Protein AF-A0A2H0KQW6-F1 (afdb_monomer)

Secondary structure (DSSP, 8-state):
--HHHHHHHHHHHS---GGG--EEEES-HHHHHHHHHHHHTTT--EEEE-----SSSSSSS--SEEEBTTSSEEEHHHH-SEEETTTB-SGGGPPP-----GGGPPPGGG-B--EEEE-TTS-EEEESSSEEEPTTS--HHHHTSSS---TT--EEEPPPB-SS-B--SPSP-EEEETTEEEE-----B--HHHIIIIIHHHHHTTSSEEEEEE--SSHHHHHHHHHHHHHTT--EEEEETTSEETTTTTEEGGG-HHHHHHHHHHHHHH-TTSEEEEEEPTT-SSHHHHHHHHHHTT-SEEEE--PEEE--EETTTTEESSTTSSEEEESGGGHHHHHHHHHHHHTT-SSEEEEESS--SHHHHHHHHHTT-SEEEE-THHHH-TTHHHHHHHHHHHHHHHTT-SBGGGTTT----

Organism: NCBI:txid1974818

Sequence (417 aa):
MFATDLLNREMALSNYHGVNTEIIACGPNAMLEKVAQIADERGIPCQVIMETLMACGVGSCKGCAIPKKSGGYFHLCQDGPALPADLVDWEKLKRPSVIVTEERRVPVEKINMGVVLVGQSGKQLILPSPIILESGCLDEGAVIDGPVDLTYVGAIKSKGLTLEPRAGNPPPRVCETPSGMLNSIGLENVGLTKFISEQLPLRKSLGVEVIVNFSGATVHEFVEMAVKLAEAGVRVMELNLSCPNTEKGGQMFAVSYGDTEEVVAAVHRAVSEAFLLVKLSPMAPNVVDIAQAAAYSGADALSLFNTYLGMKIDLVTRRPAIGNIYGGMSGPEVRPMALRMVHLVCQKVSISVVASTGITCGEDAAEYLIVGAQAVAVGAGIFSNPNAGPEIFHGLRKIVSDYGMSDIKELVGSLIL

InterPro domains:
  IPR001295 Dihydroorotate dehydrogenase, conserved site [PS00911] (154-173)
  IPR005720 Dihydroorotate dehydrogenase, catalytic [PF01180] (127-399)
  IPR013785 Aldolase-type TIM barrel [G3DSA:3.20.20.70] (121-416)
  IPR019480 Dihydroorotate dehydrogenase, electron transfer subunit, iron-sulphur cluster binding domain [PF10418] (51-88)
  IPR024920 Dihydroorotate dehydrogenase, class 1 [MF_00224] (113-415)
  IPR033888 Dihydroorotate dehydrogenase, class 1B [cd04740] (127-415)
  IPR037117 Dihydroorotate dehydrogenase, electron transfer subunit, Fe-S binding domain superfamily [G3DSA:2.10.240.10] (51-89)
  IPR039261 Ferredoxin-NADP reductase (FNR), nucleotide-binding domain [SSF52343] (10-88)
  IPR050074 Dihydroorotate dehydrogenase [PTHR48109] (126-414)

Structure (mmCIF, N/CA/C/O backbone):
data_AF-A0A2H0KQW6-F1
#
_entry.id   AF-A0A2H0KQW6-F1
#
loop_
_atom_site.group_PDB
_atom_site.id
_atom_site.type_symbol
_atom_site.label_atom_id
_atom_site.label_alt_id
_atom_site.label_comp_id
_atom_site.label_asym_id
_atom_site.label_entity_id
_atom_site.label_seq_id
_atom_site.pdbx_PDB_ins_code
_atom_site.Cartn_x
_atom_site.Cartn_y
_atom_site.Cartn_z
_atom_site.occupancy
_atom_site.B_iso_or_equiv
_atom_site.auth_seq_id
_atom_site.auth_comp_id
_atom_site.auth_asym_id
_atom_site.auth_atom_id
_atom_site.pdbx_PDB_model_num
ATOM 1 N N . MET A 1 1 ? -11.501 1.414 40.974 1.00 68.06 1 MET A N 1
ATOM 2 C CA . MET A 1 1 ? -12.431 2.475 41.407 1.00 68.06 1 MET A CA 1
ATOM 3 C C . MET A 1 1 ? -12.393 3.553 40.344 1.00 68.06 1 MET A C 1
ATOM 5 O O . MET A 1 1 ? -11.333 4.126 40.123 1.00 68.06 1 MET A O 1
ATOM 9 N N . PHE A 1 2 ? -13.492 3.738 39.625 1.00 86.75 2 PHE A N 1
ATOM 10 C CA . PHE A 1 2 ? -13.645 4.752 38.586 1.00 86.75 2 PHE A CA 1
ATOM 11 C C . PHE A 1 2 ? -14.105 6.085 39.189 1.00 86.75 2 PHE A C 1
ATOM 13 O O . PHE A 1 2 ? -14.666 6.123 40.284 1.00 86.75 2 PHE A O 1
ATOM 20 N N . ALA A 1 3 ? -13.916 7.189 38.461 1.00 86.31 3 ALA A N 1
ATOM 21 C CA . ALA A 1 3 ? -14.376 8.512 38.895 1.00 86.31 3 ALA A CA 1
ATOM 22 C C . ALA A 1 3 ? -15.900 8.556 39.149 1.00 86.31 3 ALA A C 1
ATOM 24 O O . ALA A 1 3 ? -16.365 9.229 40.065 1.00 86.31 3 ALA A O 1
ATOM 25 N N . THR A 1 4 ? -16.678 7.771 38.400 1.00 90.25 4 THR A N 1
ATOM 26 C CA . THR A 1 4 ? -18.130 7.619 38.590 1.00 90.25 4 THR A CA 1
ATOM 27 C C . THR A 1 4 ? -18.496 6.888 39.883 1.00 90.25 4 THR A C 1
ATOM 29 O O . THR A 1 4 ? -19.563 7.140 40.439 1.00 90.25 4 THR A O 1
ATOM 32 N N . ASP A 1 5 ? -17.621 6.017 40.400 1.00 90.94 5 ASP A N 1
ATOM 33 C CA . ASP A 1 5 ? -17.827 5.346 41.692 1.00 90.94 5 ASP A CA 1
ATOM 34 C C . ASP A 1 5 ? -17.673 6.347 42.843 1.00 90.94 5 ASP A C 1
ATOM 36 O O . ASP A 1 5 ? -18.447 6.329 43.800 1.00 90.94 5 ASP A O 1
ATOM 40 N N . LEU A 1 6 ? -16.696 7.256 42.727 1.00 89.94 6 LEU A N 1
ATOM 41 C CA . LEU A 1 6 ? -16.493 8.348 43.679 1.00 89.94 6 LEU A CA 1
ATOM 42 C C . LEU A 1 6 ? -17.673 9.320 43.669 1.00 89.94 6 LEU A C 1
ATOM 44 O O . LEU A 1 6 ? -18.154 9.680 44.739 1.00 89.94 6 LEU A O 1
ATOM 48 N N . LEU A 1 7 ? -18.178 9.684 42.485 1.00 89.50 7 LEU A N 1
ATOM 49 C CA . LEU A 1 7 ? -19.371 10.523 42.362 1.00 89.50 7 LEU A CA 1
ATOM 50 C C . LEU A 1 7 ? -20.579 9.875 43.048 1.00 89.50 7 LEU A C 1
ATOM 52 O O . LEU A 1 7 ? -21.233 10.516 43.861 1.00 89.50 7 LEU A O 1
ATOM 56 N N . ASN A 1 8 ? -20.853 8.595 42.778 1.00 88.19 8 ASN A N 1
ATOM 57 C CA . ASN A 1 8 ? -21.951 7.881 43.435 1.00 88.19 8 ASN A CA 1
ATOM 58 C C . ASN A 1 8 ? -21.792 7.833 44.958 1.00 88.19 8 ASN A C 1
ATOM 60 O O . ASN A 1 8 ? -22.775 8.000 45.678 1.00 88.19 8 ASN A O 1
ATOM 64 N N . ARG A 1 9 ? -20.565 7.622 45.450 1.00 87.94 9 ARG A N 1
ATOM 65 C CA . ARG A 1 9 ? -20.271 7.638 46.885 1.00 87.94 9 ARG A CA 1
ATOM 66 C C . ARG A 1 9 ? -20.532 9.012 47.496 1.00 87.94 9 ARG A C 1
ATOM 68 O O . ARG A 1 9 ? -21.173 9.081 48.536 1.00 87.94 9 ARG A O 1
ATOM 75 N N . GLU A 1 10 ? -20.065 10.080 46.859 1.00 86.12 10 GLU A N 1
ATOM 76 C CA . GLU A 1 10 ? -20.269 11.452 47.331 1.00 86.12 10 GLU A CA 1
ATOM 77 C C . GLU A 1 10 ? -21.758 11.819 47.345 1.00 86.12 10 GLU A C 1
ATOM 79 O O . GLU A 1 10 ? -22.278 12.297 48.348 1.00 86.12 10 GLU A O 1
ATOM 84 N N . MET A 1 11 ? -22.482 11.490 46.273 1.00 81.75 11 MET A N 1
ATOM 85 C CA . MET A 1 11 ? -23.928 11.712 46.187 1.00 81.75 11 MET A CA 1
ATOM 86 C C . MET A 1 11 ? -24.726 10.895 47.215 1.00 81.75 11 MET A C 1
ATOM 88 O O . MET A 1 11 ? -25.844 11.273 47.545 1.00 81.75 11 MET A O 1
ATOM 92 N N . ALA A 1 12 ? -24.186 9.781 47.720 1.00 81.62 12 ALA A N 1
ATOM 93 C CA . ALA A 1 12 ? -24.822 8.973 48.763 1.00 81.62 12 ALA A CA 1
ATOM 94 C C . ALA A 1 12 ? -24.554 9.486 50.189 1.00 81.62 12 ALA A C 1
ATOM 96 O O . ALA A 1 12 ? -25.301 9.151 51.106 1.00 81.62 12 ALA A O 1
ATOM 97 N N . LEU A 1 13 ? -23.482 10.259 50.393 1.00 78.38 13 LEU A N 1
ATOM 98 C CA . LEU A 1 13 ? -23.077 10.786 51.703 1.00 78.38 13 LEU A CA 1
ATOM 99 C C . LEU A 1 13 ? -23.650 12.179 51.999 1.00 78.38 13 LEU A C 1
ATOM 101 O O . LEU A 1 13 ? -23.597 12.634 53.142 1.00 78.38 13 LEU A O 1
ATOM 105 N N . SER A 1 14 ? -24.210 12.835 50.987 1.00 68.62 14 SER A N 1
ATOM 106 C CA . SER A 1 14 ? -24.538 14.258 51.001 1.00 68.62 14 SER A CA 1
ATOM 107 C C . SER A 1 14 ? -26.008 14.494 50.620 1.00 68.62 14 SER A C 1
ATOM 109 O O . SER A 1 14 ? -26.587 13.726 49.861 1.00 68.62 14 SER A O 1
ATOM 111 N N . ASN A 1 15 ? -26.624 15.584 51.098 1.00 69.44 15 ASN A N 1
ATOM 112 C CA . ASN A 1 15 ? -28.022 15.959 50.786 1.00 69.44 15 ASN A CA 1
ATOM 113 C C . ASN A 1 15 ? -28.181 16.612 49.387 1.00 69.44 15 ASN A C 1
ATOM 115 O O . ASN A 1 15 ? -28.954 17.558 49.217 1.00 69.44 15 ASN A O 1
ATOM 119 N N . TYR A 1 16 ? -27.427 16.157 48.384 1.00 69.44 16 TYR A N 1
ATOM 120 C CA . TYR A 1 16 ? -27.481 16.692 47.020 1.00 69.44 16 TYR A CA 1
ATOM 121 C C . TYR A 1 16 ? -28.699 16.129 46.276 1.00 69.44 16 TYR A C 1
ATOM 123 O O . TYR A 1 16 ? -28.642 15.055 45.677 1.00 69.44 16 TYR A O 1
ATOM 131 N N . HIS A 1 17 ? -29.824 16.845 46.330 1.00 63.41 17 HIS A N 1
ATOM 132 C CA . HIS A 1 17 ? -31.069 16.443 45.671 1.00 63.41 17 HIS A CA 1
ATOM 133 C C . HIS A 1 17 ? -31.725 17.609 44.919 1.00 63.41 17 HIS A C 1
ATOM 135 O O . HIS A 1 17 ? -31.822 18.725 45.437 1.00 63.41 17 HIS A O 1
ATOM 141 N N . GLY A 1 18 ? -32.240 17.320 43.720 1.00 61.91 18 GLY A N 1
ATOM 142 C CA . GLY A 1 18 ? -33.020 18.256 42.906 1.00 61.91 18 GLY A CA 1
ATOM 143 C C . GLY A 1 18 ? -32.241 19.488 42.426 1.00 61.91 18 GLY A C 1
ATOM 144 O O . GLY A 1 18 ? -31.024 19.468 42.277 1.00 61.91 18 GLY A O 1
ATOM 145 N N . VAL A 1 19 ? -32.962 20.588 42.188 1.00 61.16 19 VAL A N 1
ATOM 146 C CA . VAL A 1 19 ? -32.470 21.815 41.521 1.00 61.16 19 VAL A CA 1
ATOM 147 C C . VAL A 1 19 ? -31.515 22.696 42.349 1.00 61.16 19 VAL A C 1
ATOM 149 O O . VAL A 1 19 ? -31.088 23.741 41.869 1.00 61.16 19 VAL A O 1
ATOM 152 N N . ASN A 1 20 ? -31.160 22.302 43.577 1.00 75.38 20 ASN A N 1
ATOM 153 C CA . ASN A 1 20 ? -30.200 23.037 44.421 1.00 75.38 20 ASN A CA 1
ATOM 154 C C . ASN A 1 20 ? -28.744 22.599 44.191 1.00 75.38 20 ASN A C 1
ATOM 156 O O . ASN A 1 20 ? -27.837 23.018 44.910 1.00 75.38 20 ASN A O 1
ATOM 160 N N . THR A 1 21 ? -28.509 21.696 43.245 1.00 84.19 21 THR A N 1
ATOM 161 C CA . THR A 1 21 ? -27.192 21.153 42.918 1.00 84.19 21 THR A CA 1
ATOM 162 C C . THR A 1 21 ? -27.082 21.041 41.404 1.00 84.19 21 THR A C 1
ATOM 164 O O . THR A 1 21 ? -28.061 20.719 40.742 1.00 84.19 21 THR A O 1
ATOM 167 N N . GLU A 1 22 ? -25.901 21.309 40.857 1.00 89.00 22 GLU A N 1
ATOM 168 C CA . GLU A 1 22 ? -25.581 21.102 39.445 1.00 89.00 22 GLU A CA 1
ATOM 169 C C . GLU A 1 22 ? -24.291 20.286 39.362 1.00 89.00 22 GLU A C 1
ATOM 171 O O . GLU A 1 22 ? -23.342 20.525 40.113 1.00 89.00 22 GLU A O 1
ATOM 176 N N . ILE A 1 23 ? -24.264 19.305 38.463 1.00 93.06 23 ILE A N 1
ATOM 177 C CA . ILE A 1 23 ? -23.073 18.507 38.181 1.00 93.06 23 ILE A CA 1
ATOM 178 C C . ILE A 1 23 ? -22.397 19.080 36.941 1.00 93.06 23 ILE A C 1
ATOM 180 O O . ILE A 1 23 ? -22.966 19.062 35.855 1.00 93.06 23 ILE A O 1
ATOM 184 N N . ILE A 1 24 ? -21.152 19.523 37.083 1.00 95.00 24 ILE A N 1
ATOM 185 C CA . ILE A 1 24 ? -20.309 19.928 35.956 1.00 95.00 24 ILE A CA 1
ATOM 186 C C . ILE A 1 24 ? -19.174 18.916 35.844 1.00 95.00 24 ILE A C 1
ATOM 188 O O . ILE A 1 24 ? -18.449 18.690 36.814 1.00 95.00 24 ILE A O 1
ATOM 192 N N . ALA A 1 25 ? -19.020 18.291 34.678 1.00 96.00 25 ALA A N 1
ATOM 193 C CA . ALA A 1 25 ? -18.023 17.246 34.471 1.00 96.00 25 ALA A CA 1
ATOM 194 C C . ALA A 1 25 ? -17.223 17.446 33.182 1.00 96.00 25 ALA A C 1
ATOM 196 O O . ALA A 1 25 ? -17.761 17.851 32.156 1.00 96.00 25 ALA A O 1
ATOM 197 N N . CYS A 1 26 ? -15.938 17.104 33.225 1.00 94.88 26 CYS A N 1
ATOM 198 C CA . CYS A 1 26 ? -15.062 16.974 32.063 1.00 94.88 26 CYS A CA 1
ATOM 199 C C . CYS A 1 26 ? -14.404 15.586 32.074 1.00 94.88 26 CYS A C 1
ATOM 201 O O . CYS A 1 26 ? -14.282 14.956 33.128 1.00 94.88 26 CYS A O 1
ATOM 203 N N . GLY A 1 27 ? -14.010 15.086 30.903 1.00 90.81 27 GLY A N 1
ATOM 204 C CA . GLY A 1 27 ? -13.348 13.788 30.782 1.00 90.81 27 GLY A CA 1
ATOM 205 C C . GLY A 1 27 ? -13.737 13.015 29.521 1.00 90.81 27 GLY A C 1
ATOM 206 O O . GLY A 1 27 ? -14.359 13.567 28.615 1.00 90.81 27 GLY A O 1
ATOM 207 N N . PRO A 1 28 ? -13.369 11.725 29.438 1.00 89.06 28 PRO A N 1
ATOM 208 C CA . PRO A 1 28 ? -13.698 10.886 28.290 1.00 89.06 28 PRO A CA 1
ATOM 209 C C . PRO A 1 28 ? -15.213 10.753 28.086 1.00 89.06 28 PRO A C 1
ATOM 211 O O . PRO A 1 28 ? -15.952 10.589 29.055 1.00 89.06 28 PRO A O 1
ATOM 214 N N . ASN A 1 29 ? -15.672 10.711 26.829 1.00 90.12 29 ASN A N 1
ATOM 215 C CA . ASN A 1 29 ? -17.104 10.644 26.493 1.00 90.12 29 ASN A CA 1
ATOM 216 C C . ASN A 1 29 ? -17.863 9.526 27.230 1.00 90.12 29 ASN A C 1
ATOM 218 O O . ASN A 1 29 ? -18.963 9.768 27.707 1.00 90.12 29 ASN A O 1
ATOM 222 N N . ALA A 1 30 ? -17.272 8.334 27.381 1.00 88.62 30 ALA A N 1
ATOM 223 C CA . ALA A 1 30 ? -17.900 7.222 28.103 1.00 88.62 30 ALA A CA 1
ATOM 224 C C . ALA A 1 30 ? -18.097 7.512 29.606 1.00 88.62 30 ALA A C 1
ATOM 226 O O . ALA A 1 30 ? -19.093 7.109 30.203 1.00 88.62 30 ALA A O 1
ATOM 227 N N . MET A 1 31 ? -17.162 8.239 30.228 1.00 92.12 31 MET A N 1
ATOM 228 C CA . MET A 1 31 ? -17.319 8.706 31.607 1.00 92.12 31 MET A CA 1
ATOM 229 C C . MET A 1 31 ? -18.406 9.782 31.684 1.00 92.12 31 MET A C 1
ATOM 231 O O . MET A 1 31 ? -19.254 9.710 32.568 1.00 92.12 31 MET A O 1
ATOM 235 N N . LEU A 1 32 ? -18.390 10.756 30.768 1.00 94.44 32 LEU A N 1
ATOM 236 C CA . LEU A 1 32 ? -19.370 11.846 30.731 1.00 94.44 32 LEU A CA 1
ATOM 237 C C . LEU A 1 32 ? -20.798 11.332 30.516 1.00 94.44 32 LEU A C 1
ATOM 239 O O . LEU A 1 32 ? -21.703 11.777 31.213 1.00 94.44 32 LEU A O 1
ATOM 243 N N . GLU A 1 33 ? -20.987 10.341 29.641 1.00 93.81 33 GLU A N 1
ATOM 244 C CA . GLU A 1 33 ? -22.265 9.642 29.462 1.00 93.81 33 GLU A CA 1
ATOM 245 C C . GLU A 1 33 ? -22.738 9.025 30.783 1.00 93.81 33 GLU A C 1
ATOM 247 O O . GLU A 1 33 ? -23.895 9.178 31.175 1.00 93.81 33 GLU A O 1
ATOM 252 N N . LYS A 1 34 ? -21.838 8.359 31.520 1.00 94.50 34 LYS A N 1
ATOM 253 C CA . LYS A 1 34 ? -22.206 7.737 32.792 1.00 94.50 34 LYS A CA 1
ATOM 254 C C . LYS A 1 34 ? -22.516 8.763 33.884 1.00 94.50 34 LYS A C 1
ATOM 256 O O . LYS A 1 34 ? -23.426 8.537 34.677 1.00 94.50 34 LYS A O 1
ATOM 261 N N . VAL A 1 35 ? -21.803 9.890 33.920 1.00 95.50 35 VAL A N 1
ATOM 262 C CA . VAL A 1 35 ? -22.131 11.020 34.805 1.00 95.50 35 VAL A CA 1
ATOM 263 C C . VAL A 1 35 ? -23.507 11.594 34.459 1.00 95.50 35 VAL A C 1
ATOM 265 O O . VAL A 1 35 ? -24.309 11.806 35.365 1.00 95.50 35 VAL A O 1
ATOM 268 N N . ALA A 1 36 ? -23.810 11.766 33.169 1.00 95.12 36 ALA A N 1
ATOM 269 C CA . ALA A 1 36 ? -25.114 12.232 32.703 1.00 95.12 36 ALA A CA 1
ATOM 270 C C . ALA A 1 36 ? -26.249 11.296 33.155 1.00 95.12 36 ALA A C 1
ATOM 272 O O . ALA A 1 36 ? -27.263 11.771 33.654 1.00 95.12 36 ALA A O 1
ATOM 273 N N . GLN A 1 37 ? -26.053 9.973 33.065 1.00 94.38 37 GLN A N 1
ATOM 274 C CA . GLN A 1 37 ? -27.008 8.974 33.572 1.00 94.38 37 GLN A CA 1
ATOM 275 C C . GLN A 1 37 ? -27.215 9.085 35.092 1.00 94.38 37 GLN A C 1
ATOM 277 O O . GLN A 1 37 ? -28.349 9.097 35.557 1.00 94.38 37 GLN A O 1
ATOM 282 N N . ILE A 1 38 ? -26.130 9.203 35.871 1.00 92.94 38 ILE A N 1
ATOM 283 C CA . ILE A 1 38 ? -26.193 9.351 37.340 1.00 92.94 38 ILE A CA 1
ATOM 284 C C . ILE A 1 38 ? -26.988 10.603 37.735 1.00 92.94 38 ILE A C 1
ATOM 286 O O . ILE A 1 38 ? -27.742 10.566 38.714 1.00 92.94 38 ILE A O 1
ATOM 290 N N . ALA A 1 39 ? -26.793 11.698 36.996 1.00 92.31 39 ALA A N 1
ATOM 291 C CA . ALA A 1 39 ? -27.474 12.967 37.210 1.00 92.31 39 ALA A CA 1
ATOM 292 C C . ALA A 1 39 ? -28.970 12.884 36.857 1.00 92.31 39 ALA A C 1
ATOM 294 O O . ALA A 1 39 ? -29.807 13.292 37.663 1.00 92.31 39 ALA A O 1
ATOM 295 N N . ASP A 1 40 ? -29.299 12.282 35.709 1.00 91.19 40 ASP A N 1
ATOM 296 C CA . ASP A 1 40 ? -30.672 12.078 35.228 1.00 91.19 40 ASP A CA 1
ATOM 297 C C . ASP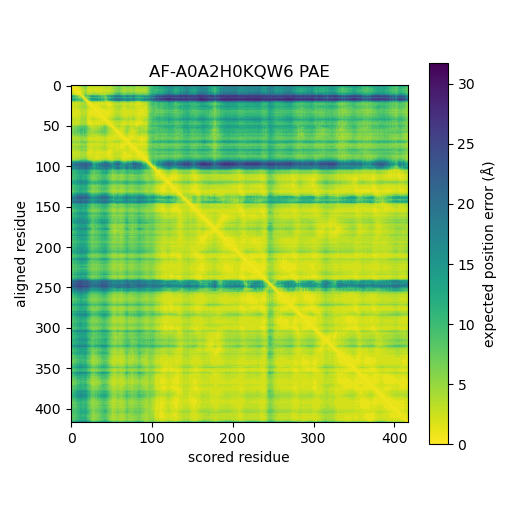 A 1 40 ? -31.494 11.208 36.194 1.00 91.19 40 ASP A C 1
ATOM 299 O O . ASP A 1 40 ? -32.573 11.610 36.628 1.00 91.19 40 ASP A O 1
ATOM 303 N N . GLU A 1 41 ? -30.928 10.088 36.667 1.00 90.44 41 GLU A N 1
ATOM 304 C CA . GLU A 1 41 ? -31.533 9.207 37.685 1.00 90.44 41 GLU A CA 1
ATOM 305 C C . GLU A 1 41 ? -31.914 9.942 38.985 1.00 90.44 41 GLU A C 1
ATOM 307 O O . GLU A 1 41 ? -32.776 9.482 39.736 1.00 90.44 41 GLU A O 1
ATOM 312 N N . ARG A 1 42 ? -31.257 11.071 39.277 1.00 87.50 42 ARG A N 1
ATOM 313 C CA . ARG A 1 42 ? -31.433 11.865 40.505 1.00 87.50 42 ARG A CA 1
ATOM 314 C C . ARG A 1 42 ? -32.149 13.196 40.268 1.00 87.50 42 ARG A C 1
ATOM 316 O O . ARG A 1 42 ? -32.347 13.944 41.226 1.00 87.50 42 ARG A O 1
ATOM 323 N N . GLY A 1 43 ? -32.527 13.502 39.025 1.00 88.31 43 GLY A N 1
ATOM 324 C CA . GLY A 1 43 ? -33.128 14.783 38.651 1.00 88.31 43 GLY A CA 1
ATOM 325 C C . GLY A 1 43 ? -32.214 15.986 38.917 1.00 88.31 43 GLY A C 1
ATOM 326 O O . GLY A 1 43 ? -32.705 17.055 39.282 1.00 88.31 43 GLY A O 1
ATOM 327 N N . ILE A 1 44 ? -30.895 15.804 38.796 1.00 90.75 44 ILE A N 1
ATOM 328 C CA . ILE A 1 44 ? -29.885 16.850 38.998 1.00 90.75 44 ILE A CA 1
ATOM 329 C C . ILE A 1 44 ? -29.452 17.385 37.621 1.00 90.75 44 ILE A C 1
ATOM 331 O O . ILE A 1 44 ? -29.046 16.590 36.773 1.00 90.75 44 ILE A O 1
ATOM 335 N N . PRO A 1 45 ? -29.497 18.708 37.372 1.00 92.56 45 PRO A N 1
ATOM 336 C CA . PRO A 1 45 ? -28.938 19.306 36.162 1.00 92.56 45 PRO A CA 1
ATOM 337 C C . PRO A 1 45 ? -27.467 18.931 35.962 1.00 92.56 45 PRO A C 1
ATOM 339 O O . PRO A 1 45 ? -26.677 18.949 36.910 1.00 92.56 45 PRO A O 1
ATOM 342 N N . CYS A 1 46 ? -27.089 18.610 34.725 1.00 95.50 46 CYS A N 1
ATOM 343 C CA . CYS A 1 46 ? -25.721 18.235 34.395 1.00 95.50 46 CYS A CA 1
ATOM 344 C C . CYS A 1 46 ? -25.210 18.966 33.154 1.00 95.50 46 CYS A C 1
ATOM 346 O O . CYS A 1 46 ? -25.835 18.918 32.093 1.00 95.50 46 CYS A O 1
ATOM 348 N N . GLN A 1 47 ? -24.042 19.592 33.286 1.00 96.81 47 GLN A N 1
ATOM 349 C CA . GLN A 1 47 ? -23.264 20.123 32.175 1.00 96.81 47 GLN A CA 1
ATOM 350 C C . GLN A 1 47 ? -22.018 19.273 31.949 1.00 96.81 47 GLN A C 1
ATOM 352 O O . GLN A 1 47 ? -21.285 18.932 32.880 1.00 96.81 47 GLN A O 1
ATOM 357 N N . VAL A 1 48 ? -21.752 18.969 30.685 1.00 97.19 48 VAL A N 1
ATOM 358 C CA . VAL A 1 48 ? -20.563 18.239 30.253 1.00 97.19 48 VAL A CA 1
ATOM 359 C C . VAL A 1 48 ? -19.667 19.156 29.433 1.00 97.19 48 VAL A C 1
ATOM 361 O O . VAL A 1 48 ? -20.111 19.794 28.482 1.00 97.19 48 VAL A O 1
ATOM 364 N N . ILE A 1 49 ? -18.395 19.225 29.811 1.00 96.94 49 ILE A N 1
ATOM 365 C CA . ILE A 1 49 ? -17.353 19.935 29.075 1.00 96.94 49 ILE A CA 1
ATOM 366 C C . ILE A 1 49 ? -16.753 18.937 28.094 1.00 96.94 49 ILE A C 1
ATOM 368 O O . ILE A 1 49 ? -16.082 17.983 28.497 1.00 96.94 49 ILE A O 1
ATOM 372 N N . MET A 1 50 ? -17.046 19.139 26.814 1.00 93.75 50 MET A N 1
ATOM 373 C CA . MET A 1 50 ? -16.671 18.220 25.746 1.00 93.75 50 MET A CA 1
ATOM 374 C C . MET A 1 50 ? -15.562 18.800 24.875 1.00 93.75 50 MET A C 1
ATOM 376 O O . MET A 1 50 ? -15.413 20.014 24.744 1.00 93.75 50 MET A O 1
ATOM 380 N N . GLU A 1 51 ? -14.811 17.912 24.229 1.00 88.31 51 GLU A N 1
ATOM 381 C CA . GLU A 1 51 ? -13.750 18.259 23.289 1.00 88.31 51 GLU A CA 1
ATOM 382 C C . GLU A 1 51 ? -13.901 17.437 22.005 1.00 88.31 51 GLU A C 1
ATOM 384 O O . GLU A 1 51 ? -14.325 16.280 22.019 1.00 88.31 51 GLU A O 1
ATOM 389 N N . THR A 1 52 ? -13.556 18.037 20.870 1.00 88.62 52 THR A N 1
ATOM 390 C CA . THR A 1 52 ? -13.473 17.360 19.571 1.00 88.62 52 THR A CA 1
ATOM 391 C C . THR A 1 52 ? -12.500 18.118 18.669 1.00 88.62 52 THR A C 1
ATOM 393 O O . THR A 1 52 ? -12.117 19.249 18.976 1.00 88.62 52 THR A O 1
ATOM 396 N N . LEU A 1 53 ? -12.083 17.507 17.560 1.00 88.19 53 LEU A N 1
ATOM 397 C CA . LEU A 1 53 ? -11.150 18.126 16.622 1.00 88.19 53 LEU A CA 1
ATOM 398 C C . LEU A 1 53 ? -11.730 19.438 16.076 1.00 88.19 53 LEU A C 1
ATOM 400 O O . LEU A 1 53 ? -12.832 19.483 15.524 1.00 88.19 53 LEU A O 1
ATOM 404 N N . MET A 1 54 ? -10.966 20.521 16.222 1.00 90.56 54 MET A N 1
ATOM 405 C CA . MET A 1 54 ? -11.333 21.844 15.728 1.00 90.56 54 MET A CA 1
ATOM 406 C C . MET A 1 54 ? -10.339 22.282 14.660 1.00 90.56 54 MET A C 1
ATOM 408 O O . MET A 1 54 ? -9.166 22.478 14.954 1.00 90.56 54 MET A O 1
ATOM 412 N N . ALA A 1 55 ? -10.813 22.475 13.428 1.00 92.12 55 ALA A N 1
ATOM 413 C CA . ALA A 1 55 ? -9.961 22.998 12.362 1.00 92.12 55 ALA A CA 1
ATOM 414 C C . ALA A 1 55 ? -9.863 24.532 12.415 1.00 92.12 55 ALA A C 1
ATOM 416 O O . ALA A 1 55 ? -8.771 25.084 12.457 1.00 92.12 55 ALA A O 1
ATOM 417 N N . CYS A 1 56 ? -11.004 25.235 12.420 1.00 93.38 56 CYS A N 1
ATOM 418 C CA . CYS A 1 56 ? -11.013 26.701 12.318 1.00 93.38 56 CYS A CA 1
ATOM 419 C C . CYS A 1 56 ? -11.217 27.448 13.644 1.00 93.38 56 CYS A C 1
ATOM 421 O O . CYS A 1 56 ? -10.963 28.642 13.693 1.00 93.38 56 CYS A O 1
ATOM 423 N N . GLY A 1 57 ? -11.801 26.812 14.667 1.00 92.69 57 GLY A N 1
ATOM 424 C CA . GLY A 1 57 ? -12.142 27.464 15.946 1.00 92.69 57 GLY A CA 1
ATOM 425 C C . GLY A 1 57 ? -13.195 28.588 15.890 1.00 92.69 57 GLY A C 1
ATOM 426 O O . GLY A 1 57 ? -13.519 29.152 16.924 1.00 92.69 57 GLY A O 1
ATOM 427 N N . VAL A 1 58 ? -13.743 28.914 14.713 1.00 94.19 58 VAL A N 1
ATOM 428 C CA . VAL A 1 58 ? -14.681 30.044 14.513 1.00 94.19 58 VAL A CA 1
ATOM 429 C C . VAL A 1 58 ? -16.025 29.646 13.883 1.00 94.19 58 VAL A C 1
ATOM 431 O O . VAL A 1 58 ? -16.805 30.491 13.456 1.00 94.19 58 VAL A O 1
ATOM 434 N N . GLY A 1 59 ? -16.304 28.347 13.770 1.00 92.06 59 GLY A N 1
ATOM 435 C CA . GLY A 1 59 ? -17.565 27.819 13.238 1.00 92.06 59 GLY A CA 1
ATOM 436 C C . GLY A 1 59 ? -17.630 27.634 11.724 1.00 92.06 59 GLY A C 1
ATOM 437 O O . GLY A 1 59 ? -18.549 26.971 11.251 1.00 92.06 59 GLY A O 1
ATOM 438 N N . SER A 1 60 ? -16.659 28.136 10.959 1.00 94.88 60 SER A N 1
ATOM 439 C CA . SER A 1 60 ? -16.653 28.043 9.490 1.00 94.88 60 SER A CA 1
ATOM 440 C C . SER A 1 60 ? -16.593 26.605 8.968 1.00 94.88 60 SER A C 1
ATOM 442 O O . SER A 1 60 ? -17.314 26.261 8.040 1.00 94.88 60 SER A O 1
ATOM 444 N N . CYS A 1 61 ? -15.759 25.749 9.569 1.00 94.00 61 CYS A N 1
ATOM 445 C CA . CYS A 1 61 ? -15.582 24.364 9.111 1.00 94.00 61 CYS A CA 1
ATOM 446 C C . CYS A 1 61 ? -16.687 23.409 9.578 1.00 94.00 61 CYS A C 1
ATOM 448 O O . CYS A 1 61 ? -16.796 22.310 9.047 1.00 94.00 61 CYS A O 1
ATOM 450 N N . LYS A 1 62 ? -17.443 23.790 10.621 1.00 94.06 62 LYS A N 1
ATOM 451 C CA . LYS A 1 62 ? -18.446 22.949 11.303 1.00 94.06 62 LYS A CA 1
ATOM 452 C C . LYS A 1 62 ? -17.929 21.601 11.847 1.00 94.06 62 LYS A C 1
ATOM 454 O O . LYS A 1 62 ? -18.728 20.803 12.320 1.00 94.06 62 LYS A O 1
ATOM 459 N N . GLY A 1 63 ? -16.610 21.379 11.872 1.00 92.50 63 GLY A N 1
ATOM 460 C CA . GLY A 1 63 ? -15.981 20.117 12.287 1.00 92.50 63 GLY A CA 1
ATOM 461 C C . GLY A 1 63 ? -16.047 19.808 13.784 1.00 92.50 63 GLY A C 1
ATOM 462 O O . GLY A 1 63 ? -16.038 18.641 14.157 1.00 92.50 63 GLY A O 1
ATOM 463 N N . CYS A 1 64 ? -16.197 20.817 14.650 1.00 93.88 64 CYS A N 1
ATOM 464 C CA . CYS A 1 64 ? -16.308 20.621 16.100 1.00 93.88 64 CYS A CA 1
ATOM 465 C C . CYS A 1 64 ? -17.721 20.164 16.534 1.00 93.88 64 CYS A C 1
ATOM 467 O O . CYS A 1 64 ? -18.316 20.727 17.457 1.00 93.88 64 CYS A O 1
ATOM 469 N N . ALA A 1 65 ? -18.293 19.219 15.790 1.00 95.19 65 ALA A N 1
ATOM 470 C CA . ALA A 1 65 ? -19.681 18.799 15.885 1.00 95.19 65 ALA A CA 1
ATOM 471 C C . ALA A 1 65 ? -19.908 17.780 17.014 1.00 95.19 65 ALA A C 1
ATOM 473 O O . ALA A 1 65 ? -19.212 16.769 17.083 1.00 95.19 65 ALA A O 1
ATOM 474 N N . ILE A 1 66 ? -20.922 18.019 17.849 1.00 95.75 66 ILE A N 1
ATOM 475 C CA . ILE A 1 66 ? -21.441 17.078 18.854 1.00 95.75 66 ILE A CA 1
ATOM 476 C C . ILE A 1 66 ? -22.923 16.828 18.557 1.00 95.75 66 ILE A C 1
ATOM 478 O O . ILE A 1 66 ? -23.676 17.792 18.429 1.00 95.75 66 ILE A O 1
ATOM 482 N N . PRO A 1 67 ? -23.373 15.577 18.395 1.00 95.69 67 PRO A N 1
ATOM 483 C CA . PRO A 1 67 ? -24.739 15.291 17.974 1.00 95.69 67 PRO A CA 1
ATOM 484 C C . PRO A 1 67 ? -25.761 15.653 19.066 1.00 95.69 67 PRO A C 1
ATOM 486 O O . PRO A 1 67 ? -25.541 15.411 20.253 1.00 95.69 67 PRO A O 1
ATOM 489 N N . LYS A 1 68 ? -26.889 16.238 18.649 1.00 96.94 68 LYS A N 1
ATOM 490 C CA . LYS A 1 68 ? -28.029 16.605 19.508 1.00 96.94 68 LYS A CA 1
ATOM 491 C C . LYS A 1 68 ? -29.092 15.509 19.497 1.00 96.94 68 LYS A C 1
ATOM 493 O O . LYS A 1 68 ? -29.412 14.994 18.424 1.00 96.94 68 LYS A O 1
ATOM 498 N N . LYS A 1 69 ? -29.739 15.240 20.640 1.00 95.56 69 LYS A N 1
ATOM 499 C CA . LYS A 1 69 ? -30.907 14.332 20.700 1.00 95.56 69 LYS A CA 1
ATOM 500 C C . LYS A 1 69 ? -32.074 14.820 19.838 1.00 95.56 69 LYS A C 1
ATOM 502 O O . LYS A 1 69 ? -32.776 14.011 19.243 1.00 95.56 69 LYS A O 1
ATOM 507 N N . SER A 1 70 ? -32.260 16.137 19.732 1.00 95.62 70 SER A N 1
ATOM 508 C CA . SER A 1 70 ? -33.293 16.760 18.889 1.00 95.62 70 SER A CA 1
ATOM 509 C C . SER A 1 70 ? -32.985 16.719 17.385 1.00 95.62 70 SER A C 1
ATOM 511 O O . SER A 1 70 ? -33.796 17.177 16.582 1.00 95.62 70 SER A O 1
ATOM 513 N N . GLY A 1 71 ? -31.831 16.173 16.990 1.00 94.25 71 GLY A N 1
ATOM 514 C CA . GLY A 1 71 ? -31.320 16.226 15.625 1.00 94.25 71 GLY A CA 1
ATOM 515 C C . GLY A 1 71 ? -30.381 17.414 15.387 1.00 94.25 71 GLY A C 1
ATOM 516 O O . GLY A 1 71 ? -30.413 18.432 16.080 1.00 94.25 71 GLY A O 1
ATOM 517 N N . GLY A 1 72 ? -29.503 17.272 14.393 1.00 95.31 72 GLY A N 1
ATOM 518 C CA . GLY A 1 72 ? -28.426 18.228 14.129 1.00 95.31 72 GLY A CA 1
ATOM 519 C C . GLY A 1 72 ? -27.270 18.117 15.129 1.00 95.31 72 GLY A C 1
ATOM 520 O O . GLY A 1 72 ? -27.082 17.086 15.779 1.00 95.31 72 GLY A O 1
ATOM 521 N N . TYR A 1 73 ? -26.478 19.186 15.225 1.00 96.62 73 TYR A N 1
ATOM 522 C CA . TYR A 1 73 ? -25.238 19.209 16.000 1.00 96.62 73 TYR A CA 1
ATOM 523 C C . TYR A 1 73 ? -25.111 20.4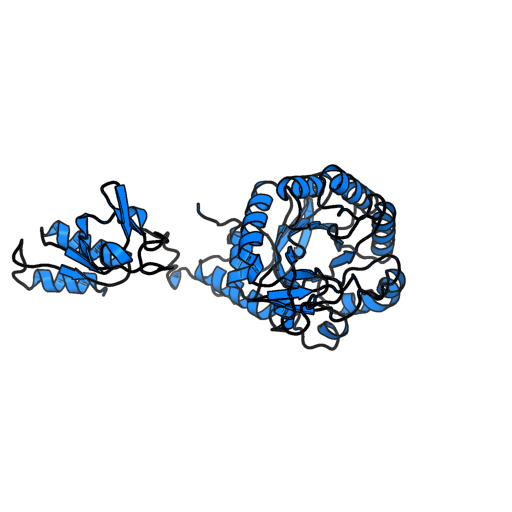94 16.822 1.00 96.62 73 TYR A C 1
ATOM 525 O O . TYR A 1 73 ? -25.599 21.557 16.425 1.00 96.62 73 TYR A O 1
ATOM 533 N N . PHE A 1 74 ? -24.464 20.395 17.979 1.00 96.50 74 PHE A N 1
ATOM 534 C CA . PHE A 1 74 ? -23.734 21.504 18.579 1.00 96.50 74 PHE A CA 1
ATOM 535 C C . PHE A 1 74 ? -22.412 21.681 17.840 1.00 96.50 74 PHE A C 1
ATOM 537 O O . PHE A 1 74 ? -21.808 20.700 17.411 1.00 96.50 74 PHE A O 1
ATOM 544 N N . HIS A 1 75 ? -21.933 22.909 17.735 1.00 96.50 75 HIS A N 1
ATOM 545 C CA . HIS A 1 75 ? -20.592 23.235 17.292 1.00 96.50 75 HIS A CA 1
ATOM 546 C C . HIS A 1 75 ? -19.860 23.906 18.442 1.00 96.50 75 HIS A C 1
ATOM 548 O O . HIS A 1 75 ? -20.059 25.091 18.677 1.00 96.50 75 HIS A O 1
ATOM 554 N N . LEU A 1 76 ? -18.986 23.168 19.130 1.00 95.56 76 LEU A N 1
ATOM 555 C CA . LEU A 1 76 ? -18.374 23.617 20.389 1.00 95.56 76 LEU A CA 1
ATOM 556 C C . LEU A 1 76 ? -17.672 24.980 20.309 1.00 95.56 76 LEU A C 1
ATOM 558 O O . LEU A 1 76 ? -17.663 25.730 21.278 1.00 95.56 76 LEU A O 1
ATOM 562 N N . CYS A 1 77 ? -17.113 25.339 19.151 1.00 94.38 77 CYS A N 1
ATOM 563 C CA . CYS A 1 77 ? -16.485 26.650 18.965 1.00 94.38 77 CYS A CA 1
ATOM 564 C C . CYS A 1 77 ? -17.470 27.832 18.844 1.00 94.38 77 CYS A C 1
ATOM 566 O O . CYS A 1 77 ? -17.044 28.978 18.935 1.00 94.38 77 CYS A O 1
ATOM 568 N N . GLN A 1 78 ? -18.763 27.575 18.619 1.00 95.19 78 GLN A N 1
ATOM 569 C CA . GLN A 1 78 ? -19.824 28.592 18.555 1.00 95.19 78 GLN A CA 1
ATOM 570 C C . GLN A 1 78 ? -20.793 28.479 19.733 1.00 95.19 78 GLN A C 1
ATOM 572 O O . GLN A 1 78 ? -21.124 29.485 20.349 1.00 95.19 78 GLN A O 1
ATOM 577 N N . ASP A 1 79 ? -21.227 27.257 20.040 1.00 95.19 79 ASP A N 1
ATOM 578 C CA . ASP A 1 79 ? -22.196 26.965 21.100 1.00 95.19 79 ASP A CA 1
ATOM 579 C C . ASP A 1 79 ? -21.540 26.899 22.493 1.00 95.19 79 ASP A C 1
ATOM 581 O O . ASP A 1 79 ? -22.237 26.909 23.503 1.00 95.19 79 ASP A O 1
ATOM 585 N N . GLY A 1 80 ? -20.203 26.862 22.550 1.00 94.75 80 GLY A N 1
ATOM 586 C CA . GLY A 1 80 ? -19.422 26.696 23.773 1.00 94.75 80 GLY A CA 1
ATOM 587 C C . GLY A 1 80 ? -19.097 25.224 24.078 1.00 94.75 80 GLY A C 1
ATOM 588 O O . GLY A 1 80 ? -19.784 24.317 23.606 1.00 94.75 80 GLY A O 1
ATOM 589 N N . PRO A 1 81 ? -18.028 24.957 24.852 1.00 94.25 81 PRO A N 1
ATOM 590 C CA . PRO A 1 81 ? -17.605 23.594 25.182 1.00 94.25 81 PRO A CA 1
ATOM 591 C C . PRO A 1 81 ? -18.462 22.933 26.271 1.00 94.25 81 PRO A C 1
ATOM 593 O O . PRO A 1 81 ? -18.445 21.710 26.388 1.00 94.25 81 PRO A O 1
ATOM 596 N N . ALA A 1 82 ? -19.186 23.724 27.071 1.00 96.62 82 ALA A N 1
ATOM 597 C CA . ALA A 1 82 ? -20.077 23.244 28.122 1.00 96.62 82 ALA A CA 1
ATOM 598 C C . ALA A 1 82 ? -21.489 23.056 27.556 1.00 96.62 82 ALA A C 1
ATOM 600 O O . ALA A 1 82 ? -22.152 24.025 27.188 1.00 96.62 82 ALA A O 1
ATOM 601 N N . LEU A 1 83 ? -21.933 21.803 27.472 1.00 97.06 83 LEU A N 1
ATOM 602 C CA . LEU A 1 83 ? -23.230 21.433 26.917 1.00 97.06 83 LEU A CA 1
ATOM 603 C C . LEU A 1 83 ? -24.135 20.833 28.000 1.00 97.06 83 LEU A C 1
ATOM 605 O O . LEU A 1 83 ? -23.643 20.073 28.838 1.00 97.06 83 LEU A O 1
ATOM 609 N N . PRO A 1 84 ? -25.455 21.089 27.969 1.00 96.56 84 PRO A N 1
ATOM 610 C CA . PRO A 1 84 ? -26.411 20.341 28.779 1.00 96.56 84 PRO A CA 1
ATOM 611 C C . PRO A 1 84 ? -26.374 18.857 28.398 1.00 96.56 84 PRO A C 1
ATOM 613 O O . PRO A 1 84 ? -26.570 18.493 27.233 1.00 96.56 84 PRO A O 1
ATOM 616 N N . ALA A 1 85 ? -26.081 17.995 29.369 1.00 96.56 85 ALA A N 1
ATOM 617 C CA . ALA A 1 85 ? -25.821 16.576 29.137 1.00 96.56 85 ALA A CA 1
ATOM 618 C C . ALA A 1 85 ? -27.051 15.817 28.609 1.00 96.56 85 ALA A C 1
ATOM 620 O O . ALA A 1 85 ? -26.925 14.823 27.891 1.00 96.56 85 ALA A O 1
ATOM 621 N N . ASP A 1 86 ? -28.247 16.297 28.942 1.00 95.25 86 ASP A N 1
ATOM 622 C CA . ASP A 1 86 ? -29.535 15.761 28.514 1.00 95.25 86 ASP A CA 1
ATOM 623 C C . ASP A 1 86 ? -29.824 16.017 27.027 1.00 95.25 86 ASP A C 1
ATOM 625 O O . ASP A 1 86 ? -30.562 15.239 26.419 1.00 95.25 86 ASP A O 1
ATOM 629 N N . LEU A 1 87 ? -29.205 17.037 26.424 1.00 96.69 87 LEU A N 1
ATOM 630 C CA . LEU A 1 87 ? -29.357 17.380 25.006 1.00 96.69 87 LEU A CA 1
ATOM 631 C C . LEU A 1 87 ? -28.367 16.654 24.084 1.00 96.69 87 LEU A C 1
ATOM 633 O O . LEU A 1 87 ? -28.565 16.649 22.864 1.00 96.69 87 LEU A O 1
ATOM 637 N N . VAL A 1 88 ? -27.316 16.042 24.635 1.00 96.56 88 VAL A N 1
ATOM 638 C CA . VAL A 1 88 ? -26.293 15.307 23.875 1.00 96.56 88 VAL A CA 1
ATOM 639 C C . VAL A 1 88 ? -26.812 13.927 23.465 1.00 96.56 88 VAL A C 1
ATOM 641 O O . VAL A 1 88 ? -27.357 13.175 24.274 1.00 96.56 88 VAL A O 1
ATOM 644 N N . ASP A 1 89 ? -26.636 13.574 22.192 1.00 95.56 89 ASP A N 1
ATOM 645 C CA . ASP A 1 89 ? -26.925 12.236 21.671 1.00 95.56 89 ASP A CA 1
ATOM 646 C C . ASP A 1 89 ? -25.727 11.307 21.922 1.00 95.56 89 ASP A C 1
ATOM 648 O O . ASP A 1 89 ? -24.813 11.179 21.103 1.00 95.56 89 ASP A O 1
ATOM 652 N N . TRP A 1 90 ? -25.719 10.697 23.106 1.00 93.62 90 TRP A N 1
ATOM 653 C CA . TRP A 1 90 ? -24.636 9.830 23.566 1.00 93.62 90 TRP A CA 1
ATOM 654 C C . TRP A 1 90 ? -24.461 8.571 22.715 1.00 93.62 90 TRP A C 1
ATOM 656 O O . TRP A 1 90 ? -23.326 8.156 22.492 1.00 93.62 90 TRP A O 1
ATOM 666 N N . GLU A 1 91 ? -25.540 8.011 22.157 1.00 90.56 91 GLU A N 1
ATOM 667 C CA . GLU A 1 91 ? -25.468 6.822 21.296 1.00 90.56 91 GLU A CA 1
ATOM 668 C C . GLU A 1 91 ? -24.612 7.079 20.054 1.00 90.56 91 GLU A C 1
ATOM 670 O O . GLU A 1 91 ? -23.752 6.270 19.711 1.00 90.56 91 GLU A O 1
ATOM 675 N N . LYS A 1 92 ? -24.767 8.248 19.420 1.00 88.94 92 LYS A N 1
ATOM 676 C CA . LYS A 1 92 ? -23.956 8.637 18.252 1.00 88.94 92 LYS A CA 1
ATOM 677 C C . LYS A 1 92 ? -22.503 8.982 18.587 1.00 88.94 92 LYS A C 1
ATOM 679 O O . LYS A 1 92 ? -21.695 9.146 17.675 1.00 88.94 92 LYS A O 1
ATOM 684 N N . LEU A 1 93 ? -22.164 9.122 19.868 1.00 87.38 93 LEU A N 1
ATOM 685 C CA . LEU A 1 93 ? -20.801 9.373 20.343 1.00 87.38 93 LEU A CA 1
ATOM 686 C C . LEU A 1 93 ? -20.079 8.109 20.807 1.00 87.38 93 LEU A C 1
ATOM 688 O O . LEU A 1 93 ? -18.870 8.166 21.068 1.00 87.38 93 LEU A O 1
ATOM 692 N N . LYS A 1 94 ? -20.785 6.978 20.913 1.00 79.56 94 LYS A N 1
ATOM 693 C CA . LYS A 1 94 ? -20.175 5.700 21.267 1.00 79.56 94 LYS A CA 1
ATOM 694 C C . LYS A 1 94 ? -19.198 5.293 20.175 1.00 79.56 94 LYS A C 1
ATOM 696 O O . LYS A 1 94 ? -19.567 5.049 19.031 1.00 79.56 94 LYS A O 1
ATOM 701 N N . ARG A 1 95 ? -17.922 5.209 20.543 1.00 67.06 95 ARG A N 1
ATOM 702 C CA . ARG A 1 95 ? -16.911 4.555 19.713 1.00 67.06 95 ARG A CA 1
ATOM 703 C C . ARG A 1 95 ? -16.982 3.052 19.979 1.00 67.06 95 ARG A C 1
ATOM 705 O O . ARG A 1 95 ? -17.090 2.683 21.152 1.00 67.06 95 ARG A O 1
ATOM 712 N N . PRO A 1 96 ? -16.867 2.188 18.955 1.00 60.62 96 PRO A N 1
ATOM 713 C CA . PRO A 1 96 ? -16.589 0.777 19.181 1.00 60.62 96 PRO A CA 1
ATOM 714 C C . PRO A 1 96 ? -15.370 0.671 20.104 1.00 60.62 96 PRO A C 1
ATOM 716 O O . PRO A 1 96 ? -14.305 1.219 19.811 1.00 60.62 96 PRO A O 1
ATOM 719 N N . SER A 1 97 ? -15.535 0.056 21.272 1.00 54.66 97 SER A N 1
ATOM 720 C CA . SER A 1 97 ? -14.448 -0.058 22.238 1.00 54.66 97 SER A CA 1
ATOM 721 C C . SER A 1 97 ? -13.468 -1.124 21.757 1.00 54.66 97 SER A C 1
ATOM 723 O O . SER A 1 97 ? -13.697 -2.310 21.971 1.00 54.66 97 SER A O 1
ATOM 725 N N . VAL A 1 98 ? -12.354 -0.701 21.159 1.00 53.34 98 VAL A N 1
ATOM 726 C CA . VAL A 1 98 ? -11.193 -1.574 20.880 1.00 53.34 98 VAL A CA 1
ATOM 727 C C . VAL A 1 98 ? -10.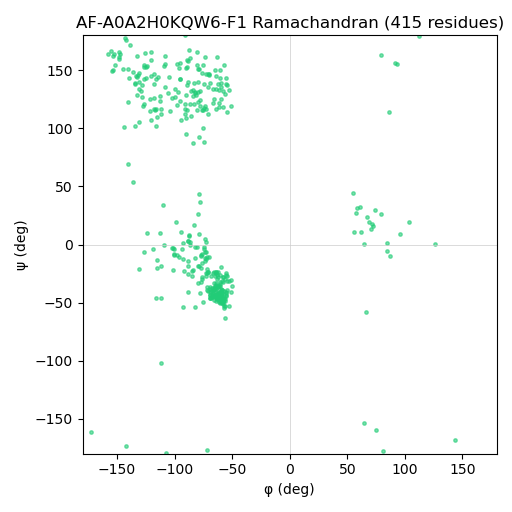292 -1.701 22.119 1.00 53.34 98 VAL A C 1
ATOM 729 O O . VAL A 1 98 ? -9.136 -2.092 22.028 1.00 53.34 98 VAL A O 1
ATOM 732 N N . ILE A 1 99 ? -10.786 -1.342 23.313 1.00 52.69 99 ILE A N 1
ATOM 733 C CA . ILE A 1 99 ? -10.035 -1.549 24.555 1.00 52.69 99 ILE A CA 1
ATOM 734 C C . ILE A 1 99 ? -10.086 -3.039 24.875 1.00 52.69 99 ILE A C 1
ATOM 736 O O . ILE A 1 99 ? -10.968 -3.534 25.575 1.00 52.69 99 ILE A O 1
ATOM 740 N N . VAL A 1 100 ? -9.123 -3.756 24.320 1.00 57.41 100 VAL A N 1
ATOM 741 C CA . VAL A 1 100 ? -8.799 -5.115 24.710 1.00 57.41 100 VAL A CA 1
ATOM 742 C C . VAL A 1 100 ? -8.114 -5.015 26.070 1.00 57.41 100 VAL A C 1
ATOM 744 O O . VAL A 1 100 ? -7.084 -4.352 26.215 1.00 57.41 100 VAL A O 1
ATOM 747 N N . THR A 1 101 ? -8.732 -5.599 27.097 1.00 62.06 101 THR A N 1
ATOM 748 C CA . THR A 1 101 ? -8.120 -5.720 28.427 1.00 62.06 101 THR A CA 1
ATOM 749 C C . THR A 1 101 ? -6.784 -6.459 28.309 1.00 62.06 101 THR A C 1
ATOM 751 O O . THR A 1 101 ? -6.607 -7.248 27.382 1.00 62.06 101 THR A O 1
ATOM 754 N N . GLU A 1 102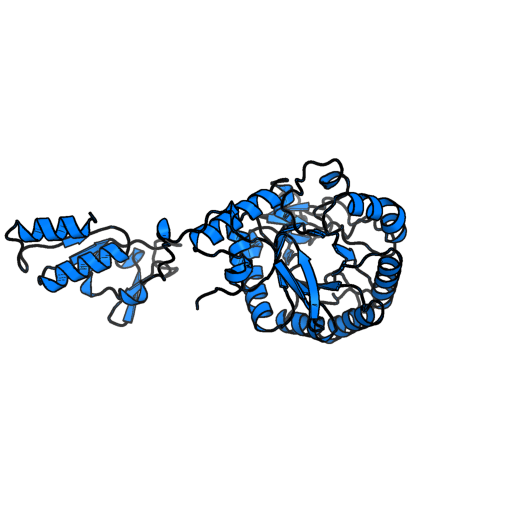 ? -5.837 -6.244 29.231 1.00 63.53 102 GLU A N 1
ATOM 755 C CA . GLU A 1 102 ? -4.550 -6.973 29.220 1.00 63.53 102 GLU A CA 1
ATOM 756 C C . GLU A 1 102 ? -4.740 -8.494 29.100 1.00 63.53 102 GLU A C 1
ATOM 758 O O . GLU A 1 102 ? -3.999 -9.153 28.378 1.00 63.53 102 GLU A O 1
ATOM 763 N N . GLU A 1 103 ? -5.794 -9.031 29.718 1.00 64.50 103 GLU A N 1
ATOM 764 C CA . GLU A 1 103 ? -6.173 -10.449 29.674 1.00 64.50 103 GLU A CA 1
ATOM 765 C C . GLU A 1 103 ? -6.528 -10.973 28.274 1.00 64.50 103 GLU A C 1
ATOM 767 O O . GLU A 1 103 ? -6.463 -12.177 28.034 1.00 64.50 103 GLU A O 1
ATOM 772 N N . ARG A 1 104 ? -6.928 -10.093 27.352 1.00 73.56 104 ARG A N 1
ATOM 773 C CA . ARG A 1 104 ? -7.306 -10.449 25.978 1.00 73.56 104 ARG A CA 1
ATOM 774 C C . ARG A 1 104 ? -6.199 -10.165 24.957 1.00 73.56 104 ARG A C 1
ATOM 776 O O . ARG A 1 104 ? -6.378 -10.497 23.789 1.00 73.56 104 ARG A O 1
ATOM 783 N N . ARG A 1 105 ? -5.070 -9.568 25.359 1.00 82.81 105 ARG A N 1
ATOM 784 C CA . ARG A 1 105 ? -3.934 -9.334 24.453 1.00 82.81 105 ARG A CA 1
ATOM 785 C C . ARG A 1 105 ? -3.180 -10.629 24.183 1.00 82.81 105 ARG A C 1
ATOM 787 O O . ARG A 1 105 ? -2.887 -11.403 25.094 1.00 82.81 105 ARG A O 1
ATOM 794 N N . VAL A 1 106 ? -2.795 -10.831 22.928 1.00 88.38 106 VAL A N 1
ATOM 795 C CA . VAL A 1 106 ? -1.930 -11.948 22.531 1.00 88.38 106 VAL A CA 1
ATOM 796 C C . VAL A 1 106 ? -0.469 -11.493 22.619 1.00 88.38 106 VAL A C 1
ATOM 798 O O . VAL A 1 106 ? -0.148 -10.459 22.040 1.00 88.38 106 VAL A O 1
ATOM 801 N N . PRO A 1 107 ? 0.444 -12.213 23.303 1.00 92.31 107 PRO A N 1
ATOM 802 C CA . PRO A 1 107 ? 1.868 -11.860 23.323 1.00 92.31 107 PRO A CA 1
ATOM 803 C C . PRO A 1 107 ? 2.436 -11.706 21.906 1.00 92.31 107 PRO A C 1
ATOM 805 O O . PRO A 1 107 ? 2.203 -12.576 21.066 1.00 92.31 107 PRO A O 1
ATOM 808 N N . VAL A 1 108 ? 3.186 -10.631 21.638 1.00 92.19 108 VAL A N 1
ATOM 809 C CA . VAL A 1 108 ? 3.587 -10.249 20.268 1.00 92.19 108 VAL A CA 1
ATOM 810 C C . VAL A 1 108 ? 4.422 -11.327 19.555 1.00 92.19 108 VAL A C 1
ATOM 812 O O . VAL A 1 108 ? 4.381 -11.452 18.340 1.00 92.19 108 VAL A O 1
ATOM 815 N N . GLU A 1 109 ? 5.128 -12.163 20.304 1.00 92.69 109 GLU A N 1
ATOM 816 C CA . GLU A 1 109 ? 5.972 -13.283 19.873 1.00 92.69 109 GLU A CA 1
ATOM 817 C C . GLU A 1 109 ? 5.152 -14.467 19.354 1.00 92.69 109 GLU A C 1
ATOM 819 O O . GLU A 1 109 ? 5.678 -15.314 18.637 1.00 92.69 109 GLU A O 1
ATOM 824 N N . LYS A 1 110 ? 3.872 -14.542 19.736 1.00 94.56 110 LYS A N 1
ATOM 825 C CA . LYS A 1 110 ? 2.935 -15.578 19.291 1.00 94.56 110 LYS A CA 1
ATOM 826 C C . LYS A 1 110 ? 2.127 -15.157 18.066 1.00 94.56 110 LYS A C 1
ATOM 828 O O . LYS A 1 110 ? 1.343 -15.962 17.575 1.00 94.56 110 LYS A O 1
ATOM 833 N N . ILE A 1 111 ? 2.288 -13.919 17.599 1.00 97.06 111 ILE A N 1
ATOM 834 C CA . ILE A 1 111 ? 1.520 -13.400 16.470 1.00 97.06 111 ILE A CA 1
ATOM 835 C C . ILE A 1 111 ? 2.094 -13.941 15.169 1.00 97.06 111 ILE A C 1
ATOM 837 O O . ILE A 1 111 ? 3.272 -13.744 14.862 1.00 97.06 111 ILE A O 1
ATOM 841 N N . ASN A 1 112 ? 1.238 -14.590 14.385 1.00 98.00 112 ASN A N 1
ATOM 842 C CA . ASN A 1 112 ? 1.572 -14.976 13.028 1.00 98.00 112 ASN A CA 1
ATOM 843 C C . ASN A 1 112 ? 1.553 -13.741 12.121 1.00 98.00 112 ASN A C 1
ATOM 845 O O . ASN A 1 112 ? 0.515 -13.111 11.931 1.00 98.00 112 ASN A O 1
ATOM 849 N N . MET A 1 113 ? 2.708 -13.423 11.543 1.00 98.31 113 MET A N 1
ATOM 850 C CA . MET A 1 113 ? 2.868 -12.312 10.603 1.00 98.31 113 MET A CA 1
ATOM 851 C C . MET A 1 113 ? 2.926 -12.776 9.141 1.00 98.31 113 MET A C 1
ATOM 853 O O . MET A 1 113 ? 3.008 -11.947 8.243 1.00 98.31 113 MET A O 1
ATOM 857 N N . GLY A 1 114 ? 2.883 -14.084 8.875 1.00 98.31 114 GLY A N 1
ATOM 858 C CA . GLY A 1 114 ? 2.940 -14.608 7.515 1.00 98.31 114 GLY A CA 1
ATOM 859 C C . GLY A 1 114 ? 1.663 -14.323 6.727 1.00 98.31 114 GLY A C 1
ATOM 860 O O . GLY A 1 114 ? 0.555 -14.570 7.207 1.00 98.31 114 GLY A O 1
ATOM 861 N N . VAL A 1 115 ? 1.808 -13.879 5.480 1.00 98.31 115 VAL A N 1
ATOM 862 C CA . VAL A 1 115 ? 0.690 -13.621 4.561 1.00 98.31 115 VAL A CA 1
ATOM 863 C C . VAL A 1 115 ? 0.806 -14.466 3.300 1.00 98.31 115 VAL A C 1
ATOM 865 O O . VAL A 1 115 ? 1.875 -14.957 2.947 1.00 98.31 115 VAL A O 1
ATOM 868 N N . VAL A 1 116 ? -0.322 -14.662 2.621 1.00 98.12 116 VAL A N 1
ATOM 869 C CA . VAL A 1 116 ? -0.377 -15.376 1.344 1.00 98.12 116 VAL A CA 1
ATOM 870 C C . VAL A 1 116 ? -1.094 -14.478 0.351 1.00 98.12 116 VAL A C 1
ATOM 872 O O . VAL A 1 116 ? -2.250 -14.125 0.577 1.00 98.12 116 VAL A O 1
ATOM 875 N N . LEU A 1 117 ? -0.408 -14.101 -0.725 1.00 98.56 117 LEU A N 1
ATOM 876 C CA . LEU A 1 117 ? -1.034 -1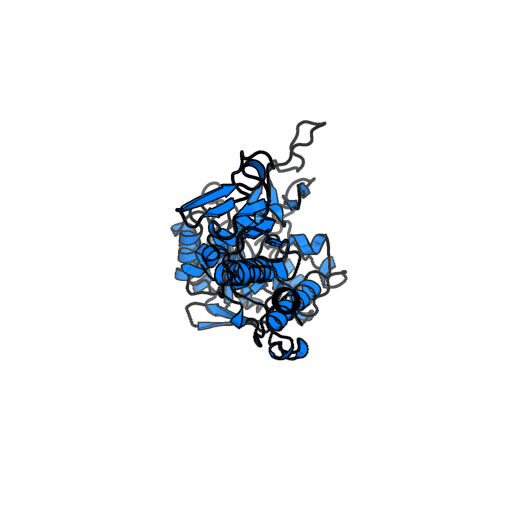3.438 -1.863 1.00 98.56 117 LEU A CA 1
ATOM 877 C C . LEU A 1 117 ? -1.591 -14.511 -2.794 1.00 98.56 117 LEU A C 1
ATOM 879 O O . LEU A 1 117 ? -0.893 -15.477 -3.100 1.00 98.56 117 LEU A O 1
ATOM 883 N N . VAL A 1 118 ? -2.837 -14.355 -3.229 1.00 97.50 118 VAL A N 1
ATOM 884 C CA . VAL A 1 118 ? -3.577 -15.362 -3.994 1.00 97.50 118 VAL A CA 1
ATOM 885 C C . VAL A 1 118 ? -4.150 -14.739 -5.263 1.00 97.50 118 VAL A C 1
ATOM 887 O O . VAL A 1 118 ? -4.870 -13.738 -5.203 1.00 97.50 118 VAL A O 1
ATOM 890 N N . GLY A 1 119 ? -3.846 -15.370 -6.398 1.00 95.88 119 GLY A N 1
ATOM 891 C CA . GLY A 1 119 ? -4.419 -15.055 -7.704 1.00 95.88 119 GLY A CA 1
ATOM 892 C C . GLY A 1 119 ? -5.722 -15.799 -7.982 1.00 95.88 119 GLY A C 1
ATOM 893 O O . GLY A 1 119 ? -6.066 -16.770 -7.310 1.00 95.88 119 GLY A O 1
ATOM 894 N N . GLN A 1 120 ? -6.444 -15.385 -9.028 1.00 90.38 120 GLN A N 1
ATOM 895 C CA . GLN A 1 120 ? -7.729 -15.994 -9.412 1.00 90.38 120 GLN A CA 1
ATOM 896 C C . GLN A 1 120 ? -7.615 -17.483 -9.760 1.00 90.38 120 GLN A C 1
ATOM 898 O O . GLN A 1 120 ? -8.539 -18.249 -9.501 1.00 90.38 120 GLN A O 1
ATOM 903 N N . SER A 1 121 ? -6.473 -17.900 -10.309 1.00 90.06 121 SER A N 1
ATOM 904 C CA . SER A 1 121 ? -6.168 -19.298 -10.635 1.00 90.06 121 SER A CA 1
ATOM 905 C C . SER A 1 121 ? -5.874 -20.168 -9.403 1.00 90.06 121 SER A C 1
ATOM 907 O O . SER A 1 121 ? -5.689 -21.376 -9.534 1.00 90.06 121 SER A O 1
ATOM 909 N N . GLY A 1 122 ? -5.794 -19.567 -8.210 1.00 93.38 122 GLY A N 1
ATOM 910 C CA . GLY A 1 122 ? -5.344 -20.217 -6.982 1.00 93.38 122 GLY A CA 1
ATOM 911 C C . GLY A 1 122 ? -3.824 -20.234 -6.804 1.00 93.38 122 GLY A C 1
ATOM 912 O O . GLY A 1 122 ? -3.358 -20.763 -5.797 1.00 93.38 122 GLY A O 1
ATOM 913 N N . LYS A 1 123 ? -3.045 -19.651 -7.731 1.00 96.00 123 LYS A N 1
ATOM 914 C CA . LYS A 1 123 ? -1.593 -19.470 -7.569 1.00 96.00 123 LYS A CA 1
ATOM 915 C C . LYS A 1 123 ? -1.306 -18.619 -6.333 1.00 96.00 123 LYS A C 1
ATOM 917 O O . LYS A 1 123 ? -2.010 -17.640 -6.076 1.00 96.00 123 LYS A O 1
ATOM 922 N N . GLN A 1 124 ? -0.280 -18.997 -5.573 1.00 97.44 124 GLN A N 1
ATOM 923 C CA . GLN A 1 124 ? 0.037 -18.379 -4.288 1.00 97.44 124 GLN A CA 1
ATOM 924 C C . GLN A 1 124 ? 1.473 -17.873 -4.239 1.00 97.44 124 GLN A C 1
ATOM 926 O O . GLN A 1 124 ? 2.388 -18.540 -4.721 1.00 97.44 124 GLN A O 1
ATOM 931 N N . LEU A 1 125 ? 1.657 -16.735 -3.577 1.00 98.31 125 LEU A N 1
ATOM 932 C CA . LEU A 1 125 ? 2.945 -16.265 -3.087 1.00 98.31 125 LEU A CA 1
ATOM 933 C C . LEU A 1 125 ? 2.882 -16.184 -1.562 1.00 98.31 125 LEU A C 1
ATOM 935 O O . LEU A 1 125 ? 2.102 -15.410 -1.008 1.00 98.31 125 LEU A O 1
ATOM 939 N N . ILE A 1 126 ? 3.687 -17.000 -0.886 1.00 98.12 126 ILE A N 1
ATOM 940 C CA . ILE A 1 126 ? 3.736 -17.065 0.576 1.00 98.12 126 ILE A CA 1
ATOM 941 C C . ILE A 1 126 ? 4.872 -16.167 1.052 1.00 98.12 126 ILE A C 1
ATOM 943 O O . ILE A 1 126 ? 6.019 -16.370 0.663 1.00 98.12 126 ILE A O 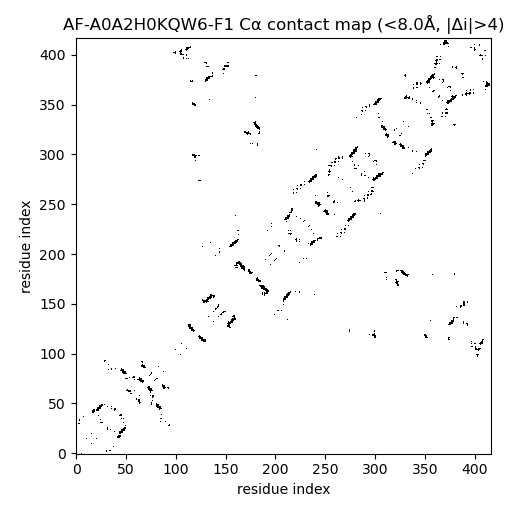1
ATOM 947 N N . LEU A 1 127 ? 4.556 -15.202 1.912 1.00 98.31 127 LEU A N 1
ATOM 948 C CA . LEU A 1 127 ? 5.528 -14.280 2.488 1.00 98.31 127 LEU A CA 1
ATOM 949 C C . LEU A 1 127 ? 5.564 -14.452 4.012 1.00 98.31 127 LEU A C 1
ATOM 951 O O . LEU A 1 127 ? 4.506 -14.540 4.640 1.00 98.31 127 LEU A O 1
ATOM 955 N N . PRO A 1 128 ? 6.749 -14.454 4.647 1.00 97.25 128 PRO A N 1
ATOM 956 C CA . PRO A 1 128 ? 6.866 -14.570 6.104 1.00 97.25 128 PRO A CA 1
ATOM 957 C C . PRO A 1 128 ? 6.385 -13.314 6.857 1.00 97.25 128 PRO A C 1
ATOM 959 O O . PRO A 1 128 ? 6.254 -13.335 8.078 1.00 97.25 128 PRO A O 1
ATOM 962 N N . SER A 1 129 ? 6.141 -12.220 6.133 1.00 97.88 129 SER A N 1
ATOM 963 C CA . SER A 1 129 ? 5.751 -10.904 6.638 1.00 97.88 129 SER A CA 1
ATOM 964 C C . SER A 1 129 ? 4.968 -10.150 5.553 1.00 97.88 129 SER A C 1
ATOM 966 O O . SER A 1 129 ? 5.259 -10.352 4.370 1.00 97.88 129 SER A O 1
ATOM 968 N N . PRO A 1 130 ? 4.016 -9.257 5.900 1.00 98.44 130 PRO A N 1
ATOM 969 C CA . PRO A 1 130 ? 3.303 -8.431 4.923 1.00 98.44 130 PRO A CA 1
ATOM 970 C C . PRO A 1 130 ? 4.153 -7.285 4.362 1.00 98.44 130 PRO A C 1
ATOM 972 O O . PRO A 1 130 ? 3.663 -6.528 3.528 1.00 98.44 130 PRO A O 1
ATOM 975 N N . ILE A 1 131 ? 5.386 -7.099 4.843 1.00 98.50 131 ILE A N 1
ATOM 976 C CA . ILE A 1 131 ? 6.230 -5.966 4.465 1.00 98.50 131 ILE A CA 1
ATOM 977 C C . ILE A 1 131 ? 7.012 -6.284 3.197 1.00 98.50 131 ILE A C 1
ATOM 979 O O . ILE A 1 131 ? 7.815 -7.212 3.159 1.00 98.50 131 ILE A O 1
ATOM 983 N N . ILE A 1 132 ? 6.813 -5.470 2.170 1.00 98.44 132 ILE A N 1
ATOM 984 C CA . ILE A 1 132 ? 7.562 -5.491 0.920 1.00 98.44 132 ILE A CA 1
ATOM 985 C C . ILE A 1 132 ? 8.318 -4.167 0.808 1.00 98.44 132 ILE A C 1
ATOM 987 O O . ILE A 1 132 ? 7.797 -3.118 1.179 1.00 98.44 132 ILE A O 1
ATOM 991 N N . LEU A 1 133 ? 9.543 -4.174 0.295 1.00 96.94 133 LEU A N 1
ATOM 992 C CA . LEU A 1 133 ? 10.252 -2.930 -0.011 1.00 96.94 133 LEU A CA 1
ATOM 993 C C . LEU A 1 133 ? 10.097 -2.581 -1.497 1.00 96.94 133 LEU A C 1
ATOM 995 O O . LEU A 1 133 ? 10.242 -3.434 -2.375 1.00 96.94 133 LEU A O 1
ATOM 999 N N . GLU A 1 134 ? 9.724 -1.333 -1.770 1.00 95.88 134 GLU A N 1
ATOM 1000 C CA . GLU A 1 134 ? 9.168 -0.897 -3.051 1.00 95.88 134 GLU A CA 1
ATOM 1001 C C . GLU A 1 134 ? 10.227 -0.693 -4.148 1.00 95.88 134 GLU A C 1
ATOM 1003 O O . GLU A 1 134 ? 11.379 -0.323 -3.901 1.00 95.88 134 GLU A O 1
ATOM 1008 N N . SER A 1 135 ? 9.803 -0.897 -5.399 1.00 93.12 135 SER A N 1
ATOM 1009 C CA . SER A 1 135 ? 10.659 -0.743 -6.574 1.00 93.12 135 SER A CA 1
ATOM 1010 C C . SER A 1 135 ? 11.164 0.693 -6.711 1.00 93.12 135 SER A C 1
ATOM 1012 O O . SER A 1 135 ? 10.405 1.651 -6.568 1.00 93.12 135 SER A O 1
ATOM 1014 N N . GLY A 1 136 ? 12.446 0.842 -7.056 1.00 88.38 136 GLY A N 1
ATOM 1015 C CA . GLY A 1 136 ? 13.077 2.145 -7.287 1.00 88.38 136 GLY A CA 1
ATOM 1016 C C . GLY A 1 136 ? 13.580 2.841 -6.022 1.00 88.38 136 GLY A C 1
ATOM 1017 O O . GLY A 1 136 ? 14.257 3.859 -6.144 1.00 88.38 136 GLY A O 1
ATOM 1018 N N . CYS A 1 137 ? 13.310 2.275 -4.842 1.00 88.75 137 CYS A N 1
ATOM 1019 C CA . CYS A 1 137 ? 13.815 2.760 -3.556 1.00 88.75 137 CYS A CA 1
ATOM 1020 C C . CYS A 1 137 ? 15.017 1.961 -3.031 1.00 88.75 137 CYS A C 1
ATOM 1022 O O . CYS A 1 137 ? 15.637 2.372 -2.057 1.00 88.75 137 CYS A O 1
ATOM 1024 N N . LEU A 1 138 ? 15.348 0.845 -3.686 1.00 84.25 138 LEU A N 1
ATOM 1025 C CA . LEU A 1 138 ? 16.418 -0.069 -3.300 1.00 84.25 138 LEU A CA 1
ATOM 1026 C C . LEU A 1 138 ? 17.302 -0.392 -4.504 1.00 84.25 138 LEU A C 1
ATOM 1028 O O . LEU A 1 138 ? 16.910 -1.151 -5.397 1.00 84.25 138 LEU A O 1
ATOM 1032 N N . ASP A 1 139 ? 18.498 0.180 -4.546 1.00 79.75 139 ASP A N 1
ATOM 1033 C CA . ASP A 1 139 ? 19.544 -0.277 -5.454 1.00 79.75 139 ASP A CA 1
ATOM 1034 C C . ASP A 1 139 ? 20.427 -1.335 -4.776 1.00 79.75 139 ASP A C 1
ATOM 1036 O O . ASP A 1 139 ? 20.155 -1.793 -3.670 1.00 79.75 139 ASP A O 1
ATOM 1040 N N . GLU A 1 140 ? 21.423 -1.837 -5.498 1.00 75.19 140 GLU A N 1
ATOM 1041 C CA . GLU A 1 140 ? 22.351 -2.853 -4.985 1.00 75.19 140 GLU A CA 1
ATOM 1042 C C . GLU A 1 140 ? 23.158 -2.337 -3.796 1.00 75.19 140 GLU A C 1
ATOM 1044 O O . GLU A 1 140 ? 23.255 -3.022 -2.780 1.00 75.19 140 GLU A O 1
ATOM 1049 N N . GLY A 1 141 ? 23.655 -1.102 -3.903 1.00 76.69 141 GLY A N 1
ATOM 1050 C CA . GLY A 1 141 ? 24.429 -0.449 -2.854 1.00 76.69 141 GLY A CA 1
ATOM 1051 C C . GLY A 1 141 ? 23.633 -0.206 -1.575 1.00 76.69 141 GLY A C 1
ATOM 1052 O O . GLY A 1 141 ? 24.240 -0.120 -0.519 1.00 76.69 141 GLY A O 1
ATOM 1053 N N . ALA A 1 142 ? 22.300 -0.131 -1.641 1.00 78.69 142 ALA A N 1
ATOM 1054 C CA . ALA A 1 142 ? 21.441 0.022 -0.471 1.00 78.69 142 ALA A CA 1
ATOM 1055 C C . ALA A 1 142 ? 21.188 -1.288 0.299 1.00 78.69 142 ALA A C 1
ATOM 1057 O O . ALA A 1 142 ? 21.037 -1.227 1.517 1.00 78.69 142 ALA A O 1
ATOM 1058 N N . VAL A 1 143 ? 21.126 -2.444 -0.381 1.00 78.44 143 VAL A N 1
ATOM 1059 C CA . VAL A 1 143 ? 20.685 -3.721 0.236 1.00 78.44 143 VAL A CA 1
ATOM 1060 C C . VAL A 1 143 ? 21.746 -4.814 0.323 1.00 78.44 143 VAL A C 1
ATOM 1062 O O . VAL A 1 143 ? 21.561 -5.749 1.091 1.00 78.44 143 VAL A O 1
ATOM 1065 N N . ILE A 1 144 ? 22.819 -4.748 -0.470 1.00 78.81 144 ILE A N 1
ATOM 1066 C CA . ILE A 1 144 ? 23.912 -5.734 -0.403 1.00 78.81 144 ILE A CA 1
ATOM 1067 C C . ILE A 1 144 ? 24.992 -5.230 0.553 1.00 78.81 144 ILE A C 1
ATOM 1069 O O . ILE A 1 144 ? 25.318 -5.904 1.523 1.00 78.81 144 ILE A O 1
ATOM 1073 N N . ASP A 1 145 ? 25.478 -4.013 0.309 1.00 77.62 145 ASP A N 1
ATOM 1074 C CA . ASP A 1 145 ? 26.549 -3.377 1.093 1.00 77.62 145 ASP A CA 1
ATOM 1075 C C . ASP A 1 145 ? 26.051 -2.153 1.883 1.00 77.62 145 ASP A C 1
ATOM 1077 O O . ASP A 1 145 ? 26.840 -1.357 2.398 1.00 77.62 145 ASP A O 1
ATOM 1081 N N . GLY A 1 146 ? 24.731 -1.963 1.927 1.00 82.75 146 GLY A N 1
ATOM 1082 C CA . GLY A 1 146 ? 24.105 -0.729 2.381 1.00 82.75 146 GLY A CA 1
ATOM 1083 C C . GLY A 1 146 ? 23.427 -0.809 3.742 1.00 82.75 146 GLY A C 1
ATOM 1084 O O . GLY A 1 146 ? 23.436 -1.843 4.405 1.00 82.75 146 GLY A O 1
ATOM 1085 N N . PRO A 1 147 ? 22.830 0.312 4.175 1.00 88.38 147 PRO A N 1
ATOM 1086 C CA . PRO A 1 147 ? 22.274 0.449 5.515 1.00 88.38 147 PRO A CA 1
ATOM 1087 C C . PRO A 1 147 ? 20.866 -0.142 5.670 1.00 88.38 147 PRO A C 1
ATOM 1089 O O . PRO A 1 147 ? 20.306 -0.036 6.757 1.00 88.38 147 PRO A O 1
ATOM 1092 N N . VAL A 1 148 ? 20.249 -0.677 4.608 1.00 91.50 148 VAL A N 1
ATOM 1093 C CA . VAL A 1 148 ? 18.860 -1.154 4.669 1.00 91.50 148 VAL A CA 1
ATOM 1094 C C . VAL A 1 148 ? 18.801 -2.517 5.349 1.00 91.50 148 VAL A C 1
ATOM 1096 O O . VAL A 1 148 ? 19.348 -3.496 4.845 1.00 91.50 148 VAL A O 1
ATOM 1099 N N . ASP A 1 149 ? 18.079 -2.584 6.465 1.00 91.75 149 ASP A N 1
ATOM 1100 C CA . ASP A 1 149 ? 17.845 -3.829 7.189 1.00 91.75 149 ASP A CA 1
ATOM 1101 C C . ASP A 1 149 ? 16.678 -4.611 6.564 1.00 91.75 149 ASP A C 1
ATOM 1103 O O . ASP A 1 149 ? 15.545 -4.131 6.474 1.00 91.75 149 ASP A O 1
ATOM 1107 N N . LEU A 1 150 ? 16.967 -5.838 6.126 1.00 94.44 150 LEU A N 1
ATOM 1108 C CA . LEU A 1 150 ? 15.989 -6.754 5.534 1.00 94.44 150 LEU A CA 1
ATOM 1109 C C . LEU A 1 150 ? 15.348 -7.698 6.562 1.00 94.44 150 LEU A C 1
ATOM 1111 O O . LEU A 1 150 ? 14.521 -8.540 6.204 1.00 94.44 150 LEU A O 1
ATOM 1115 N N . THR A 1 151 ? 15.698 -7.576 7.841 1.00 93.94 151 THR A N 1
ATOM 1116 C CA . THR A 1 151 ? 15.093 -8.368 8.911 1.00 93.94 151 THR A CA 1
ATOM 1117 C C . THR A 1 151 ? 13.576 -8.153 8.928 1.00 93.94 151 THR A C 1
ATOM 1119 O O . THR A 1 151 ? 13.080 -7.030 8.866 1.00 93.94 151 THR A O 1
ATOM 1122 N N . TYR A 1 152 ? 12.817 -9.250 8.993 1.00 95.88 152 TYR A N 1
ATOM 1123 C CA . TYR A 1 152 ? 11.346 -9.254 8.957 1.00 95.88 152 TYR A CA 1
ATOM 1124 C C . TYR A 1 152 ? 10.701 -8.695 7.673 1.00 95.88 152 TYR A C 1
ATOM 1126 O O . TYR A 1 152 ? 9.480 -8.520 7.629 1.00 95.88 152 TYR A O 1
ATOM 1134 N N . VAL A 1 153 ? 11.474 -8.453 6.613 1.00 97.06 153 VAL A N 1
ATOM 1135 C CA . VAL A 1 153 ? 10.942 -8.115 5.288 1.00 97.06 153 VAL A CA 1
ATOM 1136 C C . VAL A 1 153 ? 10.482 -9.395 4.585 1.00 97.06 153 VAL A C 1
ATOM 1138 O O . VAL A 1 153 ? 11.192 -10.396 4.550 1.00 97.06 153 VAL A O 1
ATOM 1141 N N . GLY A 1 154 ? 9.270 -9.373 4.031 1.00 97.38 154 GLY A N 1
ATOM 1142 C CA . GLY A 1 154 ? 8.687 -10.487 3.286 1.00 97.38 154 GLY A CA 1
ATOM 1143 C C . GLY A 1 154 ? 9.229 -10.606 1.863 1.00 97.38 154 GLY A C 1
ATOM 1144 O O . GLY A 1 154 ? 9.514 -11.712 1.414 1.00 97.38 154 GLY A O 1
ATOM 1145 N N . ALA A 1 155 ? 9.390 -9.478 1.163 1.00 97.69 155 ALA A N 1
ATOM 1146 C CA . ALA A 1 155 ? 9.978 -9.433 -0.176 1.00 97.69 155 ALA A CA 1
ATOM 1147 C C . ALA A 1 155 ? 10.624 -8.073 -0.489 1.00 97.69 155 ALA A C 1
ATOM 1149 O O . ALA A 1 155 ? 10.290 -7.049 0.108 1.00 97.69 155 ALA A O 1
ATOM 1150 N N . ILE A 1 156 ? 11.491 -8.039 -1.497 1.00 96.75 156 ILE A N 1
ATOM 1151 C CA . ILE A 1 156 ? 12.011 -6.802 -2.090 1.00 96.75 156 ILE A CA 1
ATOM 1152 C C . ILE A 1 156 ? 11.656 -6.731 -3.572 1.00 96.75 156 ILE A C 1
ATOM 1154 O O . ILE A 1 156 ? 11.654 -7.744 -4.274 1.00 96.75 156 ILE A O 1
ATOM 1158 N N . LYS A 1 157 ? 11.391 -5.526 -4.075 1.00 96.31 157 LYS A N 1
ATOM 1159 C CA . LYS A 1 157 ? 11.204 -5.286 -5.507 1.00 96.31 157 LYS A CA 1
ATOM 1160 C C . LYS A 1 157 ? 12.480 -4.725 -6.127 1.00 96.31 157 LYS A C 1
ATOM 1162 O O . LYS A 1 157 ? 13.072 -3.785 -5.596 1.00 96.31 157 LYS A O 1
ATOM 1167 N N . SER A 1 158 ? 12.896 -5.255 -7.277 1.00 94.44 158 SER A N 1
ATOM 1168 C CA . SER A 1 158 ? 14.017 -4.676 -8.029 1.00 94.44 158 SER A CA 1
ATOM 1169 C C . SER A 1 158 ? 13.692 -3.255 -8.495 1.00 94.44 158 SER A C 1
ATOM 1171 O O . SER A 1 158 ? 12.526 -2.867 -8.616 1.00 94.44 158 SER A O 1
ATOM 1173 N N . LYS A 1 159 ? 14.718 -2.471 -8.842 1.00 92.06 159 LYS A N 1
ATOM 1174 C CA . LYS A 1 159 ? 14.519 -1.265 -9.657 1.00 92.06 159 LYS A CA 1
ATOM 1175 C C . LYS A 1 159 ? 13.806 -1.641 -10.960 1.00 92.06 159 LYS A C 1
ATOM 1177 O O . LYS A 1 1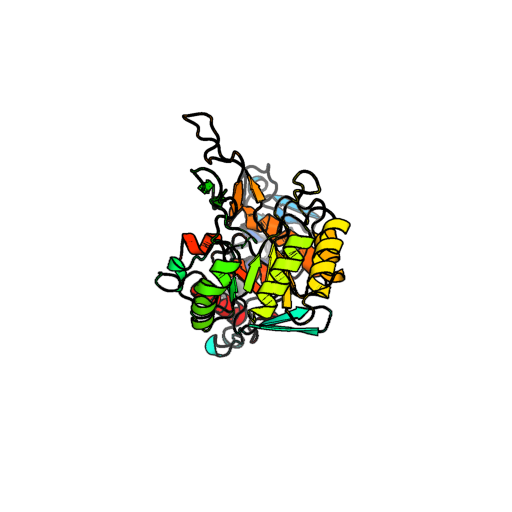59 ? 14.061 -2.717 -11.498 1.00 92.06 159 LYS A O 1
ATOM 1182 N N . GLY A 1 160 ? 12.922 -0.767 -11.440 1.00 93.25 160 GLY A N 1
ATOM 1183 C CA . GLY A 1 160 ? 12.197 -0.996 -12.686 1.00 93.25 160 GLY A CA 1
ATOM 1184 C C . GLY A 1 160 ? 13.138 -1.106 -13.880 1.00 93.25 160 GLY A C 1
ATOM 1185 O O . GLY A 1 160 ? 13.866 -0.160 -14.190 1.00 93.25 160 GLY A O 1
ATOM 1186 N N . LEU A 1 161 ? 13.124 -2.272 -14.520 1.00 95.56 161 LEU A N 1
ATOM 1187 C CA . LEU A 1 161 ? 13.963 -2.598 -15.667 1.00 95.56 161 LEU A CA 1
ATOM 1188 C C . LEU A 1 161 ? 13.278 -2.229 -16.979 1.00 95.56 161 LEU A C 1
ATOM 1190 O O . LEU A 1 161 ? 12.054 -2.286 -17.092 1.00 95.56 161 LEU A O 1
ATOM 1194 N N . THR A 1 162 ? 14.086 -1.937 -17.988 1.00 96.56 162 THR A N 1
ATOM 1195 C CA . THR A 1 162 ? 13.672 -1.900 -19.394 1.00 96.56 162 THR A CA 1
ATOM 1196 C C . THR A 1 162 ? 14.495 -2.909 -20.188 1.00 96.56 162 THR A C 1
ATOM 1198 O O . THR A 1 162 ? 15.490 -3.427 -19.677 1.00 96.56 162 THR A O 1
ATOM 1201 N N . LEU A 1 163 ? 14.070 -3.232 -21.413 1.00 95.94 163 LEU A N 1
ATOM 1202 C CA . LEU A 1 163 ? 14.786 -4.194 -22.252 1.00 95.94 163 LEU A CA 1
ATOM 1203 C C . LEU A 1 163 ? 16.240 -3.740 -22.453 1.00 95.94 163 LEU A C 1
ATOM 1205 O O . LEU A 1 163 ? 17.176 -4.439 -22.060 1.00 95.94 163 LEU A O 1
ATOM 1209 N N . GLU A 1 164 ? 16.392 -2.508 -22.935 1.00 96.69 164 GLU A N 1
ATOM 1210 C CA . GLU A 1 164 ? 17.676 -1.830 -23.092 1.00 96.69 164 GLU A CA 1
ATOM 1211 C C . GLU A 1 164 ? 18.008 -0.925 -21.892 1.00 96.69 164 GLU A C 1
ATOM 1213 O O . GLU A 1 164 ? 17.092 -0.470 -21.198 1.00 96.69 164 GLU A O 1
ATOM 1218 N N . PRO A 1 165 ? 19.294 -0.618 -21.638 1.00 96.69 165 PRO A N 1
ATOM 1219 C CA . PRO A 1 165 ? 19.700 0.307 -20.583 1.00 96.69 165 PRO A CA 1
ATOM 1220 C C . PRO A 1 165 ? 19.131 1.717 -20.774 1.00 96.69 165 PRO A C 1
ATOM 1222 O O . PRO A 1 165 ? 18.964 2.205 -21.893 1.00 96.69 165 PRO A O 1
ATOM 1225 N N . ARG A 1 166 ? 18.903 2.426 -19.665 1.00 94.88 166 ARG A N 1
ATOM 1226 C CA . ARG A 1 166 ? 18.437 3.822 -19.673 1.00 94.88 166 ARG A CA 1
ATOM 1227 C C . ARG A 1 166 ? 19.285 4.679 -18.753 1.00 94.88 166 ARG A C 1
ATOM 1229 O O . ARG A 1 166 ? 19.481 4.336 -17.593 1.00 94.88 166 ARG A O 1
ATOM 1236 N N . ALA A 1 167 ? 19.692 5.847 -19.246 1.00 94.12 167 ALA A N 1
ATOM 1237 C CA . ALA A 1 167 ? 20.440 6.838 -18.468 1.00 94.12 167 ALA A CA 1
ATOM 1238 C C . ALA A 1 167 ? 19.565 7.640 -17.481 1.00 94.12 167 ALA A C 1
ATOM 1240 O O . ALA A 1 167 ? 20.089 8.289 -16.579 1.00 94.12 167 ALA A O 1
ATOM 1241 N N . GLY A 1 168 ? 18.237 7.614 -17.644 1.00 93.25 168 GLY A N 1
ATOM 1242 C CA . GLY A 1 168 ? 17.298 8.423 -16.862 1.00 93.25 168 GLY A CA 1
ATOM 1243 C C . GLY A 1 168 ? 17.152 9.868 -17.354 1.00 93.25 168 GLY A C 1
ATOM 1244 O O . GLY A 1 168 ? 17.742 10.273 -18.353 1.00 93.25 168 GLY A O 1
ATOM 1245 N N . ASN A 1 169 ? 16.348 10.659 -16.642 1.00 93.25 169 ASN A N 1
ATOM 1246 C CA . ASN A 1 169 ? 16.039 12.053 -16.994 1.00 93.25 169 ASN A CA 1
ATOM 1247 C C . ASN A 1 169 ? 17.167 13.021 -16.568 1.00 93.25 169 ASN A C 1
ATOM 1249 O O . ASN A 1 169 ? 18.014 12.653 -15.759 1.00 93.25 169 ASN A O 1
ATOM 1253 N N . PRO A 1 170 ? 17.219 14.274 -17.045 1.00 90.00 170 PRO A N 1
ATOM 1254 C CA . PRO A 1 170 ? 18.198 15.251 -16.558 1.00 90.00 170 PRO A CA 1
ATOM 1255 C C . PRO A 1 170 ? 18.005 15.616 -15.067 1.00 90.00 170 PRO A C 1
ATOM 1257 O O . PRO A 1 170 ? 16.863 15.677 -14.602 1.00 90.00 170 PRO A O 1
ATOM 1260 N N . PRO A 1 171 ? 19.083 15.878 -14.301 1.00 94.12 171 PRO A N 1
ATOM 1261 C CA . PRO A 1 171 ? 18.987 16.381 -12.928 1.00 94.12 171 PRO A CA 1
ATOM 1262 C C . PRO A 1 171 ? 18.577 17.871 -12.867 1.00 94.12 171 PRO A C 1
ATOM 1264 O O . PRO A 1 171 ? 18.761 18.586 -13.852 1.00 94.12 171 PRO A O 1
ATOM 1267 N N . PRO A 1 172 ? 18.075 18.375 -11.717 1.00 95.44 172 PRO A N 1
ATOM 1268 C CA . PRO A 1 172 ? 17.762 17.647 -10.482 1.00 95.44 172 PRO A CA 1
ATOM 1269 C C . PRO A 1 172 ? 16.606 16.658 -10.671 1.00 95.44 172 PRO A C 1
ATOM 1271 O O . PRO A 1 172 ? 15.588 16.989 -11.277 1.00 95.44 172 PRO A O 1
ATOM 1274 N N . ARG A 1 173 ? 16.770 15.429 -10.168 1.00 95.44 173 ARG A N 1
ATOM 1275 C CA . ARG A 1 173 ? 15.779 14.349 -10.337 1.00 95.44 173 ARG A CA 1
ATOM 1276 C C . ARG A 1 173 ? 14.831 14.206 -9.157 1.00 95.44 173 ARG A C 1
ATOM 1278 O O . ARG A 1 173 ? 13.864 13.464 -9.268 1.00 95.44 173 ARG A O 1
ATOM 1285 N N . VAL A 1 174 ? 15.105 14.872 -8.043 1.00 96.62 174 VAL A N 1
ATOM 1286 C CA . VAL A 1 174 ? 14.296 14.800 -6.829 1.00 96.62 174 VAL A CA 1
ATOM 1287 C C . VAL A 1 174 ? 14.184 16.174 -6.190 1.00 96.62 174 VAL A C 1
ATOM 1289 O O . VAL A 1 174 ? 15.094 16.993 -6.319 1.00 96.62 174 VAL A O 1
ATOM 1292 N N . CYS A 1 175 ? 13.086 16.415 -5.486 1.00 95.88 175 CYS A N 1
ATOM 1293 C CA . CYS A 1 175 ? 12.974 17.526 -4.551 1.00 95.88 175 CYS A CA 1
ATOM 1294 C C . CYS A 1 175 ? 11.946 17.204 -3.462 1.00 95.88 175 CYS A C 1
ATOM 1296 O O . CYS A 1 175 ? 10.970 16.505 -3.719 1.00 95.88 175 CYS A O 1
ATOM 1298 N N . GLU A 1 176 ? 12.130 17.754 -2.268 1.00 96.19 176 GLU A N 1
ATOM 1299 C CA . GLU A 1 176 ? 11.184 17.600 -1.157 1.00 96.19 176 GLU A CA 1
ATOM 1300 C C . GLU A 1 176 ? 9.874 18.372 -1.401 1.00 96.19 176 GLU A C 1
ATOM 1302 O O . GLU A 1 176 ? 9.882 19.468 -1.975 1.00 96.19 176 GLU A O 1
ATOM 1307 N N . THR A 1 177 ? 8.759 17.826 -0.928 1.00 95.25 177 THR A N 1
ATOM 1308 C CA . THR A 1 177 ? 7.427 18.452 -0.846 1.00 95.25 177 THR A CA 1
ATOM 1309 C C . THR A 1 177 ? 6.920 18.369 0.600 1.00 95.25 177 THR A C 1
ATOM 1311 O O . THR A 1 177 ? 7.507 17.651 1.411 1.00 95.25 177 THR A O 1
ATOM 1314 N N . PRO A 1 178 ? 5.879 19.127 0.993 1.00 94.31 178 PRO A N 1
ATOM 1315 C CA . PRO A 1 178 ? 5.326 19.017 2.341 1.00 94.31 178 PRO A CA 1
ATOM 1316 C C . PRO A 1 178 ? 4.937 17.568 2.660 1.00 94.31 178 PRO A C 1
ATOM 1318 O O . PRO A 1 178 ? 4.035 17.026 2.039 1.00 94.31 178 PRO A O 1
ATOM 1321 N N . SER A 1 179 ? 5.620 16.942 3.623 1.00 94.12 179 SER A N 1
ATOM 1322 C CA . SER A 1 179 ? 5.389 15.539 4.006 1.00 94.12 179 SER A CA 1
ATOM 1323 C C . SER A 1 179 ? 5.571 14.528 2.861 1.00 94.12 179 SER A C 1
ATOM 1325 O O . SER A 1 179 ? 4.913 13.485 2.846 1.00 94.12 179 SER A O 1
ATOM 1327 N N . GLY A 1 180 ? 6.461 14.812 1.907 1.00 95.44 180 GLY A N 1
ATOM 1328 C CA . GLY A 1 180 ? 6.728 13.920 0.785 1.00 95.44 180 GLY A CA 1
ATOM 1329 C C . GLY A 1 180 ? 7.902 14.347 -0.090 1.00 95.44 180 GLY A C 1
ATOM 1330 O O . GLY A 1 180 ? 8.776 15.120 0.309 1.00 95.44 180 GLY A O 1
ATOM 1331 N N . MET A 1 181 ? 7.937 13.810 -1.306 1.00 96.19 181 MET A N 1
ATOM 1332 C CA . MET A 1 181 ? 8.911 14.192 -2.323 1.00 96.19 181 MET A CA 1
ATOM 1333 C C . MET A 1 181 ? 8.375 14.008 -3.742 1.00 96.19 181 MET A C 1
ATOM 1335 O O . MET A 1 181 ? 7.569 13.114 -4.014 1.00 96.19 181 MET A O 1
ATOM 1339 N N . LEU A 1 182 ? 8.929 14.790 -4.671 1.00 96.25 182 LEU A N 1
ATOM 1340 C CA . LEU A 1 182 ? 8.848 14.549 -6.108 1.00 96.25 182 LEU A CA 1
ATOM 1341 C C . LEU A 1 182 ? 10.084 13.798 -6.593 1.00 96.25 182 LEU A C 1
ATOM 1343 O O . LEU A 1 182 ? 11.207 14.103 -6.186 1.00 96.25 182 LEU A O 1
ATOM 1347 N N . ASN A 1 183 ? 9.883 12.883 -7.539 1.00 95.12 183 ASN A N 1
ATOM 1348 C CA . ASN A 1 183 ? 10.959 12.250 -8.289 1.00 95.12 183 ASN A CA 1
ATOM 1349 C C . ASN A 1 183 ? 10.677 12.228 -9.798 1.00 95.12 183 ASN A C 1
ATOM 1351 O O . ASN A 1 183 ? 9.553 12.057 -10.250 1.00 95.12 183 ASN A O 1
ATOM 1355 N N . SER A 1 184 ? 11.726 12.368 -10.592 1.00 94.44 184 SER A N 1
ATOM 1356 C CA . SER A 1 184 ? 11.713 12.192 -12.037 1.00 94.44 184 SER A CA 1
ATOM 1357 C C . SER A 1 184 ? 13.004 11.479 -12.431 1.00 94.44 184 SER A C 1
ATOM 1359 O O . SER A 1 184 ? 13.909 12.060 -13.031 1.00 94.44 184 SER A O 1
ATOM 1361 N N . ILE A 1 185 ? 13.108 10.205 -12.055 1.00 94.38 185 ILE A N 1
ATOM 1362 C CA . ILE A 1 185 ? 14.308 9.411 -12.337 1.00 94.38 185 ILE A CA 1
ATOM 1363 C C . ILE A 1 185 ? 14.418 9.073 -13.830 1.00 94.38 185 ILE A C 1
ATOM 1365 O O . ILE A 1 185 ? 15.514 9.079 -14.380 1.00 94.38 185 ILE A O 1
ATOM 1369 N N . GLY A 1 186 ? 13.294 8.808 -14.506 1.00 90.38 186 GLY A N 1
ATOM 1370 C CA . GLY A 1 186 ? 13.277 8.423 -15.926 1.00 90.38 186 GLY A CA 1
ATOM 1371 C C . GLY A 1 186 ? 13.624 6.953 -16.190 1.00 90.38 186 GLY A C 1
ATOM 1372 O O . GLY A 1 186 ? 14.127 6.634 -17.271 1.00 90.38 186 GLY A O 1
ATOM 1373 N N . LEU A 1 187 ? 13.367 6.080 -15.204 1.00 91.38 187 LEU A N 1
ATOM 1374 C CA . LEU A 1 187 ? 13.702 4.649 -15.223 1.00 91.38 187 LEU A CA 1
ATOM 1375 C C . LEU A 1 187 ? 15.187 4.384 -15.505 1.00 91.38 187 LEU A C 1
ATOM 1377 O O . LEU A 1 187 ? 15.507 3.533 -16.322 1.00 91.38 187 LEU A O 1
ATOM 1381 N N . GLU A 1 188 ? 16.109 5.113 -14.876 1.00 93.88 188 GLU A N 1
ATOM 1382 C CA . GLU A 1 188 ? 17.539 4.807 -15.012 1.00 93.88 188 GLU A CA 1
ATOM 1383 C C . GLU A 1 188 ? 17.833 3.367 -14.569 1.00 93.88 188 GLU A C 1
ATOM 1385 O O . GLU A 1 188 ? 17.610 3.027 -13.406 1.00 93.88 188 GLU A O 1
ATOM 1390 N N . ASN A 1 189 ? 18.333 2.527 -15.472 1.00 94.88 189 ASN A N 1
ATOM 1391 C CA . ASN A 1 189 ? 18.591 1.117 -15.194 1.00 94.88 189 ASN A CA 1
ATOM 1392 C C . ASN A 1 189 ? 19.637 0.527 -16.152 1.00 94.88 189 ASN A C 1
ATOM 1394 O O . ASN A 1 189 ? 19.938 1.098 -17.201 1.00 94.88 189 ASN A O 1
ATOM 1398 N N . VAL A 1 190 ? 20.176 -0.633 -15.775 1.00 95.25 190 VAL A N 1
ATOM 1399 C CA . VAL A 1 190 ? 21.267 -1.321 -16.484 1.00 95.25 190 VAL A CA 1
ATOM 1400 C C . VAL A 1 190 ? 20.822 -2.136 -17.704 1.00 95.25 190 VAL A C 1
ATOM 1402 O O . VAL A 1 190 ? 21.671 -2.711 -18.379 1.00 95.25 190 VAL A O 1
ATOM 1405 N N . GLY A 1 191 ? 19.520 -2.190 -17.993 1.00 96.81 191 GLY A N 1
ATOM 1406 C CA . GLY A 1 191 ? 18.937 -3.062 -19.007 1.00 96.81 191 GLY A CA 1
ATOM 1407 C C . GLY A 1 191 ? 18.776 -4.504 -18.525 1.00 96.81 191 GLY A C 1
ATOM 1408 O O . GLY A 1 191 ? 19.381 -4.938 -17.538 1.00 96.81 191 GLY A O 1
ATOM 1409 N N . LEU A 1 192 ? 17.950 -5.268 -19.236 1.00 97.75 192 LEU A N 1
ATOM 1410 C CA . LEU A 1 192 ? 17.555 -6.608 -18.811 1.00 97.75 192 LEU A CA 1
ATOM 1411 C C . LEU A 1 192 ? 18.722 -7.602 -18.812 1.00 97.75 192 LEU A C 1
ATOM 1413 O O . LEU A 1 192 ? 18.891 -8.360 -17.858 1.00 97.75 192 LEU A O 1
ATOM 1417 N N . THR A 1 193 ? 19.545 -7.581 -19.862 1.00 97.81 193 THR A N 1
ATOM 1418 C CA . THR A 1 193 ? 20.664 -8.520 -20.030 1.00 97.81 193 THR A CA 1
ATOM 1419 C C . THR A 1 193 ? 21.645 -8.430 -18.865 1.00 97.81 193 THR A C 1
ATOM 1421 O O . THR A 1 193 ? 21.947 -9.442 -18.236 1.00 97.81 193 THR A O 1
ATOM 1424 N N . LYS A 1 194 ? 22.085 -7.209 -18.530 1.00 97.00 194 LYS A N 1
ATOM 1425 C CA . LYS A 1 194 ? 23.031 -6.976 -17.434 1.00 97.00 194 LYS A CA 1
ATOM 1426 C C . LYS A 1 194 ? 22.408 -7.277 -16.071 1.00 97.00 194 LYS A C 1
ATOM 1428 O O . LYS A 1 194 ? 23.072 -7.839 -15.205 1.00 97.00 194 LYS A O 1
ATOM 1433 N N . PHE A 1 195 ? 21.124 -6.959 -15.886 1.00 96.44 195 PHE A N 1
ATOM 1434 C CA . PHE A 1 195 ? 20.407 -7.337 -14.670 1.00 96.44 195 PHE A CA 1
ATOM 1435 C C . PHE A 1 195 ? 20.420 -8.853 -14.449 1.00 96.44 195 PHE A C 1
ATOM 1437 O O . PHE A 1 195 ? 20.769 -9.303 -13.362 1.00 96.44 195 PHE A O 1
ATOM 1444 N N . ILE A 1 196 ? 20.079 -9.641 -15.474 1.00 97.50 196 ILE A N 1
ATOM 1445 C CA . ILE A 1 196 ? 20.035 -11.105 -15.375 1.00 97.50 196 ILE A CA 1
ATOM 1446 C C . ILE A 1 196 ? 21.420 -11.682 -15.063 1.00 97.50 196 ILE A C 1
ATOM 1448 O O . ILE A 1 196 ? 21.527 -12.558 -14.206 1.00 97.50 196 ILE A O 1
ATOM 1452 N N . SER A 1 197 ? 22.471 -11.208 -15.740 1.00 97.12 197 SER A N 1
ATOM 1453 C CA . SER A 1 197 ? 23.813 -11.782 -15.597 1.00 97.12 197 SER A CA 1
ATOM 1454 C C . SER A 1 197 ? 24.541 -11.359 -14.322 1.00 97.12 197 SER A C 1
ATOM 1456 O O . SER A 1 197 ? 25.334 -12.140 -13.804 1.00 97.12 197 SER A O 1
ATOM 1458 N N . GLU A 1 198 ? 24.305 -10.141 -13.823 1.00 94.12 198 GLU A N 1
ATOM 1459 C CA . GLU A 1 198 ? 25.098 -9.558 -12.729 1.00 94.12 198 GLU A CA 1
ATOM 1460 C C . GLU A 1 198 ? 24.275 -9.296 -11.462 1.00 94.12 198 GLU A C 1
ATOM 1462 O O . GLU A 1 198 ? 24.702 -9.658 -10.368 1.00 94.12 198 GLU A O 1
ATOM 1467 N N . GLN A 1 199 ? 23.083 -8.707 -11.590 1.00 93.56 199 GLN A N 1
ATOM 1468 C CA . GLN A 1 199 ? 22.323 -8.197 -10.440 1.00 93.56 199 GLN A CA 1
ATOM 1469 C C . GLN A 1 199 ? 21.407 -9.253 -9.809 1.00 93.56 199 GLN A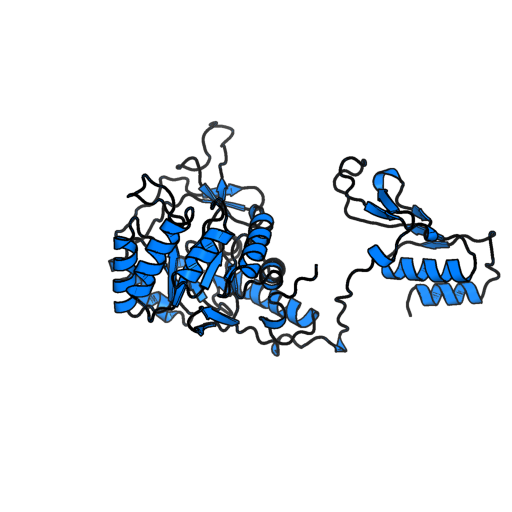 C 1
ATOM 1471 O O . GLN A 1 199 ? 21.280 -9.352 -8.588 1.00 93.56 199 GLN A O 1
ATOM 1476 N N . LEU A 1 200 ? 20.747 -10.069 -10.635 1.00 94.19 200 LEU A N 1
ATOM 1477 C CA . LEU A 1 200 ? 19.799 -11.083 -10.179 1.00 94.19 200 LEU A CA 1
ATOM 1478 C C . LEU A 1 200 ? 20.440 -12.131 -9.244 1.00 94.19 200 LEU A C 1
ATOM 1480 O O . LEU A 1 200 ? 19.820 -12.430 -8.218 1.00 94.19 200 LEU A O 1
ATOM 1484 N N . PRO A 1 201 ? 21.650 -12.671 -9.514 1.00 93.50 201 PRO A N 1
ATOM 1485 C CA . PRO A 1 201 ? 22.304 -13.612 -8.602 1.00 93.50 201 PRO A CA 1
ATOM 1486 C C . PRO A 1 201 ? 22.566 -13.016 -7.215 1.00 93.50 201 PRO A C 1
ATOM 1488 O O . PRO A 1 201 ? 22.283 -13.669 -6.211 1.00 93.50 201 PRO A O 1
ATOM 1491 N N . LEU A 1 202 ? 23.027 -11.760 -7.154 1.00 92.00 202 LEU A N 1
ATOM 1492 C CA . LEU A 1 202 ? 23.298 -11.058 -5.896 1.00 92.00 202 LEU A CA 1
ATOM 1493 C C . LEU A 1 202 ? 22.022 -10.856 -5.071 1.00 92.00 202 LEU A C 1
ATOM 1495 O O . LEU A 1 202 ? 22.017 -11.019 -3.853 1.00 92.00 202 LEU A O 1
ATOM 1499 N N . ARG A 1 203 ? 20.899 -10.557 -5.732 1.00 91.00 203 ARG A N 1
ATOM 1500 C CA . ARG A 1 203 ? 19.608 -10.412 -5.046 1.00 91.00 203 ARG A CA 1
ATOM 1501 C C . ARG A 1 203 ? 19.090 -11.739 -4.515 1.00 91.00 203 ARG A C 1
ATOM 1503 O O . ARG A 1 203 ? 18.612 -11.793 -3.388 1.00 91.00 203 ARG A O 1
ATOM 1510 N N . LYS A 1 204 ? 19.241 -12.817 -5.289 1.00 91.06 204 LYS A N 1
ATOM 1511 C CA . LYS A 1 204 ? 18.878 -14.172 -4.849 1.00 91.06 204 LYS A CA 1
ATOM 1512 C C . LYS A 1 204 ? 19.697 -14.631 -3.634 1.00 91.06 204 LYS A C 1
ATOM 1514 O O . LYS A 1 204 ? 19.183 -15.411 -2.839 1.00 91.06 204 LYS A O 1
ATOM 1519 N N . SER A 1 205 ? 20.925 -14.133 -3.443 1.00 91.44 205 SER A N 1
ATOM 1520 C CA . SER A 1 205 ? 21.732 -14.462 -2.257 1.00 91.44 205 SER A CA 1
ATOM 1521 C C . SER A 1 205 ? 21.311 -13.753 -0.964 1.00 91.44 205 SER A C 1
ATOM 1523 O O . SER A 1 205 ? 21.804 -14.127 0.095 1.00 91.44 205 SER A O 1
ATOM 1525 N N . LEU A 1 206 ? 20.387 -12.782 -1.010 1.00 90.81 206 LEU A N 1
ATOM 1526 C CA . LEU A 1 206 ? 19.927 -12.052 0.184 1.00 90.81 206 LEU A CA 1
ATOM 1527 C C . LEU A 1 206 ? 19.004 -12.881 1.094 1.00 90.81 206 LEU A C 1
ATOM 1529 O O . LEU A 1 206 ? 18.712 -12.463 2.209 1.00 90.81 206 LEU A O 1
ATOM 1533 N N . GLY A 1 207 ? 18.519 -14.039 0.631 1.00 89.56 207 GLY A N 1
ATOM 1534 C CA . GLY A 1 207 ? 17.616 -14.894 1.412 1.00 89.56 207 GLY A CA 1
ATOM 1535 C C . GLY A 1 207 ? 16.198 -14.331 1.593 1.00 89.56 207 GLY A C 1
ATOM 1536 O O . GLY A 1 207 ? 15.441 -14.852 2.406 1.00 89.56 207 GLY A O 1
ATOM 1537 N N . VAL A 1 208 ? 15.836 -13.294 0.831 1.00 93.19 208 VAL A N 1
ATOM 1538 C CA . VAL A 1 208 ? 14.507 -12.663 0.798 1.00 93.19 208 VAL A CA 1
ATOM 1539 C C . VAL A 1 208 ? 13.915 -12.824 -0.603 1.00 93.19 208 VAL A C 1
ATOM 1541 O O . VAL A 1 208 ? 14.654 -12.826 -1.588 1.00 93.19 208 VAL A O 1
ATOM 1544 N N . GLU A 1 209 ? 12.591 -12.965 -0.706 1.00 96.44 209 GLU A N 1
ATOM 1545 C CA . GLU A 1 209 ? 11.899 -13.087 -1.994 1.00 96.44 209 GLU A CA 1
ATOM 1546 C C . GLU A 1 209 ? 12.142 -11.848 -2.874 1.00 96.44 209 GLU A C 1
ATOM 1548 O O . GLU A 1 209 ? 12.064 -10.709 -2.403 1.00 96.44 209 GLU A O 1
ATOM 1553 N N . VAL A 1 210 ? 12.425 -12.062 -4.163 1.00 95.62 210 VAL A N 1
ATOM 1554 C CA . VAL A 1 210 ? 12.776 -10.989 -5.105 1.00 95.62 210 VAL A CA 1
ATOM 1555 C C . VAL A 1 210 ? 11.708 -10.884 -6.183 1.00 95.62 210 VAL A C 1
ATOM 1557 O O . VAL A 1 210 ? 11.629 -11.710 -7.090 1.00 95.62 210 VAL A O 1
ATOM 1560 N N . ILE A 1 211 ? 10.942 -9.800 -6.129 1.00 97.88 211 ILE A N 1
ATOM 1561 C CA . ILE A 1 211 ? 9.952 -9.447 -7.143 1.00 97.88 211 ILE A CA 1
ATOM 1562 C C . ILE A 1 211 ? 10.642 -8.589 -8.205 1.00 97.88 211 ILE A C 1
ATOM 1564 O O . ILE A 1 211 ? 11.092 -7.474 -7.926 1.00 97.88 211 ILE A O 1
ATOM 1568 N N . VAL A 1 212 ? 10.739 -9.078 -9.440 1.00 97.75 212 VAL A N 1
ATOM 1569 C CA . VAL A 1 212 ? 11.402 -8.311 -10.506 1.00 97.75 212 VAL A CA 1
ATOM 1570 C C . VAL A 1 212 ? 10.413 -7.344 -11.153 1.00 97.75 212 VAL A C 1
ATOM 1572 O O . VAL A 1 212 ? 9.490 -7.767 -11.845 1.00 97.75 212 VAL A O 1
ATOM 1575 N N . ASN A 1 213 ? 10.612 -6.042 -10.928 1.00 97.62 213 ASN A N 1
ATOM 1576 C CA . ASN A 1 213 ? 9.829 -4.976 -11.553 1.00 97.62 213 ASN A CA 1
ATOM 1577 C C . ASN A 1 213 ? 10.386 -4.636 -12.940 1.00 97.62 213 ASN A C 1
ATOM 1579 O O . ASN A 1 213 ? 11.589 -4.408 -13.094 1.00 97.62 213 ASN A O 1
ATOM 1583 N N . PHE A 1 214 ? 9.513 -4.540 -13.940 1.00 97.31 214 PHE A N 1
ATOM 1584 C CA . PHE A 1 214 ? 9.911 -4.166 -15.293 1.00 97.31 214 PHE A CA 1
ATOM 1585 C C . PHE A 1 214 ? 8.822 -3.395 -16.044 1.00 97.31 214 PHE A C 1
ATOM 1587 O O . PHE A 1 214 ? 7.639 -3.435 -15.698 1.00 97.31 214 PHE A O 1
ATOM 1594 N N . SER A 1 215 ? 9.243 -2.668 -17.077 1.00 94.75 215 SER A N 1
ATOM 1595 C CA . SER A 1 215 ? 8.381 -1.875 -17.946 1.00 94.75 215 SER A CA 1
ATOM 1596 C C . SER A 1 215 ? 8.832 -1.988 -19.398 1.00 94.75 215 SER A C 1
ATOM 1598 O O . SER A 1 215 ? 9.950 -1.599 -19.728 1.00 94.75 215 SER A O 1
ATOM 1600 N N . GLY A 1 216 ? 7.936 -2.439 -20.273 1.00 91.81 216 GLY A N 1
ATOM 1601 C CA . GLY A 1 216 ? 8.079 -2.296 -21.721 1.00 91.81 216 GLY A CA 1
ATOM 1602 C C . GLY A 1 216 ? 7.493 -0.973 -22.221 1.00 91.81 216 GLY A C 1
ATOM 1603 O O . GLY A 1 216 ? 6.651 -0.361 -21.558 1.00 91.81 216 GLY A O 1
ATOM 1604 N N . ALA A 1 217 ? 7.939 -0.524 -23.391 1.00 89.31 217 ALA A N 1
ATOM 1605 C CA . ALA A 1 217 ? 7.312 0.560 -24.145 1.00 89.31 217 ALA A CA 1
ATOM 1606 C C . ALA A 1 217 ? 6.160 0.058 -25.037 1.00 89.31 217 ALA A C 1
ATOM 1608 O O . ALA A 1 217 ? 5.262 0.833 -25.367 1.00 89.31 217 ALA A O 1
ATOM 1609 N N . THR A 1 218 ? 6.176 -1.234 -25.382 1.00 91.62 218 THR A N 1
ATOM 1610 C CA . THR A 1 218 ? 5.180 -1.934 -26.210 1.00 91.62 218 THR A CA 1
ATOM 1611 C C . THR A 1 218 ? 4.775 -3.257 -25.560 1.00 91.62 218 THR A C 1
ATOM 1613 O O . THR A 1 218 ? 5.496 -3.789 -24.709 1.00 91.62 218 THR A O 1
ATOM 1616 N N . VAL A 1 219 ? 3.644 -3.834 -25.981 1.00 94.00 219 VAL A N 1
ATOM 1617 C CA . VAL A 1 219 ? 3.208 -5.165 -25.509 1.00 94.00 219 VAL A CA 1
ATOM 1618 C C . VAL A 1 219 ? 4.261 -6.235 -25.820 1.00 94.00 219 VAL A C 1
ATOM 1620 O O . VAL A 1 219 ? 4.537 -7.093 -24.982 1.00 94.00 219 VAL A O 1
ATOM 1623 N N . HIS A 1 220 ? 4.894 -6.155 -26.995 1.00 95.50 220 HIS A N 1
ATOM 1624 C CA . HIS A 1 220 ? 5.966 -7.069 -27.388 1.00 95.50 220 HIS A CA 1
ATOM 1625 C C . HIS A 1 220 ? 7.152 -7.002 -26.422 1.00 95.50 220 HIS A C 1
ATOM 1627 O O . HIS A 1 220 ? 7.625 -8.042 -25.972 1.00 95.50 220 HIS A O 1
ATOM 1633 N N . GLU A 1 221 ? 7.610 -5.798 -26.063 1.00 95.94 221 GLU A N 1
ATOM 1634 C CA . GLU A 1 221 ? 8.702 -5.645 -25.097 1.00 95.94 221 GLU A CA 1
ATOM 1635 C C . GLU A 1 221 ? 8.335 -6.236 -23.733 1.00 95.94 221 GLU A C 1
ATOM 1637 O O . GLU A 1 221 ? 9.149 -6.939 -23.140 1.00 95.94 221 GLU A O 1
ATOM 1642 N N . PHE A 1 222 ? 7.106 -6.025 -23.245 1.00 97.44 222 PHE A N 1
ATOM 1643 C CA . PHE A 1 222 ? 6.655 -6.651 -21.998 1.00 97.44 222 PHE A CA 1
ATOM 1644 C C . PHE A 1 222 ? 6.736 -8.184 -22.058 1.00 97.44 222 PHE A C 1
ATOM 1646 O O . PHE A 1 222 ? 7.251 -8.808 -21.129 1.00 97.44 222 PHE A O 1
ATOM 1653 N N . VAL A 1 223 ? 6.261 -8.791 -23.148 1.00 98.44 223 VAL A N 1
ATOM 1654 C CA . VAL A 1 223 ? 6.308 -10.248 -23.343 1.00 98.44 223 VAL A CA 1
ATOM 1655 C C . VAL A 1 223 ? 7.749 -10.751 -23.430 1.00 98.44 223 VAL A C 1
ATOM 1657 O O . VAL A 1 223 ? 8.107 -11.695 -22.728 1.00 98.44 223 VAL A O 1
ATOM 1660 N N . GLU A 1 224 ? 8.591 -10.109 -24.240 1.00 98.44 224 GLU A N 1
ATOM 1661 C CA . GLU A 1 224 ? 9.994 -10.494 -24.415 1.00 98.44 224 GLU A CA 1
ATOM 1662 C C . GLU A 1 224 ? 10.759 -10.447 -23.088 1.00 98.44 224 GLU A C 1
ATOM 1664 O O . GLU A 1 224 ? 11.483 -11.385 -22.741 1.00 98.44 224 GLU A O 1
ATOM 1669 N N . MET A 1 225 ? 10.575 -9.370 -22.320 1.00 98.44 225 MET A N 1
ATOM 1670 C CA . MET A 1 225 ? 11.210 -9.224 -21.017 1.00 98.44 225 MET A CA 1
ATOM 1671 C C . MET A 1 225 ? 10.744 -10.304 -20.038 1.00 98.44 225 MET A C 1
ATOM 1673 O O . MET A 1 225 ? 11.577 -10.913 -19.367 1.00 98.44 225 MET A O 1
ATOM 1677 N N . ALA A 1 226 ? 9.437 -10.574 -19.975 1.00 98.62 226 ALA A N 1
ATOM 1678 C CA . ALA A 1 226 ? 8.882 -11.596 -19.092 1.00 98.62 226 ALA A CA 1
ATOM 1679 C C . ALA A 1 226 ? 9.428 -12.995 -19.417 1.00 98.62 226 ALA A C 1
ATOM 1681 O O . ALA A 1 226 ? 9.845 -13.712 -18.508 1.00 98.62 226 ALA A O 1
ATOM 1682 N N . VAL A 1 227 ? 9.498 -13.366 -20.701 1.00 98.62 227 VAL A N 1
ATOM 1683 C CA . VAL A 1 227 ? 10.049 -14.660 -21.142 1.00 98.62 227 VAL A CA 1
ATOM 1684 C C . VAL A 1 227 ? 11.515 -14.797 -20.731 1.00 98.62 227 VAL A C 1
ATOM 1686 O O . VAL A 1 227 ? 11.867 -15.765 -20.059 1.00 98.62 227 VAL A O 1
ATOM 1689 N N . LYS A 1 228 ? 12.354 -13.797 -21.028 1.00 98.56 228 LYS A N 1
ATOM 1690 C CA . LYS A 1 228 ? 13.778 -13.802 -20.644 1.00 98.56 228 LYS A CA 1
ATOM 1691 C C . LYS A 1 228 ? 13.977 -13.896 -19.126 1.00 98.56 228 LYS A C 1
ATOM 1693 O O . LYS A 1 228 ? 14.875 -14.592 -18.656 1.00 98.56 228 LYS A O 1
ATOM 1698 N N . LEU A 1 229 ? 13.134 -13.222 -18.340 1.00 98.44 229 LEU A N 1
ATOM 1699 C CA . LEU A 1 229 ? 13.152 -13.323 -16.877 1.00 98.44 229 LEU A CA 1
ATOM 1700 C C . LEU A 1 229 ? 12.746 -14.725 -16.398 1.00 98.44 229 LEU A C 1
ATOM 1702 O O . LEU A 1 229 ? 13.393 -15.276 -15.505 1.00 98.44 229 LEU A O 1
ATOM 1706 N N . ALA A 1 230 ? 11.711 -15.321 -16.993 1.00 98.31 230 ALA A N 1
ATOM 1707 C CA . ALA A 1 230 ? 11.269 -16.673 -16.657 1.00 98.31 230 ALA A CA 1
ATOM 1708 C C . ALA A 1 230 ? 12.348 -17.720 -16.979 1.00 98.31 230 ALA A C 1
ATOM 1710 O O . ALA A 1 230 ? 12.615 -18.594 -16.152 1.00 98.31 230 ALA A O 1
ATOM 1711 N N . GLU A 1 231 ? 13.017 -17.599 -18.130 1.00 98.12 231 GLU A N 1
ATOM 1712 C CA . GLU A 1 231 ? 14.159 -18.435 -18.530 1.00 98.12 231 GLU A CA 1
ATOM 1713 C C . GLU A 1 231 ? 15.347 -18.292 -17.565 1.00 98.12 231 GLU A C 1
ATOM 1715 O O . GLU A 1 231 ? 15.995 -19.281 -17.225 1.00 98.12 231 GLU A O 1
ATOM 1720 N N . ALA A 1 232 ? 15.577 -17.088 -17.029 1.00 97.19 232 ALA A N 1
ATOM 1721 C CA . ALA A 1 232 ? 16.548 -16.827 -15.960 1.00 97.19 232 ALA A CA 1
ATOM 1722 C C . ALA A 1 232 ? 16.098 -17.325 -14.564 1.00 97.19 232 ALA A C 1
ATOM 1724 O O . ALA A 1 232 ? 16.764 -17.094 -13.544 1.00 97.19 232 ALA A O 1
ATOM 1725 N N . GLY A 1 233 ? 14.952 -18.005 -14.486 1.00 96.06 233 GLY A N 1
ATOM 1726 C CA . GLY A 1 233 ? 14.413 -18.581 -13.260 1.00 96.06 233 GLY A CA 1
ATOM 1727 C C . GLY A 1 233 ? 13.821 -17.547 -12.305 1.00 96.06 233 GLY A C 1
ATOM 1728 O O . GLY A 1 233 ? 13.892 -17.741 -11.090 1.00 96.06 233 GLY A O 1
ATOM 1729 N N . VAL A 1 234 ? 13.299 -16.430 -12.813 1.00 97.50 234 VAL A N 1
ATOM 1730 C CA . VAL A 1 234 ? 12.454 -15.510 -12.039 1.00 97.50 234 VAL A CA 1
ATOM 1731 C C . VAL A 1 234 ? 11.030 -16.055 -12.022 1.00 97.50 234 VAL A C 1
ATOM 1733 O O . VAL A 1 234 ? 10.472 -16.392 -13.064 1.00 97.50 234 VAL A O 1
ATOM 1736 N N . ARG A 1 235 ? 10.444 -16.161 -10.826 1.00 95.81 235 ARG A N 1
ATOM 1737 C CA . ARG A 1 235 ? 9.100 -16.726 -10.627 1.00 95.81 235 ARG A CA 1
ATOM 1738 C C . ARG A 1 235 ? 8.081 -15.725 -10.109 1.00 95.81 235 ARG A C 1
ATOM 1740 O O . ARG A 1 235 ? 6.896 -16.013 -10.198 1.00 95.81 235 ARG A O 1
ATOM 1747 N N . VAL A 1 236 ? 8.519 -14.563 -9.633 1.00 98.31 236 VAL A N 1
ATOM 1748 C CA . VAL A 1 236 ? 7.640 -13.483 -9.185 1.00 98.31 236 VAL A CA 1
ATOM 1749 C C . VAL A 1 236 ? 8.031 -12.208 -9.917 1.00 98.31 236 VAL A C 1
ATOM 1751 O O . VAL A 1 236 ? 9.180 -11.765 -9.857 1.00 98.31 236 VAL A O 1
ATOM 1754 N N . MET A 1 237 ? 7.085 -11.639 -10.654 1.00 98.50 237 MET A N 1
ATOM 1755 C CA . MET A 1 237 ? 7.333 -10.493 -11.524 1.00 98.50 237 MET A CA 1
ATOM 1756 C C . MET A 1 237 ? 6.300 -9.402 -11.279 1.00 98.50 237 MET A C 1
ATOM 1758 O O . MET A 1 237 ? 5.146 -9.697 -10.984 1.00 98.50 237 MET A O 1
ATOM 1762 N N . GLU A 1 238 ? 6.700 -8.144 -11.432 1.00 98.56 238 GLU A N 1
ATOM 1763 C CA . GLU A 1 238 ? 5.804 -6.994 -11.344 1.00 98.56 238 GLU A CA 1
ATOM 1764 C C . GLU A 1 238 ? 5.831 -6.176 -12.637 1.00 98.56 238 GLU A C 1
ATOM 1766 O O . GLU A 1 238 ? 6.839 -5.554 -12.981 1.00 98.56 238 GLU A O 1
ATOM 1771 N N . LEU A 1 239 ? 4.695 -6.139 -13.333 1.00 97.75 239 LEU A N 1
ATOM 1772 C CA . LEU A 1 239 ? 4.503 -5.327 -14.528 1.00 97.75 239 LEU A CA 1
ATOM 1773 C C . LEU A 1 239 ? 4.189 -3.890 -14.113 1.00 97.75 239 LEU A C 1
ATOM 1775 O O . LEU A 1 239 ? 3.143 -3.614 -13.520 1.00 97.75 239 LEU A O 1
ATOM 1779 N N . ASN A 1 240 ? 5.070 -2.955 -14.453 1.00 95.50 240 ASN A N 1
ATOM 1780 C CA . ASN A 1 240 ? 4.849 -1.535 -14.216 1.00 95.50 240 ASN A CA 1
ATOM 1781 C C . ASN A 1 240 ? 4.146 -0.876 -15.408 1.00 95.50 240 ASN A C 1
ATOM 1783 O O . ASN A 1 240 ? 4.785 -0.414 -16.350 1.00 95.50 240 ASN A O 1
ATOM 1787 N N . LEU A 1 241 ? 2.820 -0.775 -15.332 1.00 91.38 241 LEU A N 1
ATOM 1788 C CA . LEU A 1 241 ? 1.986 -0.237 -16.414 1.00 91.38 241 LEU A CA 1
ATOM 1789 C C . LEU A 1 241 ? 1.814 1.293 -16.369 1.00 91.38 241 LEU A C 1
ATOM 1791 O O . LEU A 1 241 ? 1.023 1.858 -17.125 1.00 91.38 241 LEU A O 1
ATOM 1795 N N . SER A 1 242 ? 2.545 1.982 -15.485 1.00 80.19 242 SER A N 1
ATOM 1796 C CA . SER A 1 242 ? 2.472 3.447 -15.324 1.00 80.19 242 SER A CA 1
ATOM 1797 C C . SER A 1 242 ? 3.419 4.212 -16.257 1.00 80.19 242 SER A C 1
ATOM 1799 O O . SER A 1 242 ? 3.594 5.419 -16.106 1.00 80.19 242 SER A O 1
ATOM 1801 N N . CYS A 1 243 ? 4.072 3.526 -17.193 1.00 69.31 243 CYS A N 1
ATOM 1802 C CA . CYS A 1 243 ? 5.021 4.132 -18.120 1.00 69.31 243 CYS A CA 1
ATOM 1803 C C . CYS A 1 243 ? 4.342 4.476 -19.455 1.00 69.31 243 CYS A C 1
ATOM 1805 O O . CYS A 1 243 ? 3.358 3.829 -19.822 1.00 69.31 243 CYS A O 1
ATOM 1807 N N . PRO A 1 244 ? 4.835 5.496 -20.179 1.00 61.31 244 PRO A N 1
ATOM 1808 C CA . PRO A 1 244 ? 4.254 5.908 -21.453 1.00 61.31 244 PRO A CA 1
ATOM 1809 C C . PRO A 1 244 ? 4.407 4.817 -22.529 1.00 61.31 244 PRO A C 1
ATOM 1811 O O . PRO A 1 244 ? 5.522 4.395 -22.826 1.00 61.31 244 PRO A O 1
ATOM 1814 N N . ASN A 1 245 ? 3.290 4.406 -23.133 1.00 61.94 245 ASN A N 1
ATOM 1815 C CA . ASN A 1 245 ? 3.198 3.540 -24.308 1.00 61.94 245 ASN A CA 1
ATOM 1816 C C . ASN A 1 245 ? 3.569 4.339 -25.561 1.00 61.94 245 ASN A C 1
ATOM 1818 O O . ASN A 1 245 ? 2.866 5.280 -25.943 1.00 61.94 245 ASN A O 1
ATOM 1822 N N . THR A 1 246 ? 4.659 3.966 -26.222 1.00 59.69 246 THR A N 1
ATOM 1823 C CA . THR A 1 246 ? 5.161 4.678 -27.405 1.00 59.69 246 THR A CA 1
ATOM 1824 C C . THR A 1 246 ? 4.302 4.456 -28.650 1.00 59.69 246 THR A C 1
ATOM 1826 O O . THR A 1 246 ? 4.218 5.359 -29.482 1.00 59.69 246 THR A O 1
ATOM 1829 N N . GLU A 1 247 ? 3.595 3.327 -28.758 1.00 52.25 247 GLU A N 1
ATOM 1830 C CA . GLU A 1 247 ? 2.693 3.013 -29.880 1.00 52.25 247 GLU A CA 1
ATOM 1831 C C . GLU A 1 247 ? 1.409 3.850 -29.844 1.00 52.25 247 GLU A C 1
ATOM 1833 O O . GLU A 1 247 ? 0.803 4.116 -30.881 1.00 52.25 247 GLU A O 1
ATOM 1838 N N . LYS A 1 248 ? 1.018 4.330 -28.657 1.00 59.25 248 LYS A N 1
ATOM 1839 C CA . LYS A 1 248 ? -0.159 5.192 -28.451 1.00 59.25 248 LYS A CA 1
ATOM 1840 C C . LYS A 1 248 ? 0.207 6.627 -28.079 1.00 59.25 248 LYS A C 1
ATOM 1842 O O . LYS A 1 248 ? -0.485 7.281 -27.300 1.00 59.25 248 LYS A O 1
ATOM 1847 N N . GLY A 1 249 ? 1.315 7.130 -28.622 1.00 54.31 249 GLY A N 1
ATOM 1848 C CA . GLY A 1 249 ? 1.702 8.538 -28.477 1.00 54.31 249 GLY A CA 1
ATOM 1849 C C . GLY A 1 249 ? 2.071 8.954 -27.047 1.00 54.31 249 GLY A C 1
ATOM 1850 O O . GLY A 1 249 ? 1.978 10.132 -26.712 1.00 54.31 249 GLY A O 1
ATOM 1851 N N . GLY A 1 250 ? 2.481 8.007 -26.201 1.00 62.72 250 GLY A N 1
ATOM 1852 C CA . GLY A 1 250 ? 2.958 8.247 -24.838 1.00 62.72 250 GLY A CA 1
ATOM 1853 C C . GLY A 1 250 ? 1.911 8.084 -23.731 1.00 62.72 250 GLY A C 1
ATOM 1854 O O . GLY A 1 250 ? 2.200 8.426 -22.586 1.00 62.72 250 GLY A O 1
ATOM 1855 N N . GLN A 1 251 ? 0.709 7.577 -24.025 1.00 67.19 251 GLN A N 1
ATOM 1856 C CA . GLN A 1 251 ? -0.300 7.283 -22.993 1.00 67.19 251 GLN A CA 1
ATOM 1857 C C . GLN A 1 251 ? 0.097 6.077 -22.133 1.00 67.19 251 GLN A C 1
ATOM 1859 O O . GLN A 1 251 ? 0.718 5.152 -22.624 1.00 67.19 251 GLN A O 1
ATOM 1864 N N . MET A 1 252 ? -0.250 6.049 -20.847 1.00 75.50 252 MET A N 1
ATOM 1865 C CA . MET A 1 252 ? 0.068 4.895 -19.989 1.00 75.50 252 MET A CA 1
ATOM 1866 C C . MET A 1 252 ? -0.810 3.677 -20.324 1.00 75.50 252 MET A C 1
ATOM 1868 O O . MET A 1 252 ? -1.988 3.836 -20.624 1.00 75.50 252 MET A O 1
ATOM 1872 N N . PHE A 1 253 ? -0.291 2.454 -20.184 1.00 78.38 253 PHE A N 1
ATOM 1873 C CA . PHE A 1 253 ? -1.124 1.244 -20.313 1.00 78.38 253 PHE A CA 1
ATOM 1874 C C . PHE A 1 253 ? -2.227 1.201 -19.237 1.00 78.38 253 PHE A C 1
ATOM 1876 O O . PHE A 1 253 ? -3.365 0.834 -19.516 1.00 78.38 253 PHE A O 1
ATOM 1883 N N . ALA A 1 254 ? -1.920 1.679 -18.025 1.00 76.56 254 ALA A N 1
ATOM 1884 C CA . ALA A 1 254 ? -2.830 1.703 -16.877 1.00 76.56 254 ALA A CA 1
ATOM 1885 C C . ALA A 1 254 ? -3.869 2.851 -16.873 1.00 76.56 254 ALA A C 1
ATOM 1887 O O . ALA A 1 254 ? -4.295 3.269 -15.797 1.00 76.56 254 ALA A O 1
ATOM 1888 N N . VAL A 1 255 ? -4.262 3.405 -18.029 1.00 82.00 255 VAL A N 1
ATOM 1889 C CA . VAL A 1 255 ? -5.350 4.414 -18.110 1.00 82.00 255 VAL A CA 1
ATOM 1890 C C . VAL A 1 255 ? -6.552 3.982 -18.951 1.00 82.00 255 VAL A C 1
ATOM 1892 O O . VAL A 1 255 ? -7.546 4.703 -18.999 1.00 82.00 255 VAL A O 1
ATOM 1895 N N . SER A 1 256 ? -6.488 2.807 -19.579 1.00 87.00 256 SER A N 1
ATOM 1896 C CA . SER A 1 256 ? -7.557 2.225 -20.396 1.00 87.00 256 SER A CA 1
ATOM 1897 C C . SER A 1 256 ? -7.737 0.754 -20.034 1.00 87.00 256 SER A C 1
ATOM 1899 O O . SER A 1 256 ? -6.752 0.032 -19.862 1.00 87.00 256 SER A O 1
ATOM 1901 N N . TYR A 1 257 ? -8.995 0.312 -19.935 1.00 91.69 257 TYR A N 1
ATOM 1902 C CA . TYR A 1 257 ? -9.332 -1.087 -19.660 1.00 91.69 257 TYR A CA 1
ATOM 1903 C C . TYR A 1 257 ? -8.711 -2.012 -20.713 1.00 91.69 257 TYR A C 1
ATOM 1905 O O . TYR A 1 257 ? -7.979 -2.931 -20.361 1.00 91.69 257 TYR A O 1
ATOM 1913 N N . GLY A 1 258 ? -8.947 -1.728 -22.000 1.00 91.94 258 GLY A N 1
ATOM 1914 C CA . GLY A 1 258 ? -8.479 -2.574 -23.103 1.00 91.94 258 GLY A CA 1
ATOM 1915 C C . GLY A 1 258 ? -6.955 -2.648 -23.195 1.00 91.94 258 GLY A C 1
ATOM 1916 O O . GLY A 1 258 ? -6.405 -3.715 -23.426 1.00 91.94 258 GLY A O 1
ATOM 1917 N N . ASP A 1 259 ? -6.261 -1.539 -22.939 1.00 91.25 259 ASP A N 1
ATOM 1918 C CA . ASP A 1 259 ? -4.794 -1.483 -22.995 1.00 91.25 259 ASP A CA 1
ATOM 1919 C C . ASP A 1 259 ? -4.163 -2.288 -21.858 1.00 91.25 259 ASP A C 1
ATOM 1921 O O . ASP A 1 259 ? -3.144 -2.951 -22.044 1.00 91.25 259 ASP A O 1
ATOM 1925 N N . THR A 1 260 ? -4.783 -2.232 -20.676 1.00 95.19 260 THR A N 1
ATOM 1926 C CA . THR A 1 260 ? -4.380 -3.042 -19.525 1.00 95.19 260 THR A CA 1
ATOM 1927 C C . THR A 1 260 ? -4.662 -4.519 -19.783 1.00 95.19 260 THR A C 1
ATOM 1929 O O . THR A 1 260 ? -3.803 -5.355 -19.512 1.00 95.19 260 THR A O 1
ATOM 1932 N N . GLU A 1 261 ? -5.832 -4.846 -20.331 1.00 96.62 261 GLU A N 1
ATOM 1933 C CA . GLU A 1 261 ? -6.193 -6.221 -20.671 1.00 96.62 261 GLU A CA 1
ATOM 1934 C C . GLU A 1 261 ? -5.218 -6.828 -21.680 1.00 96.62 261 GLU A C 1
ATOM 1936 O O . GLU A 1 261 ? -4.671 -7.907 -21.451 1.00 96.62 261 GLU A O 1
ATOM 1941 N N . GLU A 1 262 ? -4.938 -6.105 -22.763 1.00 96.12 262 GLU A N 1
ATOM 1942 C CA . GLU A 1 262 ? -4.061 -6.552 -23.840 1.00 96.12 262 GLU A CA 1
ATOM 1943 C C . GLU A 1 262 ? -2.669 -6.936 -23.321 1.00 96.12 262 GLU A C 1
ATOM 1945 O O . GLU A 1 262 ? -2.206 -8.059 -23.554 1.00 96.12 262 GLU A O 1
ATOM 1950 N N . VAL A 1 263 ? -2.016 -6.033 -22.580 1.00 96.50 263 VAL A N 1
ATOM 1951 C CA . VAL A 1 263 ? -0.651 -6.259 -22.088 1.00 96.50 263 VAL A CA 1
ATOM 1952 C C . VAL A 1 263 ? -0.596 -7.347 -21.016 1.00 96.50 263 VAL A C 1
ATOM 1954 O O . VAL A 1 263 ? 0.273 -8.219 -21.077 1.00 96.50 263 VAL A O 1
ATOM 1957 N N . VAL A 1 264 ? -1.530 -7.347 -20.058 1.00 98.00 264 VAL A N 1
ATOM 1958 C CA . VAL A 1 264 ? -1.530 -8.325 -18.960 1.00 98.00 264 VAL A CA 1
ATOM 1959 C C . VAL A 1 264 ? -1.833 -9.721 -19.497 1.00 98.00 264 VAL A C 1
ATOM 1961 O O . VAL A 1 264 ? -1.103 -10.658 -19.177 1.00 98.00 264 VAL A O 1
ATOM 1964 N N . ALA A 1 265 ? -2.825 -9.862 -20.380 1.00 98.31 265 ALA A N 1
ATOM 1965 C CA . ALA A 1 265 ? -3.174 -11.152 -20.965 1.00 98.31 265 ALA A CA 1
ATOM 1966 C C . ALA A 1 265 ? -2.055 -11.697 -21.865 1.00 98.31 265 ALA A C 1
ATOM 1968 O O . ALA A 1 265 ? -1.811 -12.906 -21.884 1.00 98.31 265 ALA A O 1
ATOM 1969 N N . ALA A 1 266 ? -1.360 -10.830 -22.610 1.00 98.31 266 ALA A N 1
ATOM 1970 C CA . ALA A 1 266 ? -0.222 -11.237 -23.430 1.00 98.31 266 ALA A CA 1
ATOM 1971 C C . ALA A 1 266 ? 0.929 -11.792 -22.579 1.00 98.31 266 ALA A C 1
ATOM 1973 O O . ALA A 1 266 ? 1.435 -12.875 -22.876 1.00 98.31 266 ALA A O 1
ATOM 1974 N N . VAL A 1 267 ? 1.298 -11.099 -21.497 1.00 98.44 267 VAL A N 1
ATOM 1975 C CA . VAL A 1 267 ? 2.358 -11.561 -20.591 1.00 98.44 267 VAL A CA 1
ATOM 1976 C C . VAL A 1 267 ? 1.934 -12.818 -19.835 1.00 98.44 267 VAL A C 1
ATOM 1978 O O . VAL A 1 267 ? 2.695 -13.782 -19.802 1.00 98.44 267 VAL A O 1
ATOM 1981 N N . HIS A 1 268 ? 0.710 -12.865 -19.302 1.00 97.94 268 HIS A N 1
ATOM 1982 C CA . HIS A 1 268 ? 0.187 -14.042 -18.604 1.00 97.94 268 HIS A CA 1
ATOM 1983 C C . HIS A 1 268 ? 0.259 -15.308 -19.469 1.00 97.94 268 HIS A C 1
ATOM 1985 O O . HIS A 1 268 ? 0.729 -16.345 -19.005 1.00 97.94 268 HIS A O 1
ATOM 1991 N N . ARG A 1 269 ? -0.131 -15.224 -20.750 1.00 98.00 269 ARG A N 1
ATOM 1992 C CA . ARG A 1 269 ? -0.029 -16.358 -21.685 1.00 98.00 269 ARG A CA 1
ATOM 1993 C C . ARG A 1 269 ? 1.412 -16.793 -21.947 1.00 98.00 269 ARG A C 1
ATOM 1995 O O . ARG A 1 269 ? 1.649 -17.980 -22.146 1.00 98.00 269 ARG A O 1
ATOM 2002 N N . ALA A 1 270 ? 2.355 -15.854 -21.982 1.00 98.19 270 ALA A N 1
ATOM 2003 C CA . ALA A 1 270 ? 3.756 -16.149 -22.269 1.00 98.19 270 ALA A CA 1
ATOM 2004 C C . ALA A 1 270 ? 4.491 -16.791 -21.080 1.00 98.19 270 ALA A C 1
ATOM 2006 O O . ALA A 1 270 ? 5.425 -17.563 -21.287 1.00 98.19 270 ALA A O 1
ATOM 2007 N N . VAL A 1 271 ? 4.076 -16.486 -19.844 1.00 97.56 271 VAL A N 1
ATOM 2008 C CA . VAL A 1 271 ? 4.729 -16.952 -18.609 1.00 97.56 271 VAL A CA 1
ATOM 2009 C C . VAL A 1 271 ? 3.721 -17.428 -17.552 1.00 97.56 271 VAL A C 1
ATOM 2011 O O . VAL A 1 271 ? 3.757 -16.990 -16.404 1.00 97.56 271 VAL A O 1
ATOM 2014 N N . SER A 1 272 ? 2.835 -18.363 -17.915 1.00 94.44 272 SER A N 1
ATOM 2015 C CA . SER A 1 272 ? 1.717 -18.838 -17.068 1.00 94.44 272 SER A CA 1
ATOM 2016 C C . SER A 1 272 ? 2.122 -19.304 -15.665 1.00 94.44 272 SER A C 1
ATOM 2018 O O . SER A 1 272 ? 1.362 -19.139 -14.709 1.00 94.44 272 SER A O 1
ATOM 2020 N N . GLU A 1 273 ? 3.331 -19.852 -15.532 1.00 94.50 273 GLU A N 1
ATOM 2021 C CA . GLU A 1 273 ? 3.869 -20.383 -14.276 1.00 94.50 273 GLU A CA 1
ATOM 2022 C C . GLU A 1 273 ? 4.401 -19.297 -13.325 1.00 94.50 273 GLU A C 1
ATOM 2024 O O . GLU A 1 273 ? 4.573 -19.556 -12.136 1.00 94.50 273 GLU A O 1
ATOM 2029 N N . ALA A 1 274 ? 4.689 -18.087 -13.817 1.00 97.19 274 ALA A N 1
ATOM 2030 C CA . ALA A 1 274 ? 5.184 -16.989 -12.987 1.00 97.19 274 ALA A CA 1
ATOM 2031 C C . ALA A 1 274 ? 4.031 -16.318 -12.229 1.00 97.19 274 ALA A C 1
ATOM 2033 O O . ALA A 1 274 ? 2.957 -16.125 -12.788 1.00 97.19 274 ALA A O 1
ATOM 2034 N N . PHE A 1 275 ? 4.240 -15.946 -10.967 1.00 98.56 275 PHE A N 1
ATOM 2035 C CA . PHE A 1 275 ? 3.303 -15.132 -10.196 1.00 98.56 275 PHE A CA 1
ATOM 2036 C C . PHE A 1 275 ? 3.401 -13.670 -10.650 1.00 98.56 275 PHE A C 1
ATOM 2038 O O . PHE A 1 275 ? 4.457 -13.044 -10.504 1.00 98.56 275 PHE A O 1
ATOM 2045 N N . LEU A 1 276 ? 2.318 -13.130 -11.214 1.00 98.50 276 LEU A N 1
ATOM 2046 C CA . LEU A 1 276 ? 2.309 -11.800 -11.828 1.00 98.50 276 LEU A CA 1
ATOM 2047 C C . LEU A 1 276 ? 1.619 -10.760 -10.945 1.00 98.50 276 LEU A C 1
ATOM 2049 O O . LEU A 1 276 ? 0.405 -10.791 -10.748 1.00 98.50 276 LEU A O 1
ATOM 2053 N N . LEU A 1 277 ? 2.394 -9.786 -10.475 1.00 98.62 277 LEU A N 1
ATOM 2054 C CA . LEU A 1 277 ? 1.884 -8.546 -9.908 1.00 98.62 277 LEU A CA 1
ATOM 2055 C C . LEU A 1 277 ? 1.705 -7.512 -11.022 1.00 98.62 277 LEU A C 1
ATOM 2057 O O . LEU A 1 277 ? 2.563 -7.369 -11.893 1.00 98.62 277 LEU A O 1
ATOM 2061 N N . VAL A 1 278 ? 0.624 -6.738 -10.973 1.00 98.12 278 VAL A N 1
ATOM 2062 C CA . VAL A 1 278 ? 0.412 -5.612 -11.894 1.00 98.12 278 VAL A CA 1
ATOM 2063 C C . VAL A 1 278 ? 0.354 -4.310 -11.105 1.00 98.12 278 VAL A C 1
ATOM 2065 O O . VAL A 1 278 ? -0.528 -4.113 -10.267 1.00 98.12 278 VAL A O 1
ATOM 2068 N N . LYS A 1 279 ? 1.313 -3.412 -11.359 1.00 97.44 279 LYS A N 1
ATOM 2069 C CA . LYS A 1 279 ? 1.431 -2.124 -10.670 1.00 97.44 279 LYS A CA 1
ATOM 2070 C C . LYS A 1 279 ? 0.666 -1.033 -11.407 1.00 97.44 279 LYS A C 1
ATOM 2072 O O . LYS A 1 279 ? 1.002 -0.679 -12.541 1.00 97.44 279 LYS A O 1
ATOM 2077 N N . LEU A 1 280 ? -0.347 -0.485 -10.739 1.00 94.62 280 LEU A N 1
ATOM 2078 C CA . LEU A 1 280 ? -1.277 0.479 -11.327 1.00 94.62 280 LEU A CA 1
ATOM 2079 C C . LEU A 1 280 ? -0.918 1.925 -10.993 1.00 94.62 280 LEU A C 1
ATOM 2081 O O . LEU A 1 280 ? -0.284 2.225 -9.979 1.00 94.62 280 LEU A O 1
ATOM 2085 N N . SER A 1 281 ? -1.368 2.827 -11.860 1.00 91.88 281 SER A N 1
ATOM 2086 C CA . SER A 1 281 ? -1.211 4.267 -11.687 1.00 91.88 281 SER A CA 1
ATOM 2087 C C . SER A 1 281 ? -2.390 4.847 -10.900 1.00 91.88 281 SER A C 1
ATOM 2089 O O . SER A 1 281 ? -3.537 4.515 -11.208 1.00 91.88 281 SER A O 1
ATOM 2091 N N . PRO A 1 282 ? -2.154 5.764 -9.944 1.00 91.38 282 PRO A N 1
ATOM 2092 C CA . PRO A 1 282 ? -3.238 6.496 -9.295 1.00 91.38 282 PRO A CA 1
ATOM 2093 C C . PRO A 1 282 ? -3.857 7.554 -10.228 1.00 91.38 282 PRO A C 1
ATOM 2095 O O . PRO A 1 282 ? -4.858 8.171 -9.882 1.00 91.38 282 PRO A O 1
ATOM 2098 N N . MET A 1 283 ? -3.266 7.770 -11.412 1.00 88.38 283 MET A N 1
ATOM 2099 C CA . MET A 1 283 ? -3.747 8.706 -12.432 1.00 88.38 283 MET A CA 1
ATOM 2100 C C . MET A 1 283 ? -4.781 8.083 -13.386 1.00 88.38 283 MET A C 1
ATOM 2102 O O . MET A 1 283 ? -5.208 8.739 -14.336 1.00 88.38 283 MET A O 1
ATOM 2106 N N . ALA A 1 284 ? -5.164 6.820 -13.175 1.00 88.31 284 ALA A N 1
ATOM 2107 C CA . ALA A 1 284 ? -6.230 6.178 -13.934 1.00 88.31 284 ALA A CA 1
ATOM 2108 C C . ALA A 1 284 ? -7.567 6.925 -13.729 1.00 88.31 284 ALA A C 1
ATOM 2110 O O . ALA A 1 284 ? -7.934 7.174 -12.578 1.00 88.31 284 ALA A O 1
ATOM 2111 N N . PRO A 1 285 ? -8.339 7.235 -14.793 1.00 87.38 285 PRO A N 1
ATOM 2112 C CA . PRO A 1 285 ? -9.637 7.906 -14.655 1.00 87.38 285 PRO A CA 1
ATOM 2113 C C . PRO A 1 285 ? -10.615 7.149 -13.748 1.00 87.38 285 PRO A C 1
ATOM 2115 O O . PRO A 1 285 ? -11.314 7.755 -12.938 1.00 87.38 285 PRO A O 1
ATOM 2118 N N . ASN A 1 286 ? -10.628 5.818 -13.861 1.00 93.12 286 ASN A N 1
ATOM 2119 C CA . ASN A 1 286 ? -11.315 4.927 -12.938 1.00 93.12 286 ASN A CA 1
ATOM 2120 C C . ASN A 1 286 ? -10.398 3.760 -12.569 1.00 93.12 286 ASN A C 1
ATOM 2122 O O . ASN A 1 286 ? -10.228 2.804 -13.320 1.00 93.12 286 ASN A O 1
ATOM 2126 N N . VAL A 1 287 ? -9.811 3.847 -11.382 1.00 94.44 287 VAL A N 1
ATOM 2127 C CA . VAL A 1 287 ? -8.864 2.854 -10.873 1.00 94.44 287 VAL A CA 1
ATOM 2128 C C . VAL A 1 287 ? -9.476 1.465 -10.671 1.00 94.44 287 VAL A C 1
ATOM 2130 O O . VAL A 1 287 ? -8.776 0.466 -10.812 1.00 94.44 287 VAL A O 1
ATOM 2133 N N . VAL A 1 288 ? -10.779 1.391 -10.376 1.00 97.00 288 VAL A N 1
ATOM 2134 C CA . VAL A 1 288 ? -11.487 0.118 -10.186 1.00 97.00 288 VAL A CA 1
ATOM 2135 C C . VAL A 1 288 ? -11.572 -0.636 -11.508 1.00 97.00 288 VAL A C 1
ATOM 2137 O O . VAL A 1 288 ? -11.260 -1.823 -11.537 1.00 97.00 288 VAL A O 1
ATOM 2140 N N . ASP A 1 289 ? -11.909 0.052 -12.600 1.00 96.69 289 ASP A N 1
ATOM 2141 C CA . ASP A 1 289 ? -12.025 -0.571 -13.923 1.00 96.69 289 ASP A CA 1
ATOM 2142 C C . ASP A 1 289 ? -10.676 -1.149 -14.372 1.00 96.69 289 ASP A C 1
ATOM 2144 O O . ASP A 1 289 ? -10.606 -2.283 -14.840 1.00 96.69 289 ASP A O 1
ATOM 2148 N N . ILE A 1 290 ? -9.583 -0.404 -14.166 1.00 96.56 290 ILE A N 1
ATOM 2149 C CA . ILE A 1 290 ? -8.227 -0.860 -14.512 1.00 96.56 290 ILE A CA 1
ATOM 2150 C C . ILE A 1 290 ? -7.792 -2.043 -13.636 1.00 96.56 290 ILE A C 1
ATOM 2152 O O . ILE A 1 290 ? -7.193 -2.998 -14.130 1.00 96.56 290 ILE A O 1
ATOM 2156 N N . ALA A 1 291 ? -8.120 -2.017 -12.343 1.00 97.50 291 ALA A N 1
ATOM 2157 C CA . ALA A 1 291 ? -7.855 -3.130 -11.439 1.00 97.50 291 ALA A CA 1
ATOM 2158 C C . ALA A 1 291 ? -8.610 -4.403 -11.848 1.00 97.50 291 ALA A C 1
ATOM 2160 O O . ALA A 1 291 ? -8.036 -5.492 -11.837 1.00 97.50 291 ALA A O 1
ATOM 2161 N N . GLN A 1 292 ? -9.871 -4.264 -12.257 1.00 97.75 292 GLN A N 1
ATOM 2162 C CA . GLN A 1 292 ? -10.671 -5.370 -12.774 1.00 97.75 292 GLN A CA 1
ATOM 2163 C C . GLN A 1 292 ? -10.127 -5.895 -14.105 1.00 97.75 292 GLN A C 1
ATOM 2165 O O . GLN A 1 292 ? -10.061 -7.111 -14.268 1.00 97.75 292 GLN A O 1
ATOM 2170 N N . ALA A 1 293 ? -9.684 -5.015 -15.011 1.00 97.44 293 ALA A N 1
ATOM 2171 C CA . ALA A 1 293 ? -9.032 -5.406 -16.261 1.00 97.44 293 ALA A CA 1
ATOM 2172 C C . ALA A 1 293 ? -7.790 -6.263 -15.996 1.00 97.44 293 ALA A C 1
ATOM 2174 O O . ALA A 1 293 ? -7.670 -7.366 -16.525 1.00 97.44 293 ALA A O 1
ATOM 2175 N N . ALA A 1 294 ? -6.893 -5.794 -15.123 1.00 97.81 294 ALA A N 1
ATOM 2176 C CA . ALA A 1 294 ? -5.682 -6.526 -14.765 1.00 97.81 294 ALA A CA 1
ATOM 2177 C C . ALA A 1 294 ? -6.006 -7.890 -14.134 1.00 97.81 294 ALA A C 1
ATOM 2179 O O . ALA A 1 294 ? -5.441 -8.904 -14.543 1.00 97.81 294 ALA A O 1
ATOM 2180 N N . ALA A 1 295 ? -6.949 -7.931 -13.185 1.00 97.81 295 ALA A N 1
ATOM 2181 C CA . ALA A 1 295 ? -7.365 -9.173 -12.537 1.00 97.81 295 ALA A CA 1
ATOM 2182 C C . ALA A 1 295 ? -7.958 -10.179 -13.536 1.00 97.81 295 ALA A C 1
ATOM 2184 O O . ALA A 1 295 ? -7.519 -11.324 -13.577 1.00 97.81 295 ALA A O 1
ATOM 2185 N N . TYR A 1 296 ? -8.900 -9.736 -14.377 1.00 97.12 296 TYR A N 1
ATOM 2186 C CA . TYR A 1 296 ? -9.529 -10.560 -15.416 1.00 97.12 296 TYR A CA 1
ATOM 2187 C C . TYR A 1 296 ? -8.514 -11.131 -16.416 1.00 97.12 296 TYR A C 1
ATOM 2189 O O . TYR A 1 296 ? -8.679 -12.239 -16.921 1.00 97.12 296 TYR A O 1
ATOM 2197 N N . SER A 1 297 ? -7.435 -10.392 -16.662 1.00 97.50 297 SER A N 1
ATOM 2198 C CA . SER A 1 297 ? -6.436 -10.712 -17.684 1.00 97.50 297 SER A CA 1
ATOM 2199 C C . SER A 1 297 ? -5.309 -11.624 -17.198 1.00 97.50 297 SER A C 1
ATOM 2201 O O . SER A 1 297 ? -4.393 -11.919 -17.962 1.00 97.50 297 SER A O 1
ATOM 2203 N N . GLY A 1 298 ? -5.364 -12.083 -15.944 1.00 96.81 298 GLY A N 1
ATOM 2204 C CA . GLY A 1 298 ? -4.411 -13.052 -15.400 1.00 96.81 298 GLY A CA 1
ATOM 2205 C C . GLY A 1 298 ? -3.350 -12.472 -14.465 1.00 96.81 298 GLY A C 1
ATOM 2206 O O . GLY A 1 298 ? -2.328 -13.124 -14.243 1.00 96.81 298 GLY A O 1
ATOM 2207 N N . ALA A 1 299 ? -3.569 -11.277 -13.903 1.00 98.19 299 ALA A N 1
ATOM 2208 C CA . ALA A 1 299 ? -2.800 -10.832 -12.742 1.00 98.19 299 ALA A CA 1
ATOM 2209 C C . ALA A 1 299 ? -3.088 -11.740 -11.532 1.00 98.19 299 ALA A C 1
ATOM 2211 O O . ALA A 1 299 ? -4.244 -12.023 -11.215 1.00 98.19 299 ALA A O 1
ATOM 2212 N N . ASP A 1 300 ? -2.040 -12.158 -10.825 1.00 98.62 300 ASP A N 1
ATOM 2213 C CA . ASP A 1 300 ? -2.159 -12.930 -9.587 1.00 98.62 300 ASP A CA 1
ATOM 2214 C C . ASP A 1 300 ? -2.266 -12.012 -8.353 1.00 98.62 300 ASP A C 1
ATOM 2216 O O . ASP A 1 300 ? -2.860 -12.385 -7.344 1.00 98.62 300 ASP A O 1
ATOM 2220 N N . ALA A 1 301 ? -1.743 -10.785 -8.430 1.00 98.62 301 ALA A N 1
ATOM 2221 C CA . ALA A 1 301 ? -2.000 -9.731 -7.450 1.00 98.62 301 ALA A CA 1
ATOM 2222 C C . ALA A 1 301 ? -1.880 -8.333 -8.078 1.00 98.62 301 ALA A C 1
ATOM 2224 O O . ALA A 1 301 ? -1.303 -8.147 -9.152 1.00 98.62 301 ALA A O 1
ATOM 2225 N N . LEU A 1 302 ? -2.403 -7.321 -7.390 1.00 98.62 302 LEU A N 1
ATOM 2226 C CA . LEU A 1 302 ? -2.238 -5.916 -7.767 1.00 98.62 302 LEU A CA 1
ATOM 2227 C C . LEU A 1 302 ? -1.236 -5.223 -6.849 1.00 98.62 302 LEU A C 1
ATOM 2229 O O . LEU A 1 302 ? -1.225 -5.477 -5.650 1.00 98.62 302 LEU A O 1
ATOM 2233 N N . SER A 1 303 ? -0.448 -4.295 -7.391 1.00 97.88 303 SER A N 1
ATOM 2234 C CA . SER A 1 303 ? 0.361 -3.359 -6.604 1.00 97.88 303 SER A CA 1
ATOM 2235 C C . SER A 1 303 ? -0.186 -1.940 -6.765 1.00 97.88 303 SER A C 1
ATOM 2237 O O . SER A 1 303 ? -0.091 -1.343 -7.839 1.00 97.88 303 SER A O 1
ATOM 2239 N N . LEU A 1 304 ? -0.743 -1.378 -5.695 1.00 96.25 304 LEU A N 1
ATOM 2240 C CA . LEU A 1 304 ? -1.451 -0.095 -5.701 1.00 96.25 304 LEU A CA 1
ATOM 2241 C C . LEU A 1 304 ? -0.765 0.871 -4.731 1.00 96.25 304 LEU A C 1
ATOM 2243 O O . LEU A 1 304 ? -0.875 0.687 -3.532 1.00 96.25 304 LEU A O 1
ATOM 2247 N N . PHE A 1 305 ? -0.039 1.899 -5.150 1.00 91.62 305 PHE A N 1
ATOM 2248 C CA . PHE A 1 305 ? 0.027 2.524 -6.468 1.00 91.62 305 PHE A CA 1
ATOM 2249 C C . PHE A 1 305 ? 1.462 2.874 -6.870 1.00 91.62 305 PHE A C 1
ATOM 2251 O O . PHE A 1 305 ? 2.417 2.791 -6.095 1.00 91.62 305 PHE A O 1
ATOM 2258 N N . ASN A 1 306 ? 1.626 3.281 -8.124 1.00 92.88 306 ASN A N 1
ATOM 2259 C CA . ASN A 1 306 ? 2.723 4.163 -8.493 1.00 92.88 306 ASN A CA 1
ATOM 2260 C C . ASN A 1 306 ? 2.472 5.592 -7.953 1.00 92.88 306 ASN A C 1
ATOM 2262 O O . ASN A 1 306 ? 1.513 5.856 -7.234 1.00 92.88 306 ASN A O 1
ATOM 2266 N N . THR A 1 307 ? 3.361 6.522 -8.270 1.00 93.31 307 THR A N 1
ATOM 2267 C CA . THR A 1 307 ? 3.329 7.907 -7.781 1.00 93.31 307 THR A CA 1
ATOM 2268 C C . THR A 1 307 ? 2.260 8.774 -8.461 1.00 93.31 307 THR A C 1
ATOM 2270 O O . THR A 1 307 ? 1.866 8.516 -9.598 1.00 93.31 307 THR A O 1
ATOM 2273 N N . TYR A 1 308 ? 1.799 9.822 -7.769 1.00 92.50 308 TYR A N 1
ATOM 2274 C CA . TYR A 1 308 ? 0.908 10.845 -8.340 1.00 92.50 308 TYR A CA 1
ATOM 2275 C C . TYR A 1 308 ? 1.710 11.859 -9.147 1.00 92.50 308 TYR A C 1
ATOM 2277 O O . TYR A 1 308 ? 2.874 12.082 -8.851 1.00 92.50 308 TYR A O 1
ATOM 2285 N N . LEU A 1 309 ? 1.118 12.528 -10.132 1.00 92.00 309 LEU A N 1
ATOM 2286 C CA . LEU A 1 309 ? 1.839 13.572 -10.861 1.00 92.00 309 LEU A CA 1
ATOM 2287 C C . LEU A 1 309 ? 1.772 14.912 -10.115 1.00 92.00 309 LEU A C 1
ATOM 2289 O O . LEU A 1 309 ? 0.687 15.386 -9.786 1.00 92.00 309 LEU A O 1
ATOM 2293 N N . GLY A 1 310 ? 2.924 15.539 -9.886 1.00 93.56 310 GLY A N 1
ATOM 2294 C CA . GLY A 1 310 ? 3.029 16.838 -9.225 1.00 93.56 310 GLY A CA 1
ATOM 2295 C C . GLY A 1 310 ? 4.119 17.731 -9.816 1.00 93.56 310 GLY A C 1
ATOM 2296 O O . GLY A 1 310 ? 4.875 17.334 -10.705 1.00 93.56 310 GLY A O 1
ATOM 2297 N N . MET A 1 311 ? 4.197 18.961 -9.307 1.00 95.12 311 MET A N 1
ATOM 2298 C CA . MET A 1 311 ? 5.226 19.943 -9.655 1.00 95.12 311 MET A CA 1
ATOM 2299 C C . MET A 1 311 ? 5.599 20.789 -8.438 1.00 95.12 311 MET A C 1
ATOM 2301 O O . MET A 1 311 ? 4.768 21.054 -7.573 1.00 95.12 311 MET A O 1
ATOM 2305 N N . LYS A 1 312 ? 6.840 21.271 -8.412 1.00 95.75 312 LYS A N 1
ATOM 2306 C CA . LYS A 1 312 ? 7.317 22.275 -7.458 1.00 95.75 312 LYS A CA 1
ATOM 2307 C C . LYS A 1 312 ? 8.041 23.366 -8.232 1.00 95.75 312 LYS A C 1
ATOM 2309 O O . LYS A 1 312 ? 8.761 23.064 -9.181 1.00 95.75 312 LYS A O 1
ATOM 2314 N N . ILE A 1 313 ? 7.843 24.620 -7.835 1.00 97.00 313 ILE A N 1
ATOM 2315 C CA . ILE A 1 313 ? 8.501 25.779 -8.444 1.00 97.00 313 ILE A CA 1
ATOM 2316 C C . ILE A 1 313 ? 9.591 26.289 -7.508 1.00 97.00 313 ILE A C 1
ATOM 2318 O O . ILE A 1 313 ? 9.350 26.521 -6.325 1.00 97.00 313 ILE A O 1
ATOM 2322 N N . ASP A 1 314 ? 10.783 26.485 -8.056 1.00 96.00 314 ASP A N 1
ATOM 2323 C CA . ASP A 1 314 ? 11.831 27.269 -7.421 1.00 96.00 314 ASP A CA 1
ATOM 2324 C C . ASP A 1 314 ? 11.459 28.758 -7.525 1.00 96.00 314 ASP A C 1
ATOM 2326 O O . ASP A 1 314 ? 11.293 29.298 -8.620 1.00 96.00 314 ASP A O 1
ATOM 2330 N N . LEU A 1 315 ? 11.289 29.427 -6.382 1.00 96.62 315 LEU A N 1
ATOM 2331 C CA . LEU A 1 315 ? 10.781 30.804 -6.337 1.00 96.62 315 LEU A CA 1
ATOM 2332 C C . LEU A 1 315 ? 11.799 31.849 -6.815 1.00 96.62 315 LEU A C 1
ATOM 2334 O O . LEU A 1 315 ? 11.398 32.925 -7.261 1.00 96.62 315 LEU A O 1
ATOM 2338 N N . VAL A 1 316 ? 13.097 31.541 -6.740 1.00 97.12 316 VAL A N 1
ATOM 2339 C CA . VAL A 1 316 ? 14.174 32.452 -7.153 1.00 97.12 316 VAL A CA 1
ATOM 2340 C C . VAL A 1 316 ? 14.253 32.495 -8.674 1.00 97.12 316 VAL A C 1
ATOM 2342 O O . VAL A 1 316 ? 14.252 33.562 -9.284 1.00 97.12 316 VAL A O 1
ATOM 2345 N N . THR A 1 317 ? 14.280 31.322 -9.297 1.00 96.88 317 THR A N 1
ATOM 2346 C CA . THR A 1 317 ? 14.423 31.160 -10.746 1.00 96.88 317 THR A CA 1
ATOM 2347 C C . THR A 1 317 ? 13.087 31.175 -11.485 1.00 96.88 317 THR A C 1
ATOM 2349 O O . THR A 1 317 ? 13.071 31.384 -12.699 1.00 96.88 317 THR A O 1
ATOM 2352 N N . ARG A 1 318 ? 11.970 30.956 -10.775 1.00 97.12 318 ARG A N 1
ATOM 2353 C CA . ARG A 1 318 ? 10.617 30.744 -11.325 1.00 97.12 318 ARG A CA 1
ATOM 2354 C C . ARG A 1 318 ? 10.545 29.562 -12.296 1.00 97.12 318 ARG A C 1
ATOM 2356 O O . ARG A 1 318 ? 9.723 29.551 -13.211 1.00 97.12 318 ARG A O 1
ATOM 2363 N N . ARG A 1 319 ? 11.429 28.579 -12.119 1.00 96.38 319 ARG A N 1
ATOM 2364 C CA . ARG A 1 319 ? 11.504 27.358 -12.930 1.00 96.38 319 ARG A CA 1
ATOM 2365 C C . ARG A 1 319 ? 11.023 26.149 -12.127 1.00 96.38 319 ARG A C 1
ATOM 2367 O O . ARG A 1 319 ? 10.970 26.217 -10.898 1.00 96.38 319 ARG A O 1
ATOM 2374 N N . PRO A 1 320 ? 10.679 25.035 -12.790 1.00 96.06 320 PRO A N 1
ATOM 2375 C CA . PRO A 1 320 ? 10.458 23.777 -12.094 1.00 96.06 320 PRO A CA 1
ATOM 2376 C C . PRO A 1 320 ? 11.677 23.379 -11.254 1.00 96.06 320 PRO A C 1
ATOM 2378 O O . PRO A 1 320 ? 12.814 23.508 -11.704 1.00 96.06 320 PRO A O 1
ATOM 2381 N N . ALA A 1 321 ? 11.431 22.881 -10.043 1.00 95.62 321 ALA A N 1
ATOM 2382 C CA . ALA A 1 321 ? 12.472 22.467 -9.100 1.00 95.62 321 ALA A CA 1
ATOM 2383 C C . ALA A 1 321 ? 13.180 21.160 -9.512 1.00 95.62 321 ALA A C 1
ATOM 2385 O O . ALA A 1 321 ? 14.220 20.815 -8.955 1.00 95.62 321 ALA A O 1
ATOM 2386 N N . ILE A 1 322 ? 12.621 20.437 -10.485 1.00 95.25 322 ILE A N 1
ATOM 2387 C CA . ILE A 1 322 ? 13.181 19.219 -11.078 1.00 95.25 322 ILE A CA 1
ATOM 2388 C C . ILE A 1 322 ? 13.301 19.371 -12.597 1.00 95.25 322 ILE A C 1
ATOM 2390 O O . ILE A 1 322 ? 12.525 20.094 -13.225 1.00 95.25 322 ILE A O 1
ATOM 2394 N N . GLY A 1 323 ? 14.253 18.655 -13.198 1.00 89.75 323 GLY A N 1
ATOM 2395 C CA . GLY A 1 323 ? 14.619 18.810 -14.610 1.00 89.75 323 GLY A CA 1
ATOM 2396 C C . GLY A 1 323 ? 13.506 18.471 -15.610 1.00 89.75 323 GLY A C 1
ATOM 2397 O O . GLY A 1 323 ? 13.485 19.024 -16.704 1.00 89.75 323 GLY A O 1
ATOM 2398 N N . ASN A 1 324 ? 12.556 17.607 -15.238 1.00 90.06 324 ASN A N 1
ATOM 2399 C CA . ASN A 1 324 ? 11.495 17.124 -16.130 1.00 90.06 324 ASN A CA 1
ATOM 2400 C C . ASN A 1 324 ? 10.147 17.848 -15.968 1.00 90.06 324 ASN A C 1
ATOM 2402 O O . ASN A 1 324 ? 9.122 17.311 -16.378 1.00 90.06 324 ASN A O 1
ATOM 2406 N N . ILE A 1 325 ? 10.134 19.053 -15.380 1.00 91.31 325 ILE A N 1
ATOM 2407 C CA . ILE A 1 325 ? 8.943 19.890 -15.116 1.00 91.31 325 ILE A CA 1
ATOM 2408 C C . ILE A 1 325 ? 7.980 19.274 -14.086 1.00 91.31 325 ILE A C 1
ATOM 2410 O O . ILE A 1 325 ? 7.724 19.874 -13.041 1.00 91.31 325 ILE A O 1
ATOM 2414 N N . TYR A 1 326 ? 7.485 18.075 -14.370 1.00 92.31 326 TYR A N 1
ATOM 2415 C CA . TYR A 1 326 ? 6.618 17.262 -13.535 1.00 92.31 326 TYR A CA 1
ATOM 2416 C C . TYR A 1 326 ? 7.370 16.041 -13.006 1.00 92.31 326 TYR A C 1
ATOM 2418 O O . TYR A 1 326 ? 8.318 15.543 -13.624 1.00 92.31 326 TYR A O 1
ATOM 2426 N N . GLY A 1 327 ? 6.928 15.539 -11.860 1.00 92.88 327 GLY A N 1
ATOM 2427 C CA . GLY A 1 327 ? 7.505 14.365 -11.220 1.00 92.88 327 GLY A CA 1
ATOM 2428 C C . GLY A 1 327 ? 6.465 13.563 -10.458 1.00 92.88 327 GLY A C 1
ATOM 2429 O O . GLY A 1 327 ? 5.371 14.042 -10.170 1.00 92.88 327 GLY A O 1
ATOM 2430 N N . GLY A 1 328 ? 6.840 12.334 -10.135 1.00 94.62 328 GLY A N 1
ATOM 2431 C CA . GLY A 1 328 ? 6.109 11.439 -9.263 1.00 94.62 328 GLY A CA 1
ATOM 2432 C C . GLY A 1 328 ? 6.172 11.893 -7.809 1.00 94.62 328 GLY A C 1
ATOM 2433 O O . GLY A 1 328 ? 7.234 11.843 -7.192 1.00 94.62 328 GLY A O 1
ATOM 2434 N N . MET A 1 329 ? 5.035 12.313 -7.274 1.00 95.12 329 MET A N 1
ATOM 2435 C CA . MET A 1 329 ? 4.784 12.666 -5.886 1.00 95.12 329 MET A CA 1
ATOM 2436 C C . MET A 1 329 ? 4.513 11.416 -5.053 1.00 95.12 329 MET A C 1
ATOM 2438 O O . MET A 1 329 ? 3.708 10.553 -5.422 1.00 95.12 329 MET A O 1
ATOM 2442 N N . SER A 1 330 ? 5.221 11.319 -3.935 1.00 95.00 330 SER A N 1
ATOM 2443 C CA . SER A 1 330 ? 5.207 10.177 -3.025 1.00 95.00 330 SER A CA 1
ATOM 2444 C C . SER A 1 330 ? 5.442 10.631 -1.588 1.00 95.00 330 SER A C 1
ATOM 2446 O O . SER A 1 330 ? 5.980 11.709 -1.362 1.00 95.00 330 SER A O 1
ATOM 2448 N N . GLY A 1 331 ? 5.081 9.786 -0.623 1.00 95.12 331 GLY A N 1
ATOM 2449 C CA . GLY A 1 331 ? 5.193 10.090 0.805 1.00 95.12 331 GLY A CA 1
ATOM 2450 C C . GLY A 1 331 ? 3.824 10.240 1.478 1.00 95.12 331 GLY A C 1
ATOM 2451 O O . GLY A 1 331 ? 2.797 10.047 0.819 1.00 95.12 331 GLY A O 1
ATOM 2452 N N . PRO A 1 332 ? 3.795 10.503 2.797 1.00 96.44 332 PRO A N 1
ATOM 2453 C CA . PRO A 1 332 ? 2.558 10.642 3.568 1.00 96.44 332 PRO A CA 1
ATOM 2454 C C . PRO A 1 332 ? 1.525 11.607 2.969 1.00 96.44 332 PRO A C 1
ATOM 2456 O O . PRO A 1 332 ? 0.327 11.361 3.096 1.00 96.44 332 PRO A O 1
ATOM 2459 N N . GLU A 1 333 ? 1.960 12.654 2.260 1.00 95.25 333 GLU A N 1
ATOM 2460 C CA . GLU A 1 333 ? 1.075 13.676 1.675 1.00 95.25 333 GLU A CA 1
ATOM 2461 C C . GLU A 1 333 ? -0.008 13.114 0.731 1.00 95.25 333 GLU A C 1
ATOM 2463 O O . GLU A 1 333 ? -1.106 13.661 0.636 1.00 95.25 333 GLU A O 1
ATOM 2468 N N . VAL A 1 334 ? 0.273 11.991 0.060 1.00 95.50 334 VAL A N 1
ATOM 2469 C CA . VAL A 1 334 ? -0.654 11.343 -0.882 1.00 95.50 334 VAL A CA 1
ATOM 2470 C C . VAL A 1 334 ? -1.378 10.121 -0.299 1.00 95.50 334 VAL A C 1
ATOM 2472 O O . VAL A 1 334 ? -2.246 9.543 -0.963 1.00 95.50 334 VAL A O 1
ATOM 2475 N N . ARG A 1 335 ? -1.066 9.725 0.944 1.00 96.62 335 ARG A N 1
ATOM 2476 C CA . ARG A 1 335 ? -1.592 8.503 1.579 1.00 96.62 335 ARG A CA 1
ATOM 2477 C C . ARG A 1 335 ? -3.121 8.483 1.704 1.00 96.62 335 ARG A C 1
ATOM 2479 O O . ARG A 1 335 ? -3.698 7.476 1.303 1.00 96.62 335 ARG A O 1
ATOM 2486 N N . PRO A 1 336 ? -3.822 9.549 2.148 1.00 97.00 336 PRO A N 1
ATOM 2487 C CA . PRO A 1 336 ? -5.284 9.498 2.283 1.00 97.00 336 PRO A CA 1
ATOM 2488 C C . PRO A 1 336 ? -6.013 9.228 0.957 1.00 97.00 336 PRO A C 1
ATOM 2490 O O . PRO A 1 336 ? -7.014 8.510 0.918 1.00 97.00 336 PRO A O 1
ATOM 2493 N N . MET A 1 337 ? -5.490 9.767 -0.152 1.00 96.25 337 MET A N 1
ATOM 2494 C CA . MET A 1 337 ? -6.033 9.519 -1.492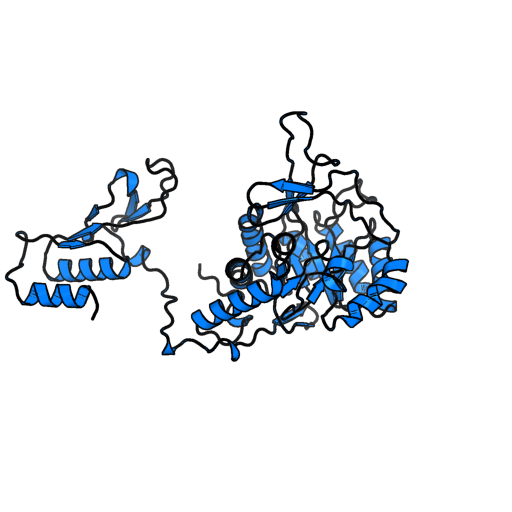 1.00 96.25 337 MET A CA 1
ATOM 2495 C C . MET A 1 337 ? -5.795 8.069 -1.927 1.00 96.25 337 MET A C 1
ATOM 2497 O O . MET A 1 337 ? -6.711 7.421 -2.439 1.00 96.25 337 MET A O 1
ATOM 2501 N N . ALA A 1 338 ? -4.590 7.543 -1.680 1.00 96.62 338 ALA A N 1
ATOM 2502 C CA . ALA A 1 338 ? -4.249 6.156 -1.977 1.00 96.62 338 ALA A CA 1
ATOM 2503 C C . ALA A 1 338 ? -5.086 5.177 -1.139 1.00 96.62 338 ALA A C 1
ATOM 2505 O O . ALA A 1 338 ? -5.668 4.256 -1.706 1.00 96.62 338 ALA A O 1
ATOM 2506 N N . LEU A 1 339 ? -5.247 5.421 0.165 1.00 98.00 339 LEU A N 1
ATOM 2507 C CA . LEU A 1 339 ? -6.037 4.590 1.075 1.00 98.00 339 LEU A CA 1
ATOM 2508 C C . LEU A 1 339 ? -7.492 4.443 0.609 1.00 98.00 339 LEU A C 1
ATOM 2510 O O . LEU A 1 339 ? -8.000 3.325 0.513 1.00 98.00 339 LEU A O 1
ATOM 2514 N N . ARG A 1 340 ? -8.140 5.555 0.224 1.00 97.50 340 ARG A N 1
ATOM 2515 C CA . ARG A 1 340 ? -9.486 5.532 -0.375 1.00 97.50 340 ARG A CA 1
ATOM 2516 C C . ARG A 1 340 ? -9.531 4.637 -1.615 1.00 97.50 340 ARG A C 1
ATOM 2518 O O . ARG A 1 340 ? -10.476 3.873 -1.783 1.00 97.50 340 ARG A O 1
ATOM 2525 N N . MET A 1 341 ? -8.561 4.768 -2.517 1.00 97.75 341 MET A N 1
ATOM 2526 C CA . MET A 1 341 ? -8.561 4.009 -3.770 1.00 97.75 341 MET A CA 1
ATOM 2527 C C . MET A 1 341 ? -8.254 2.527 -3.561 1.00 97.75 341 MET A C 1
ATOM 2529 O O . MET A 1 341 ? -8.916 1.697 -4.177 1.00 97.75 341 MET A O 1
ATOM 2533 N N . VAL A 1 342 ? -7.323 2.188 -2.665 1.00 98.44 342 VAL A N 1
ATOM 2534 C CA . VAL A 1 342 ? -7.059 0.801 -2.259 1.00 98.44 342 VAL A CA 1
ATOM 2535 C C . VAL A 1 342 ? -8.328 0.178 -1.690 1.00 98.44 342 VAL A C 1
ATOM 2537 O O . VAL A 1 342 ? -8.722 -0.885 -2.157 1.00 98.44 342 VAL A O 1
ATOM 2540 N N . HIS A 1 343 ? -9.018 0.867 -0.772 1.00 98.38 343 HIS A N 1
ATOM 2541 C CA . HIS A 1 343 ? -10.296 0.397 -0.236 1.00 98.38 343 HIS A CA 1
ATOM 2542 C C . HIS A 1 343 ? -11.286 0.056 -1.358 1.00 98.38 343 HIS A C 1
ATOM 2544 O O . HIS A 1 343 ? -11.793 -1.061 -1.412 1.00 98.38 343 HIS A O 1
ATOM 2550 N N . LEU A 1 344 ? -11.516 0.990 -2.291 1.00 98.00 344 LEU A N 1
ATOM 2551 C CA . LEU A 1 344 ? -12.441 0.788 -3.410 1.00 98.00 344 LEU A CA 1
ATOM 2552 C C . LEU A 1 344 ? -12.056 -0.409 -4.288 1.00 98.00 344 LEU A C 1
ATOM 2554 O O . LEU A 1 344 ? -12.939 -1.162 -4.693 1.00 98.00 344 LEU A O 1
ATOM 2558 N N . VAL A 1 345 ? -10.765 -0.594 -4.576 1.00 98.44 345 VAL A N 1
ATOM 2559 C CA . VAL A 1 345 ? -10.293 -1.723 -5.386 1.00 98.44 345 VAL A CA 1
ATOM 2560 C C . VAL A 1 345 ? -10.475 -3.044 -4.644 1.00 98.44 345 VAL A C 1
ATOM 2562 O O . VAL A 1 345 ? -11.028 -3.973 -5.226 1.00 98.44 345 VAL A O 1
ATOM 2565 N N . CYS A 1 346 ? -10.105 -3.123 -3.363 1.00 98.19 346 CYS A N 1
ATOM 2566 C CA . CYS A 1 346 ? -10.257 -4.339 -2.557 1.00 98.19 346 CYS A CA 1
ATOM 2567 C C . CYS A 1 346 ? -11.716 -4.826 -2.481 1.00 98.19 346 CYS A C 1
ATOM 2569 O O . CYS A 1 346 ? -11.951 -6.023 -2.383 1.00 98.19 346 CYS A O 1
ATOM 2571 N N . GLN A 1 347 ? -12.707 -3.930 -2.589 1.00 96.94 347 GLN A N 1
ATOM 2572 C CA . GLN A 1 347 ? -14.129 -4.311 -2.644 1.00 96.94 347 GLN A CA 1
ATOM 2573 C C . GLN A 1 347 ? -14.586 -4.862 -4.008 1.00 96.94 347 GLN A C 1
ATOM 2575 O O . GLN A 1 347 ? -15.735 -5.287 -4.150 1.00 96.94 347 GLN A O 1
ATOM 2580 N N . LYS A 1 348 ? -13.753 -4.768 -5.050 1.00 97.62 348 LYS A N 1
ATOM 2581 C CA . LYS A 1 348 ? -14.154 -4.971 -6.453 1.00 97.62 348 LYS A CA 1
ATOM 2582 C C . LYS A 1 348 ? -13.310 -5.988 -7.212 1.00 97.62 348 LYS A C 1
ATOM 2584 O O . LYS A 1 348 ? -13.672 -6.320 -8.343 1.00 97.62 348 LYS A O 1
ATOM 2589 N N . VAL A 1 349 ? -12.239 -6.496 -6.607 1.00 97.31 349 VAL A N 1
ATOM 2590 C CA . VAL A 1 349 ? -11.395 -7.559 -7.165 1.00 97.31 349 VAL A CA 1
ATOM 2591 C C . VAL A 1 349 ? -11.296 -8.734 -6.197 1.00 97.31 349 VAL A C 1
ATOM 2593 O O . VAL A 1 349 ? -11.438 -8.572 -4.991 1.00 97.31 349 VAL A O 1
ATOM 2596 N N . SER A 1 350 ? -11.058 -9.927 -6.740 1.00 94.19 350 SER A N 1
ATOM 2597 C CA . SER A 1 350 ? -10.931 -11.169 -5.966 1.00 94.19 350 SER A CA 1
ATOM 2598 C C . SER A 1 350 ? -9.482 -11.610 -5.734 1.00 94.19 350 SER A C 1
ATOM 2600 O O . SER A 1 350 ? -9.253 -12.571 -5.006 1.00 94.19 350 SER A O 1
ATOM 2602 N N . ILE A 1 351 ? -8.518 -10.963 -6.396 1.00 98.31 351 ILE A N 1
ATOM 2603 C CA . ILE A 1 351 ? -7.083 -11.225 -6.227 1.00 98.31 351 ILE A CA 1
ATOM 2604 C C . ILE A 1 351 ? -6.505 -10.363 -5.111 1.00 98.31 351 ILE A C 1
ATOM 2606 O O . ILE A 1 351 ? -7.065 -9.319 -4.773 1.00 98.31 351 ILE A O 1
ATOM 2610 N N . SER A 1 352 ? -5.371 -10.782 -4.554 1.00 98.50 352 SER A N 1
ATOM 2611 C CA . SER A 1 352 ? -4.709 -10.010 -3.502 1.00 98.50 352 SER A CA 1
ATOM 2612 C C . SER A 1 352 ? -4.203 -8.648 -3.981 1.00 98.50 352 SER A C 1
ATOM 2614 O O . SER A 1 352 ? -3.805 -8.462 -5.131 1.00 98.50 352 SER A O 1
ATOM 2616 N N . VAL A 1 353 ? -4.177 -7.696 -3.054 1.00 98.81 353 VAL A N 1
ATOM 2617 C CA . VAL A 1 353 ? -3.688 -6.334 -3.239 1.00 98.81 353 VAL A CA 1
ATOM 2618 C C . VAL A 1 353 ? -2.503 -6.098 -2.308 1.00 98.81 353 VAL A C 1
ATOM 2620 O O . VAL A 1 353 ? -2.594 -6.265 -1.092 1.00 98.81 353 VAL A O 1
ATOM 2623 N N . VAL A 1 354 ? -1.393 -5.667 -2.897 1.00 98.81 354 VAL A N 1
ATOM 2624 C CA . VAL A 1 354 ? -0.252 -5.066 -2.213 1.00 98.81 354 VAL A CA 1
ATOM 2625 C C . VAL A 1 354 ? -0.434 -3.555 -2.270 1.00 98.81 354 VAL A C 1
ATOM 2627 O O . VAL A 1 354 ? -0.294 -2.943 -3.331 1.00 98.81 354 VAL A O 1
ATOM 2630 N N . ALA A 1 355 ? -0.774 -2.946 -1.141 1.00 98.25 355 ALA A N 1
ATOM 2631 C CA . ALA A 1 355 ? -0.883 -1.497 -1.055 1.00 98.25 355 ALA A CA 1
ATOM 2632 C C . ALA A 1 355 ? 0.499 -0.857 -0.904 1.00 98.25 355 ALA A C 1
ATOM 2634 O O . ALA A 1 355 ? 1.408 -1.438 -0.339 1.00 98.25 355 ALA A O 1
ATOM 2635 N N . SER A 1 356 ? 0.682 0.358 -1.377 1.00 95.44 356 SER A N 1
ATOM 2636 C CA . SER A 1 356 ? 1.895 1.150 -1.224 1.00 95.44 356 SER A CA 1
ATOM 2637 C C . SER A 1 356 ? 1.489 2.603 -1.002 1.00 95.44 356 SER A C 1
ATOM 2639 O O . SER A 1 356 ? 0.304 2.921 -0.954 1.00 95.44 356 SER A O 1
ATOM 2641 N N . THR A 1 357 ? 2.473 3.504 -0.972 1.00 94.94 357 THR A N 1
ATOM 2642 C CA . THR A 1 357 ? 2.297 4.965 -0.903 1.00 94.94 357 THR A CA 1
ATOM 2643 C C . THR A 1 357 ? 2.142 5.512 0.513 1.00 94.94 357 THR A C 1
ATOM 2645 O O . THR A 1 357 ? 1.146 5.298 1.201 1.00 94.94 357 THR A O 1
ATOM 2648 N N . GLY A 1 358 ? 3.147 6.294 0.916 1.00 96.12 358 GLY A N 1
ATOM 2649 C CA . GLY A 1 358 ? 3.134 7.110 2.131 1.00 96.12 358 GLY A CA 1
ATOM 2650 C C . GLY A 1 358 ? 3.252 6.357 3.450 1.00 96.12 358 GLY A C 1
ATOM 2651 O O . GLY A 1 358 ? 2.962 6.937 4.487 1.00 96.12 358 GLY A O 1
ATOM 2652 N N . ILE A 1 359 ? 3.675 5.095 3.410 1.00 97.94 359 ILE A N 1
ATOM 2653 C CA . ILE A 1 359 ? 3.865 4.257 4.594 1.00 97.94 359 ILE A CA 1
ATOM 2654 C C . ILE A 1 359 ? 5.200 4.604 5.247 1.00 97.94 359 ILE A C 1
ATOM 2656 O O . ILE A 1 359 ? 6.248 4.516 4.601 1.00 97.94 359 ILE A O 1
ATOM 2660 N N . THR A 1 360 ? 5.142 4.995 6.515 1.00 97.25 360 THR A N 1
ATOM 2661 C CA . THR A 1 360 ? 6.301 5.382 7.326 1.00 97.25 360 THR A CA 1
ATOM 2662 C C . THR A 1 360 ? 6.333 4.703 8.694 1.00 97.25 360 THR A C 1
ATOM 2664 O O . THR A 1 360 ? 7.411 4.578 9.265 1.00 97.25 360 THR A O 1
ATOM 2667 N N . CYS A 1 361 ? 5.197 4.206 9.196 1.00 98.12 361 CYS A N 1
ATOM 2668 C CA . CYS A 1 361 ? 5.108 3.469 10.460 1.00 98.12 361 CYS A CA 1
ATOM 2669 C C . CYS A 1 361 ? 4.085 2.313 10.414 1.00 98.12 361 CYS A C 1
ATOM 2671 O O . CYS A 1 361 ? 3.413 2.083 9.404 1.00 98.12 361 CYS A O 1
ATOM 2673 N N . GLY A 1 362 ? 3.986 1.559 11.516 1.00 98.25 362 GLY A N 1
ATOM 2674 C CA . GLY A 1 362 ? 3.074 0.416 11.643 1.00 98.25 362 GLY A CA 1
ATOM 2675 C C . GLY A 1 362 ? 1.599 0.798 11.522 1.00 98.25 362 GLY A C 1
ATOM 2676 O O . GLY A 1 362 ? 0.829 0.063 10.915 1.00 98.25 362 GLY A O 1
ATOM 2677 N N . GLU A 1 363 ? 1.209 1.962 12.037 1.00 98.38 363 GLU A N 1
ATOM 2678 C CA . GLU A 1 363 ? -0.148 2.503 11.943 1.00 98.38 363 GLU A CA 1
ATOM 2679 C C . GLU A 1 363 ? -0.535 2.799 10.488 1.00 98.38 363 GLU A C 1
ATOM 2681 O O . GLU A 1 363 ? -1.618 2.407 10.053 1.00 98.38 363 GLU A O 1
ATOM 2686 N N . ASP A 1 364 ? 0.371 3.402 9.706 1.00 98.50 364 ASP A N 1
ATOM 2687 C CA . ASP A 1 364 ? 0.138 3.658 8.279 1.00 98.50 364 ASP A CA 1
ATOM 2688 C C . ASP A 1 364 ? -0.112 2.348 7.513 1.00 98.50 364 ASP A C 1
ATOM 2690 O O . ASP A 1 364 ? -0.989 2.276 6.651 1.00 98.50 364 ASP A O 1
ATOM 2694 N N . ALA A 1 365 ? 0.669 1.306 7.818 1.00 98.62 365 ALA A N 1
ATOM 2695 C CA . ALA A 1 365 ? 0.508 -0.016 7.223 1.00 98.62 365 ALA A CA 1
ATOM 2696 C C . ALA A 1 365 ? -0.791 -0.698 7.681 1.00 98.62 365 ALA A C 1
ATOM 2698 O O . ALA A 1 365 ? -1.476 -1.319 6.867 1.00 98.62 365 ALA A O 1
ATOM 2699 N N . ALA A 1 366 ? -1.149 -0.560 8.961 1.00 98.62 366 ALA A N 1
ATOM 2700 C CA . ALA A 1 366 ? -2.365 -1.132 9.525 1.00 98.62 366 ALA A CA 1
ATOM 2701 C C . ALA A 1 366 ? -3.612 -0.577 8.835 1.00 98.62 366 ALA A C 1
ATOM 2703 O O . ALA A 1 366 ? -4.498 -1.354 8.497 1.00 98.62 366 ALA A O 1
ATOM 2704 N N . GLU A 1 367 ? -3.663 0.729 8.552 1.00 98.69 367 GLU A N 1
ATOM 2705 C CA . GLU A 1 367 ? -4.774 1.326 7.804 1.00 98.69 367 GLU A CA 1
ATOM 2706 C C . GLU A 1 367 ? -4.982 0.640 6.444 1.00 98.69 367 GLU A C 1
ATOM 2708 O O . GLU A 1 367 ? -6.115 0.311 6.092 1.00 98.69 367 GLU A O 1
ATOM 2713 N N . TYR A 1 368 ? -3.905 0.353 5.702 1.00 98.81 368 TYR A N 1
ATOM 2714 C CA . TYR A 1 368 ? -3.996 -0.345 4.416 1.00 98.81 368 TYR A CA 1
ATOM 2715 C C . TYR A 1 368 ? -4.489 -1.792 4.543 1.00 98.81 368 TYR A C 1
ATOM 2717 O O . TYR A 1 368 ? -5.284 -2.242 3.712 1.00 98.81 368 TYR A O 1
ATOM 2725 N N . LEU A 1 369 ? -4.055 -2.512 5.581 1.00 98.75 369 LEU A N 1
ATOM 2726 C CA . LEU A 1 369 ? -4.556 -3.861 5.854 1.00 98.75 369 LEU A CA 1
ATOM 2727 C C . LEU A 1 369 ? -6.045 -3.818 6.228 1.00 98.75 369 LEU A C 1
ATOM 2729 O O . LEU A 1 369 ? -6.849 -4.526 5.624 1.00 98.75 369 LEU A O 1
ATOM 2733 N N . ILE A 1 370 ? -6.440 -2.916 7.132 1.00 98.50 370 ILE A N 1
ATOM 2734 C CA . ILE A 1 370 ? -7.831 -2.729 7.580 1.00 98.50 370 ILE A CA 1
ATOM 2735 C C . ILE A 1 370 ? -8.771 -2.476 6.396 1.00 98.50 370 ILE A C 1
ATOM 2737 O O . ILE A 1 370 ? -9.862 -3.045 6.352 1.00 98.50 370 ILE A O 1
ATOM 2741 N N . VAL A 1 371 ? -8.360 -1.680 5.401 1.00 98.31 371 VAL A N 1
ATOM 2742 C CA . VAL A 1 371 ? -9.198 -1.422 4.214 1.00 98.31 371 VAL A CA 1
ATOM 2743 C C . VAL A 1 371 ? -9.227 -2.570 3.195 1.00 98.31 371 VAL A C 1
ATOM 2745 O O . VAL A 1 371 ? -10.040 -2.520 2.267 1.00 98.31 371 VAL A O 1
ATOM 2748 N N . GLY A 1 372 ? -8.382 -3.594 3.363 1.00 98.31 372 GLY A N 1
ATOM 2749 C CA . GLY A 1 372 ? -8.463 -4.870 2.645 1.00 98.31 372 GLY A CA 1
ATOM 2750 C C . GLY A 1 372 ? -7.197 -5.331 1.918 1.00 98.31 372 GLY A C 1
ATOM 2751 O O . GLY A 1 372 ? -7.247 -6.379 1.278 1.00 98.31 372 GLY A O 1
ATOM 2752 N N . ALA A 1 373 ? -6.084 -4.589 1.961 1.00 98.69 373 ALA A N 1
ATOM 2753 C CA . ALA A 1 373 ? -4.833 -5.059 1.360 1.00 98.69 373 ALA A CA 1
ATOM 2754 C C . ALA A 1 373 ? -4.239 -6.230 2.164 1.00 98.69 373 ALA A C 1
ATOM 2756 O O . ALA A 1 373 ? -4.367 -6.275 3.383 1.00 98.69 373 ALA A O 1
ATOM 2757 N N . GLN A 1 374 ? -3.567 -7.173 1.501 1.00 98.50 374 GLN A N 1
ATOM 2758 C CA . GLN A 1 374 ? -2.944 -8.335 2.158 1.00 98.50 374 GLN A CA 1
ATOM 2759 C C . GLN A 1 374 ? -1.483 -8.081 2.538 1.00 98.50 374 GLN A C 1
ATOM 2761 O O . GLN A 1 374 ? -0.946 -8.749 3.417 1.00 98.50 374 GLN A O 1
ATOM 2766 N N . ALA A 1 375 ? -0.830 -7.137 1.865 1.00 98.75 375 ALA A N 1
ATOM 2767 C CA . ALA A 1 375 ? 0.547 -6.747 2.121 1.00 98.75 375 ALA A CA 1
ATOM 2768 C C . ALA A 1 375 ? 0.738 -5.261 1.812 1.00 98.75 375 ALA A C 1
ATOM 2770 O O . ALA A 1 375 ? -0.092 -4.634 1.144 1.00 98.75 375 ALA A O 1
ATOM 2771 N N . VAL A 1 376 ? 1.854 -4.711 2.281 1.00 98.75 376 VAL A N 1
ATOM 2772 C CA . VAL A 1 376 ? 2.229 -3.318 2.070 1.00 98.75 376 VAL A CA 1
ATOM 2773 C C . VAL A 1 376 ? 3.626 -3.192 1.475 1.00 98.75 376 VAL A C 1
ATOM 2775 O O . VAL A 1 376 ? 4.531 -3.925 1.855 1.00 98.75 376 VAL A O 1
ATOM 2778 N N . ALA A 1 377 ? 3.821 -2.239 0.568 1.00 98.12 377 ALA A N 1
ATOM 2779 C CA . ALA A 1 377 ? 5.096 -1.918 -0.048 1.00 98.12 377 ALA A CA 1
ATOM 2780 C C . ALA A 1 377 ? 5.594 -0.531 0.396 1.00 98.12 377 ALA A C 1
ATOM 2782 O O . ALA A 1 377 ? 4.972 0.502 0.126 1.00 98.12 377 ALA A O 1
ATOM 2783 N N . VAL A 1 378 ? 6.732 -0.511 1.090 1.00 97.75 378 VAL A N 1
ATOM 2784 C CA . VAL A 1 378 ? 7.347 0.686 1.675 1.00 97.75 378 VAL A CA 1
ATOM 2785 C C . VAL A 1 378 ? 8.319 1.291 0.666 1.00 97.75 378 VAL A C 1
ATOM 2787 O O . VAL A 1 378 ? 9.245 0.623 0.222 1.00 97.75 378 VAL A O 1
ATOM 2790 N N . GLY A 1 379 ? 8.093 2.547 0.275 1.00 95.19 379 GLY A N 1
ATOM 2791 C CA . GLY A 1 379 ? 8.918 3.264 -0.706 1.00 95.19 379 GLY A CA 1
ATOM 2792 C C . GLY A 1 379 ? 9.708 4.407 -0.083 1.00 95.19 379 GLY A C 1
ATOM 2793 O O . GLY A 1 379 ? 10.713 4.181 0.580 1.00 95.19 379 GLY A O 1
ATOM 2794 N N . ALA A 1 380 ? 9.235 5.644 -0.272 1.00 94.06 380 ALA A N 1
ATOM 2795 C CA . ALA A 1 380 ? 9.938 6.855 0.167 1.00 94.06 380 ALA A CA 1
ATOM 2796 C C . ALA A 1 380 ? 10.288 6.890 1.670 1.00 94.06 380 ALA A C 1
ATOM 2798 O O . ALA A 1 380 ? 11.277 7.517 2.036 1.00 94.06 380 ALA A O 1
ATOM 2799 N N . GLY A 1 381 ? 9.539 6.182 2.528 1.00 94.38 381 GLY A N 1
ATOM 2800 C CA . GLY A 1 381 ? 9.863 6.053 3.955 1.00 94.38 381 GLY A CA 1
ATOM 2801 C C . GLY A 1 381 ? 11.247 5.444 4.221 1.00 94.38 381 GLY A C 1
ATOM 2802 O O . GLY A 1 381 ? 11.890 5.810 5.202 1.00 94.38 381 GLY A O 1
ATOM 2803 N N . ILE A 1 382 ? 11.749 4.602 3.307 1.00 94.69 382 ILE A N 1
ATOM 2804 C CA . ILE A 1 382 ? 13.093 4.005 3.388 1.00 94.69 382 ILE A CA 1
ATOM 2805 C C . ILE A 1 382 ? 14.181 5.081 3.282 1.00 94.69 382 ILE A C 1
ATOM 2807 O O . ILE A 1 382 ? 15.203 4.996 3.955 1.00 94.69 382 ILE A O 1
ATOM 2811 N N . PHE A 1 383 ? 13.970 6.120 2.467 1.00 93.25 383 PHE A N 1
ATOM 2812 C CA . PHE A 1 383 ? 14.978 7.163 2.251 1.00 93.25 383 PHE A CA 1
ATOM 2813 C C . PHE A 1 383 ? 15.253 7.983 3.512 1.00 93.25 383 PHE A C 1
ATOM 2815 O O . PHE A 1 383 ? 16.382 8.417 3.727 1.00 93.25 383 PHE A O 1
ATOM 2822 N N . SER A 1 384 ? 14.230 8.188 4.344 1.00 91.31 384 SER A N 1
ATOM 2823 C CA . SER A 1 384 ? 14.367 8.832 5.653 1.00 91.31 384 SER A CA 1
ATOM 2824 C C . SER A 1 384 ? 14.766 7.861 6.763 1.00 91.31 384 SER A C 1
ATOM 2826 O O . SER A 1 384 ? 15.362 8.290 7.747 1.00 91.31 384 SER A O 1
ATOM 2828 N N . ASN A 1 385 ? 14.426 6.575 6.628 1.00 94.50 385 ASN A N 1
ATOM 2829 C CA . ASN A 1 385 ? 14.718 5.550 7.622 1.00 94.50 385 ASN A CA 1
ATOM 2830 C C . ASN A 1 385 ? 15.051 4.195 6.959 1.00 94.50 385 ASN A C 1
ATOM 2832 O O . ASN A 1 385 ? 14.136 3.450 6.599 1.00 94.50 385 ASN A O 1
ATOM 2836 N N . PRO A 1 386 ? 16.340 3.821 6.860 1.00 93.56 386 PRO A N 1
ATOM 2837 C CA . PRO A 1 386 ? 16.753 2.513 6.345 1.00 93.56 386 PRO A CA 1
ATOM 2838 C C . PRO A 1 386 ? 16.207 1.307 7.132 1.00 93.56 386 PRO A C 1
ATOM 2840 O O . PRO A 1 386 ? 16.133 0.214 6.578 1.00 93.56 386 PRO A O 1
ATOM 2843 N N . ASN A 1 387 ? 15.770 1.504 8.384 1.00 95.56 387 ASN A N 1
ATOM 2844 C CA . ASN A 1 387 ? 15.169 0.476 9.244 1.00 95.56 387 ASN A CA 1
ATOM 2845 C C . ASN A 1 387 ? 13.631 0.454 9.188 1.00 95.56 387 ASN A C 1
ATOM 2847 O O . ASN A 1 387 ? 12.991 -0.226 9.993 1.00 95.56 387 ASN A O 1
ATOM 2851 N N . ALA A 1 388 ? 13.013 1.181 8.247 1.00 96.44 388 ALA A N 1
ATOM 2852 C CA . ALA A 1 388 ? 11.557 1.284 8.163 1.00 96.44 388 ALA A CA 1
ATOM 2853 C C . ALA A 1 388 ? 10.868 -0.091 8.089 1.00 96.44 388 ALA A C 1
ATOM 2855 O O . ALA A 1 388 ? 9.836 -0.285 8.722 1.00 96.44 388 ALA A O 1
ATOM 2856 N N . GLY A 1 389 ? 11.435 -1.062 7.362 1.00 96.88 389 GLY A N 1
ATOM 2857 C CA . GLY A 1 389 ? 10.871 -2.413 7.250 1.00 96.88 389 GLY A CA 1
ATOM 2858 C C . GLY A 1 389 ? 10.664 -3.099 8.613 1.00 96.88 389 GLY A C 1
ATOM 2859 O O . GLY A 1 389 ? 9.512 -3.358 8.982 1.00 96.88 389 GLY A O 1
ATOM 2860 N N . PRO A 1 390 ? 11.742 -3.354 9.381 1.00 97.31 390 PRO A N 1
ATOM 2861 C CA . PRO A 1 390 ? 11.657 -3.908 10.734 1.00 97.31 390 PRO A CA 1
ATOM 2862 C C . PRO A 1 390 ? 10.769 -3.104 11.697 1.00 97.31 390 PRO A C 1
ATOM 2864 O O . PRO A 1 390 ? 9.988 -3.683 12.457 1.00 97.31 390 PRO A O 1
ATOM 2867 N N . GLU A 1 391 ? 10.848 -1.771 11.673 1.00 98.31 391 GLU A N 1
ATOM 2868 C CA . GLU A 1 391 ? 10.051 -0.920 12.568 1.00 98.31 391 GLU A CA 1
ATOM 2869 C C . GLU A 1 391 ? 8.549 -1.027 12.281 1.00 98.31 391 GLU A C 1
ATOM 2871 O O . GLU A 1 391 ? 7.747 -1.204 13.203 1.00 98.31 391 GLU A O 1
ATOM 2876 N N . ILE A 1 392 ? 8.160 -0.994 11.002 1.00 98.62 392 ILE A N 1
ATOM 2877 C CA . ILE A 1 392 ? 6.766 -1.170 10.579 1.00 98.62 392 ILE A CA 1
ATOM 2878 C C . ILE A 1 392 ? 6.274 -2.571 10.960 1.00 98.62 392 ILE A C 1
ATOM 2880 O O . ILE A 1 392 ? 5.159 -2.703 11.467 1.00 98.62 392 ILE A O 1
ATOM 2884 N N . PHE A 1 393 ? 7.097 -3.611 10.783 1.00 98.56 393 PHE A N 1
ATOM 2885 C CA . PHE A 1 393 ? 6.760 -4.971 11.211 1.00 98.56 393 PHE A CA 1
ATOM 2886 C C . PHE A 1 393 ? 6.431 -5.035 12.708 1.00 98.56 393 PHE A C 1
ATOM 2888 O O . PHE A 1 393 ? 5.395 -5.580 13.096 1.00 98.56 393 PHE A O 1
ATOM 2895 N N . HIS A 1 394 ? 7.277 -4.451 13.561 1.00 98.31 394 HIS A N 1
ATOM 2896 C CA . HIS A 1 394 ? 7.036 -4.423 15.003 1.00 98.31 394 HIS A CA 1
ATOM 2897 C C . HIS A 1 394 ? 5.808 -3.589 15.380 1.00 98.31 394 HIS A C 1
ATOM 2899 O O . HIS A 1 394 ? 5.041 -4.011 16.250 1.00 98.31 394 HIS A O 1
ATOM 2905 N N . GLY A 1 395 ? 5.585 -2.458 14.706 1.00 98.19 395 GLY A N 1
ATOM 2906 C CA . GLY A 1 395 ? 4.389 -1.637 14.882 1.00 98.19 395 GLY A CA 1
ATOM 2907 C C . GLY A 1 395 ? 3.105 -2.402 14.548 1.00 98.19 395 GLY A C 1
ATOM 2908 O O . GLY A 1 395 ? 2.197 -2.460 15.376 1.00 98.19 395 GLY A O 1
ATOM 2909 N N . LEU A 1 396 ? 3.055 -3.084 13.397 1.00 98.31 396 LEU A N 1
ATOM 2910 C CA . LEU A 1 396 ? 1.928 -3.948 13.025 1.00 98.31 396 LEU A CA 1
ATOM 2911 C C . LEU A 1 396 ? 1.694 -5.053 14.055 1.00 98.31 396 LEU A C 1
ATOM 2913 O O . LEU A 1 396 ? 0.572 -5.248 14.517 1.00 98.31 396 LEU A O 1
ATOM 2917 N N . ARG A 1 397 ? 2.758 -5.755 14.455 1.00 97.31 397 ARG A N 1
ATOM 2918 C CA . ARG A 1 397 ? 2.678 -6.844 15.436 1.00 97.31 397 ARG A CA 1
ATOM 2919 C C . ARG A 1 397 ? 2.114 -6.355 16.772 1.00 97.31 397 ARG A C 1
ATOM 2921 O O . ARG A 1 397 ? 1.304 -7.039 17.391 1.00 97.31 397 ARG A O 1
ATOM 2928 N N . LYS A 1 398 ? 2.500 -5.151 17.201 1.00 96.00 398 LYS A N 1
ATOM 2929 C CA . LYS A 1 398 ? 1.944 -4.507 18.394 1.00 96.00 398 LYS A CA 1
ATOM 2930 C C . LYS A 1 398 ? 0.454 -4.189 18.228 1.00 96.00 398 LYS A C 1
ATOM 2932 O O . LYS A 1 398 ? -0.314 -4.480 19.136 1.00 96.00 398 LYS A O 1
ATOM 2937 N N . ILE A 1 399 ? 0.039 -3.642 17.086 1.00 95.50 399 ILE A N 1
ATOM 2938 C CA . ILE A 1 399 ? -1.373 -3.319 16.815 1.00 95.50 399 ILE A CA 1
ATOM 2939 C C . ILE A 1 399 ? -2.241 -4.583 16.856 1.00 95.50 399 ILE A C 1
ATOM 2941 O O . ILE A 1 399 ? -3.261 -4.600 17.536 1.00 95.50 399 ILE A O 1
ATOM 2945 N N . VAL A 1 400 ? -1.806 -5.663 16.202 1.00 95.19 400 VAL A N 1
ATOM 2946 C CA . VAL A 1 400 ? -2.510 -6.960 16.210 1.00 95.19 400 VAL A CA 1
ATOM 2947 C C . VAL A 1 400 ? -2.637 -7.511 17.638 1.00 95.19 400 VAL A C 1
ATOM 2949 O O . VAL A 1 400 ? -3.723 -7.916 18.049 1.00 95.19 400 VAL A O 1
ATOM 2952 N N . SER A 1 401 ? -1.559 -7.442 18.429 1.00 94.06 401 SER A N 1
ATOM 2953 C CA . SER A 1 401 ? -1.561 -7.819 19.853 1.00 94.06 401 SER A CA 1
ATOM 2954 C C . SER A 1 401 ? -2.569 -7.016 20.666 1.00 94.06 401 SER A C 1
ATOM 2956 O O . SER A 1 401 ? -3.367 -7.586 21.415 1.00 94.06 401 SER A O 1
ATOM 2958 N N . ASP A 1 402 ? -2.548 -5.693 20.496 1.00 90.25 402 ASP A N 1
ATOM 2959 C CA . ASP A 1 402 ? -3.432 -4.763 21.191 1.00 90.25 402 ASP A CA 1
ATOM 2960 C C . ASP A 1 402 ? -4.895 -4.957 20.784 1.00 90.25 402 ASP A C 1
ATOM 2962 O O . ASP A 1 402 ? -5.780 -4.625 21.564 1.00 90.25 402 ASP A O 1
ATOM 2966 N N . TYR A 1 403 ? -5.158 -5.512 19.598 1.00 90.62 403 TYR A N 1
ATOM 2967 C CA . TYR A 1 403 ? -6.499 -5.874 19.128 1.00 90.62 403 TYR A CA 1
ATOM 2968 C C . TYR A 1 403 ? -6.924 -7.280 19.574 1.00 90.62 403 TYR A C 1
ATOM 2970 O O . TYR A 1 403 ? -8.052 -7.693 19.310 1.00 90.62 403 TYR A O 1
ATOM 2978 N N . GLY A 1 404 ? -6.068 -8.000 20.307 1.00 91.38 404 GLY A N 1
ATOM 2979 C CA . GLY A 1 404 ? -6.347 -9.358 20.777 1.00 91.38 404 GLY A CA 1
ATOM 2980 C C . GLY A 1 404 ? -6.390 -10.390 19.650 1.00 91.38 404 GLY A C 1
ATOM 2981 O O . GLY A 1 404 ? -6.953 -11.467 19.827 1.00 91.38 404 GLY A O 1
ATOM 2982 N N . MET A 1 405 ? -5.808 -10.054 18.499 1.00 93.69 405 MET A N 1
ATOM 2983 C CA . MET A 1 405 ? -5.694 -10.919 17.332 1.00 93.69 405 MET A CA 1
ATOM 2984 C C . MET A 1 405 ? -4.400 -11.737 17.415 1.00 93.69 405 MET A C 1
ATOM 2986 O O . MET A 1 405 ? -3.412 -11.329 18.030 1.00 93.69 405 MET A O 1
ATOM 2990 N N . SER A 1 406 ? -4.408 -12.913 16.797 1.00 96.19 406 SER A N 1
ATOM 2991 C CA . SER A 1 406 ? -3.286 -13.860 16.792 1.00 96.19 406 SER A CA 1
ATOM 2992 C C . SER A 1 406 ? -2.634 -14.021 15.419 1.00 96.19 406 SER A C 1
ATOM 2994 O O . SER A 1 406 ? -1.489 -14.466 15.331 1.00 96.19 406 SER A O 1
ATOM 2996 N N . ASP A 1 407 ? -3.332 -13.629 14.356 1.00 98.06 407 ASP A N 1
ATOM 2997 C CA . ASP A 1 407 ? -2.855 -13.652 12.979 1.00 98.06 407 ASP A CA 1
ATOM 2998 C C . ASP A 1 407 ? -3.093 -12.282 12.331 1.00 98.06 407 ASP A C 1
ATOM 3000 O O . ASP A 1 407 ? -4.186 -11.720 12.410 1.00 98.06 407 ASP A O 1
ATOM 3004 N N . ILE A 1 408 ? -2.073 -11.735 11.662 1.00 98.31 408 ILE A N 1
ATOM 3005 C CA . ILE A 1 408 ? -2.166 -10.462 10.929 1.00 98.31 408 ILE A CA 1
ATOM 3006 C C . ILE A 1 408 ? -3.317 -10.454 9.911 1.00 98.31 408 ILE A C 1
ATOM 3008 O O . ILE A 1 408 ? -3.879 -9.400 9.618 1.00 98.31 408 ILE A O 1
ATOM 3012 N N . LYS A 1 409 ? -3.715 -11.622 9.394 1.00 98.19 409 LYS A N 1
ATOM 3013 C CA . LYS A 1 409 ? -4.841 -11.764 8.462 1.00 98.19 409 LYS A CA 1
ATOM 3014 C C . LYS A 1 409 ? -6.182 -11.384 9.083 1.00 98.19 409 LYS A C 1
ATOM 3016 O O . LYS A 1 409 ? -7.073 -10.990 8.343 1.00 98.19 409 LYS A O 1
ATOM 3021 N N . GLU A 1 410 ? -6.327 -11.461 10.407 1.00 97.56 410 GLU A N 1
ATOM 3022 C CA . GLU A 1 410 ? -7.538 -11.017 11.114 1.00 97.56 410 GLU A CA 1
ATOM 3023 C C . GLU A 1 410 ? -7.732 -9.494 11.014 1.00 97.56 410 GLU A C 1
ATOM 3025 O O . GLU A 1 410 ? -8.858 -9.003 11.081 1.00 97.56 410 GLU A O 1
ATOM 3030 N N . LEU A 1 411 ? -6.643 -8.743 10.805 1.00 97.44 411 LEU A N 1
ATOM 3031 C CA . LEU A 1 411 ? -6.691 -7.299 10.587 1.00 97.44 411 LEU A CA 1
ATOM 3032 C C . LEU A 1 411 ? -7.156 -6.950 9.166 1.00 97.44 411 LEU A C 1
ATOM 3034 O O . LEU A 1 411 ? -7.729 -5.879 8.952 1.00 97.44 411 LEU A O 1
ATOM 3038 N N . VAL A 1 412 ? -6.920 -7.833 8.193 1.00 98.31 412 VAL A N 1
ATOM 3039 C CA . VAL A 1 412 ? -7.200 -7.569 6.779 1.00 98.31 412 VAL A CA 1
ATOM 3040 C C . VAL A 1 412 ? -8.704 -7.448 6.541 1.00 98.31 412 VAL A C 1
ATOM 3042 O O . VAL A 1 412 ? -9.462 -8.377 6.802 1.00 98.31 412 VAL A O 1
ATOM 3045 N N . GLY A 1 413 ? -9.143 -6.304 6.012 1.00 96.94 413 GLY A N 1
ATOM 3046 C CA . GLY A 1 413 ? -10.556 -6.063 5.702 1.00 96.94 413 GLY A CA 1
ATOM 3047 C C . GLY A 1 413 ? -11.452 -5.879 6.934 1.00 96.94 413 GLY A C 1
ATOM 3048 O O . GLY A 1 413 ? -12.669 -5.986 6.815 1.00 96.94 413 GLY A O 1
ATOM 3049 N N . SER A 1 414 ? -10.873 -5.597 8.105 1.00 96.06 414 SER A N 1
ATOM 3050 C CA . SER A 1 414 ? -11.590 -5.418 9.379 1.00 96.06 414 SER A CA 1
ATOM 3051 C C . SER A 1 414 ? -12.271 -4.047 9.551 1.00 96.06 414 SER A C 1
ATOM 3053 O O . SER A 1 414 ? -12.754 -3.726 10.639 1.00 96.06 414 SER A O 1
ATOM 3055 N N . LEU A 1 415 ? -12.318 -3.220 8.498 1.00 94.88 415 LEU A N 1
ATOM 3056 C CA . LEU A 1 415 ? -12.956 -1.902 8.516 1.00 94.88 415 LEU A CA 1
ATOM 3057 C C . LEU A 1 415 ? -14.438 -1.985 8.937 1.00 94.88 415 LEU A C 1
ATOM 3059 O O . LEU A 1 415 ? -15.220 -2.727 8.347 1.00 94.88 415 LEU A O 1
ATOM 3063 N N . ILE A 1 416 ? -14.830 -1.160 9.911 1.00 89.44 416 ILE A N 1
ATOM 3064 C CA . ILE A 1 416 ? -16.215 -1.011 10.387 1.00 89.44 416 ILE A CA 1
ATOM 3065 C C . ILE A 1 416 ? -16.789 0.286 9.796 1.00 89.44 416 ILE A C 1
ATOM 3067 O O . ILE A 1 416 ? -16.175 1.343 9.958 1.00 89.44 416 ILE A O 1
ATOM 3071 N N . LEU A 1 417 ? -17.939 0.202 9.115 1.00 84.38 417 LEU A N 1
ATOM 3072 C CA . LEU A 1 417 ? -18.618 1.323 8.444 1.00 84.38 417 LEU A CA 1
ATOM 3073 C C . LEU A 1 417 ? -19.968 1.665 9.074 1.00 84.38 417 LEU A C 1
ATOM 3075 O O . LEU A 1 417 ? -20.665 0.723 9.517 1.00 84.38 417 LEU A O 1
#

Solvent-accessible surface area (backbone atoms only — not comparable to full-atom values): 21651 Å² total; per-residue (Å²): 137,53,75,66,54,53,49,55,50,51,54,71,76,46,92,71,57,36,88,85,40,73,48,77,47,73,68,57,68,74,58,50,50,52,50,36,50,60,26,56,79,53,58,27,54,37,37,33,43,59,87,67,67,63,86,66,65,68,54,82,71,58,59,30,57,42,48,28,63,90,57,66,62,45,36,34,60,71,70,43,43,65,38,57,41,86,49,46,30,60,77,84,64,62,68,85,79,70,77,51,51,81,90,48,43,37,62,58,91,70,43,44,48,57,33,70,44,34,15,80,89,66,53,73,49,81,25,74,18,38,38,27,40,25,60,68,65,42,56,65,66,38,62,77,82,35,78,39,48,64,57,71,40,20,30,38,28,36,45,45,31,29,70,62,60,34,90,36,48,59,71,46,34,54,46,82,46,84,62,32,30,33,35,34,54,60,60,52,31,74,12,43,68,52,35,61,76,60,49,47,61,60,52,62,69,67,80,45,47,66,32,46,28,31,38,46,51,45,58,66,46,39,35,53,50,50,43,56,40,43,75,72,68,49,51,36,37,29,44,44,31,64,43,50,20,61,89,65,80,47,45,42,34,36,59,39,45,67,50,27,26,52,42,37,33,50,34,31,71,68,40,69,86,40,48,31,32,40,32,35,29,69,80,22,88,54,55,51,57,39,51,41,25,30,47,77,25,55,27,25,27,37,32,44,44,51,53,39,86,40,75,52,71,34,82,89,81,72,38,52,54,30,54,67,54,51,22,36,32,43,20,50,66,54,22,72,64,44,50,56,50,51,29,57,34,48,78,67,48,88,41,29,33,31,31,34,56,30,33,68,42,16,68,54,48,43,55,43,21,22,45,37,21,64,29,38,29,38,34,69,35,40,81,80,31,43,52,36,48,40,52,24,48,52,37,36,41,47,52,37,13,51,64,41,36,53,40,55,66,70,43,39,50,58,65,86,132

Mean predicted aligned error: 6.26 Å

Radius of gyration: 26.62 Å; Cα contacts (8 Å, |Δi|>4): 923; chains: 1; bounding box: 60×53×82 Å

Foldseek 3Di:
DDPLVVVVVVPVVDPDAAAVDEAEDEDDLVVLLSVLVVCVVRNHWYKYQDFDDDDDLQCPVLRCFFAFPVGDTDRCSPNNRIDGSNGGPSVVVDDPPLQDDPVLFDPLVLFQQWFWFFAPVRDIDIFSHLEEADAPQDDCCCQQVHDFDCVRHRAYEYHAAFQAADQFFDPPQKDDDVQWIFGRRRSGDHHLVCCLPPVVVSRVVSVHHYEYHYEYLELVRLQVSLLVCVVSVAQHYEYEQQWFNVVVVGDTCQQDLVSLLSSLLSNCVSCVRHQYEYEHALPHPQNQSSLVSNSVSTHQEYEQYWFDKDWDADPVVRATPTRVRIGGIFALVCLVVSLVNLLVNQVRHDTAYAYETHDQALVSFLSSQLSAHRHYHYHPNCVVPSHSSVRNRSSVSVVCSSSSHRYSNVSGNNDDD

pLDDT: mean 92.26, std 9.07, range [52.25, 98.81]

Nearest PDB structures (foldseek):
  1ep3-assembly1_A  TM=9.500E-01  e=2.647E-32  Lactococcus lactis
  5ue9-assembly1_A  TM=9.499E-01  e=4.243E-32  Lactococcus lactis subsp. lactis
  5ksw-assembly1_A  TM=9.509E-01  e=1.028E-31  Lactococcus lactis
  1ep2-assembly1_A-2  TM=9.353E-01  e=2.624E-29  Lactococcus lactis
  3tjx-assembly1_A  TM=8.202E-01  e=1.697E-21  Leishmania major